Protein AF-A0A1Y2FUN6-F1 (afdb_monomer)

Nearest PDB structures (foldseek):
  9e8h-assembly1_V  TM=9.860E-01  e=2.592E-25  Homo sapiens
  6fvy-assembly1_S  TM=9.347E-01  e=1.635E-20  Saccharomyces cerevisiae S288C
  3jck-assembly1_A  TM=8.658E-01  e=1.096E-20  Saccharomyces cerevisiae S288C
  6fvw-assembly1_S  TM=8.924E-01  e=7.729E-20  Saccharomyces cerevisiae S288C
  6fvt-assembly1_S  TM=9.520E-01  e=1.512E-18  Saccharomyces cerevisiae S288C

Foldseek 3Di:
DPDLVVVLVVLLVVLVVCVVVVVLVVSLVSLVVSLVVCVVVDDLVCLLSVLSSVVSNCVSCVVVVVLVVCQVVLVVVLVVCVVVVRQANNLSSLLSNLVSCVVVVVLVVNVVSVVPDDHDPPYQLVSLLSNLQSVLVSCVVVVNLPSSLVSLVSSLVSDDPDPVCLVVNLLSLLVNLLSCLSVLHQDDPVSQPDPSRVVLCVLVVQCSVLLQQLALVSNVVSCVVCVVSCVVSVNNVSSVSSSLSSNLNLVLVVLVVDQKDALVVSCVSRVHDDSVVSVVSVVVSVVVVSFQWDADPVRNMIGGDPDDDPVVDCVVVVVVVVVVVVVVVVVVVVVVVVVVVVVVVVVVVVVVVVVVVVVVVVVVVVVVPPPDDDD

Radius of gyration: 29.76 Å; Cα contacts (8 Å, |Δi|>4): 336; chains: 1; bounding box: 52×58×122 Å

pLDDT: mean 85.21, std 9.72, range [38.91, 96.88]

Solvent-accessible surface area (backbone atoms only — not comparable to full-atom values): 20894 Å² total; per-residue (Å²): 129,82,58,72,66,56,58,53,53,50,51,49,50,50,46,54,50,28,62,72,69,67,41,45,70,64,39,39,56,51,38,55,53,49,52,55,49,53,66,70,67,70,50,80,87,44,37,68,58,48,26,53,48,54,52,51,41,55,50,31,27,54,76,69,68,49,54,72,77,46,50,65,59,48,53,54,50,36,56,53,23,60,77,67,67,40,45,50,30,30,45,42,43,54,38,51,50,44,50,52,27,60,74,72,67,37,56,67,64,38,50,58,46,58,78,72,52,85,81,55,85,88,37,58,54,72,54,50,27,53,35,29,45,52,53,18,52,50,32,47,73,73,69,42,38,69,65,16,46,54,30,37,54,54,22,57,74,55,52,74,98,41,85,90,41,43,68,59,52,47,56,50,51,55,50,41,56,53,39,36,42,64,73,65,48,81,81,61,75,70,80,62,64,42,85,92,41,34,82,82,39,48,65,57,52,54,49,52,53,26,38,73,71,14,33,54,65,57,37,51,51,51,49,67,75,39,42,69,61,32,50,77,69,70,42,44,73,63,58,66,59,35,61,65,36,22,48,52,48,27,53,48,52,48,52,75,73,35,62,64,46,46,40,65,58,50,16,67,65,39,67,52,93,43,54,69,58,41,52,51,54,52,52,50,36,36,74,69,64,74,42,68,55,50,80,41,75,94,75,44,30,42,38,35,56,78,87,72,68,59,82,83,47,68,60,58,58,56,57,49,50,56,52,51,51,52,53,52,50,54,50,52,52,51,56,54,60,63,49,54,64,53,54,53,51,52,48,52,51,51,51,52,50,51,52,49,50,55,50,52,53,62,52,58,67,63,72,70,76,74,80,73,94,81,133

Structure (mmCIF, N/CA/C/O backbone):
data_AF-A0A1Y2FUN6-F1
#
_entry.id   AF-A0A1Y2FUN6-F1
#
loop_
_atom_site.group_PDB
_atom_site.id
_atom_site.type_symbol
_atom_site.label_atom_id
_atom_site.label_alt_id
_atom_site.label_comp_id
_atom_site.label_asym_id
_atom_site.label_entity_id
_atom_site.label_seq_id
_atom_site.pdbx_PDB_ins_code
_atom_site.Cartn_x
_atom_site.Cartn_y
_atom_site.Cartn_z
_atom_site.occupancy
_atom_site.B_iso_or_equiv
_atom_site.auth_seq_id
_atom_site.auth_comp_id
_atom_site.auth_asym_id
_atom_site.auth_atom_id
_atom_site.pdbx_PDB_model_num
ATOM 1 N N . SER A 1 1 ? 23.315 -0.612 -42.523 1.00 47.06 1 SER A N 1
ATOM 2 C CA . SER A 1 1 ? 23.260 -1.011 -41.102 1.00 47.06 1 SER A CA 1
ATOM 3 C C . SER A 1 1 ? 21.858 -0.732 -40.600 1.00 47.06 1 SER A C 1
ATOM 5 O O . SER A 1 1 ? 21.331 0.334 -40.903 1.00 47.06 1 SER A O 1
ATOM 7 N N . ALA A 1 2 ? 21.206 -1.690 -39.936 1.00 50.62 2 ALA A N 1
ATOM 8 C CA . ALA A 1 2 ? 19.878 -1.445 -39.376 1.00 50.62 2 ALA A CA 1
ATOM 9 C C . ALA A 1 2 ? 19.955 -0.275 -38.375 1.00 50.62 2 ALA A C 1
ATOM 11 O O . ALA A 1 2 ? 20.971 -0.133 -37.686 1.00 50.62 2 ALA A O 1
ATOM 12 N N . PRO A 1 3 ? 18.940 0.602 -38.313 1.00 74.75 3 PRO A N 1
ATOM 13 C CA . PRO A 1 3 ? 18.949 1.678 -37.340 1.00 74.75 3 PRO A CA 1
ATOM 14 C C . PRO A 1 3 ? 18.954 1.069 -35.927 1.00 74.75 3 PRO A C 1
ATOM 16 O O . PRO A 1 3 ? 18.181 0.145 -35.678 1.00 74.75 3 PRO A O 1
ATOM 19 N N . PRO A 1 4 ? 19.748 1.598 -34.977 1.00 75.75 4 PRO A N 1
ATOM 20 C CA . PRO A 1 4 ? 19.912 1.044 -33.620 1.00 75.75 4 PRO A CA 1
ATOM 21 C C . PRO A 1 4 ? 18.590 0.862 -32.852 1.00 75.75 4 PRO A C 1
ATOM 23 O O . PRO A 1 4 ? 18.496 0.062 -31.926 1.00 75.75 4 PRO A O 1
ATOM 26 N N . LEU A 1 5 ? 17.537 1.577 -33.258 1.00 78.06 5 LEU A N 1
ATOM 27 C CA . LEU A 1 5 ? 16.181 1.406 -32.743 1.00 78.06 5 LEU A CA 1
ATOM 28 C C . LEU A 1 5 ? 15.597 0.016 -33.044 1.00 78.06 5 LEU A C 1
ATOM 30 O O . LEU A 1 5 ? 14.933 -0.571 -32.189 1.00 78.06 5 LEU A O 1
ATOM 34 N N . VAL A 1 6 ? 15.837 -0.495 -34.254 1.00 83.38 6 VAL A N 1
ATOM 35 C CA . VAL A 1 6 ? 15.313 -1.782 -34.722 1.00 83.38 6 VAL A CA 1
ATOM 36 C C . VAL A 1 6 ? 15.940 -2.904 -33.909 1.00 83.38 6 VAL A C 1
ATOM 38 O O . VAL A 1 6 ? 15.203 -3.700 -33.333 1.00 83.38 6 VAL A O 1
ATOM 41 N N . ASP A 1 7 ? 17.258 -2.887 -33.727 1.00 83.50 7 ASP A N 1
ATOM 42 C CA . ASP A 1 7 ? 17.976 -3.904 -32.952 1.00 83.50 7 ASP A CA 1
ATOM 43 C C . ASP A 1 7 ? 17.499 -3.967 -31.491 1.00 83.50 7 ASP A C 1
ATOM 45 O O . ASP A 1 7 ? 17.236 -5.048 -30.963 1.00 83.50 7 ASP A O 1
ATOM 49 N N . ILE A 1 8 ? 17.295 -2.812 -30.843 1.00 83.75 8 ILE A N 1
ATOM 50 C CA . ILE A 1 8 ? 16.786 -2.749 -29.461 1.00 83.75 8 ILE A CA 1
ATOM 51 C C . ILE A 1 8 ? 15.338 -3.257 -29.388 1.00 83.75 8 ILE A C 1
ATOM 53 O O . ILE A 1 8 ? 14.971 -3.967 -28.448 1.00 83.75 8 ILE A O 1
ATOM 57 N N . SER A 1 9 ? 14.503 -2.918 -30.373 1.00 84.88 9 SER A N 1
ATOM 58 C CA . SER A 1 9 ? 13.110 -3.377 -30.421 1.00 84.88 9 SER A CA 1
ATOM 59 C C . SER A 1 9 ? 12.994 -4.886 -30.666 1.00 84.88 9 SER A C 1
ATOM 61 O O . SER A 1 9 ? 12.181 -5.548 -30.018 1.00 84.88 9 SER A O 1
ATOM 63 N N . ILE A 1 10 ? 13.857 -5.450 -31.519 1.00 87.62 10 ILE A N 1
ATOM 64 C CA . ILE A 1 10 ? 13.974 -6.895 -31.734 1.00 87.62 10 ILE A CA 1
ATOM 65 C C . ILE A 1 10 ? 14.471 -7.556 -30.449 1.00 87.62 10 ILE A C 1
ATOM 67 O O . ILE A 1 10 ? 13.889 -8.544 -30.013 1.00 87.62 10 ILE A O 1
ATOM 71 N N . GLY A 1 11 ? 15.475 -6.975 -29.787 1.00 86.44 11 GLY A N 1
ATOM 72 C CA . GLY A 1 11 ? 15.959 -7.442 -28.489 1.00 86.44 11 GLY A CA 1
ATOM 73 C C . GLY A 1 11 ? 14.847 -7.521 -27.440 1.00 86.44 11 GLY A C 1
ATOM 74 O O . GLY A 1 11 ? 14.724 -8.531 -26.749 1.00 86.44 11 GLY A O 1
ATOM 75 N N . LEU A 1 12 ? 13.977 -6.509 -27.367 1.00 88.06 12 LEU A N 1
ATOM 76 C CA . LEU A 1 12 ? 12.797 -6.530 -26.499 1.00 88.06 12 LEU A CA 1
ATOM 77 C C . LEU A 1 12 ? 11.830 -7.666 -26.871 1.00 88.06 12 LEU A C 1
ATOM 79 O O . LEU A 1 12 ? 11.303 -8.342 -25.989 1.00 88.06 12 LEU A O 1
ATOM 83 N N . LEU A 1 13 ? 11.585 -7.885 -28.163 1.00 89.69 13 LEU A N 1
ATOM 84 C CA . LEU A 1 13 ? 10.692 -8.948 -28.624 1.00 89.69 13 LEU A CA 1
ATOM 85 C C . LEU A 1 13 ? 11.252 -10.335 -28.282 1.00 89.69 13 LEU A C 1
ATOM 87 O O . LEU A 1 13 ? 10.510 -11.183 -27.788 1.00 89.69 13 LEU A O 1
ATOM 91 N N . VAL A 1 14 ? 12.564 -10.523 -28.436 1.00 90.50 14 VAL A N 1
ATOM 92 C CA . VAL A 1 14 ? 13.278 -11.738 -28.021 1.00 90.50 14 VAL A CA 1
ATOM 93 C C . VAL A 1 14 ? 13.191 -11.941 -26.504 1.00 90.50 14 VAL A C 1
ATOM 95 O O . VAL A 1 14 ? 12.976 -13.058 -26.049 1.00 90.50 14 VAL A O 1
ATOM 98 N N . GLN A 1 15 ? 13.273 -10.886 -25.687 1.00 89.44 15 GLN A N 1
ATOM 99 C CA . GLN A 1 15 ? 13.040 -11.017 -24.240 1.00 89.44 15 GLN A CA 1
ATOM 100 C C . GLN A 1 15 ? 11.627 -11.525 -23.931 1.00 89.44 15 GLN A C 1
ATOM 102 O O . GLN A 1 15 ? 11.448 -12.378 -23.064 1.00 89.44 15 GLN A O 1
ATOM 107 N N . VAL A 1 16 ? 10.615 -11.038 -24.648 1.00 90.88 16 VAL A N 1
ATOM 108 C CA . VAL A 1 16 ? 9.231 -11.489 -24.453 1.00 90.88 16 VAL A CA 1
ATOM 109 C C . VAL A 1 16 ? 9.059 -12.952 -24.860 1.00 90.88 16 VAL A C 1
ATOM 111 O O . VAL A 1 16 ? 8.387 -13.695 -24.145 1.00 90.88 16 VAL A O 1
ATOM 114 N N . THR A 1 17 ? 9.648 -13.386 -25.978 1.00 90.56 17 THR A N 1
ATOM 115 C CA . THR A 1 17 ? 9.563 -14.789 -26.411 1.00 90.56 17 THR A CA 1
ATOM 116 C C . THR A 1 17 ? 10.322 -15.713 -25.467 1.00 90.56 17 THR A C 1
ATOM 118 O O . THR A 1 17 ? 9.771 -16.731 -25.066 1.00 90.56 17 THR A O 1
ATOM 121 N N . LEU A 1 18 ? 11.516 -15.329 -25.010 1.00 89.62 18 LEU A N 1
ATOM 122 C CA . LEU A 1 18 ? 12.290 -16.108 -24.036 1.00 89.62 18 LEU A CA 1
ATOM 123 C C . LEU A 1 18 ? 11.570 -16.254 -22.693 1.00 89.62 18 LEU A C 1
ATOM 125 O O . LEU A 1 18 ? 11.662 -17.304 -22.063 1.00 89.62 18 LEU A O 1
ATOM 129 N N . LEU A 1 19 ? 10.824 -15.231 -22.266 1.00 88.75 19 LEU A N 1
ATOM 130 C CA . LEU A 1 19 ? 9.990 -15.322 -21.068 1.00 88.75 19 LEU A CA 1
ATOM 131 C C . LEU A 1 19 ? 8.821 -16.297 -21.261 1.00 88.75 19 LEU A C 1
ATOM 133 O O . LEU A 1 19 ? 8.454 -16.983 -20.313 1.00 88.75 19 LEU A O 1
ATOM 137 N N . LYS A 1 20 ? 8.252 -16.382 -22.471 1.00 89.38 20 LYS A N 1
ATOM 138 C CA . LYS A 1 20 ? 7.209 -17.367 -22.806 1.00 89.38 20 LYS A CA 1
ATOM 139 C C . LYS A 1 20 ? 7.756 -18.791 -22.928 1.00 89.38 20 LYS A C 1
ATOM 141 O O . LYS A 1 20 ? 7.053 -19.724 -22.572 1.00 89.38 20 LYS A O 1
ATOM 146 N N . GLU A 1 21 ? 8.979 -18.951 -23.430 1.00 91.19 21 GLU A N 1
ATOM 147 C CA . GLU A 1 21 ? 9.667 -20.245 -23.568 1.00 91.19 21 GLU A CA 1
ATOM 148 C C . GLU A 1 21 ? 10.342 -20.726 -22.269 1.00 91.19 21 GLU A C 1
ATOM 150 O O . GLU A 1 21 ? 11.015 -21.753 -22.283 1.00 91.19 21 GLU A O 1
ATOM 155 N N . GLU A 1 22 ? 10.209 -19.983 -21.164 1.00 88.75 22 GLU A N 1
ATOM 156 C CA . GLU A 1 22 ? 10.794 -20.288 -19.845 1.00 88.75 22 GLU A CA 1
ATOM 157 C C . GLU A 1 22 ? 12.336 -20.427 -19.827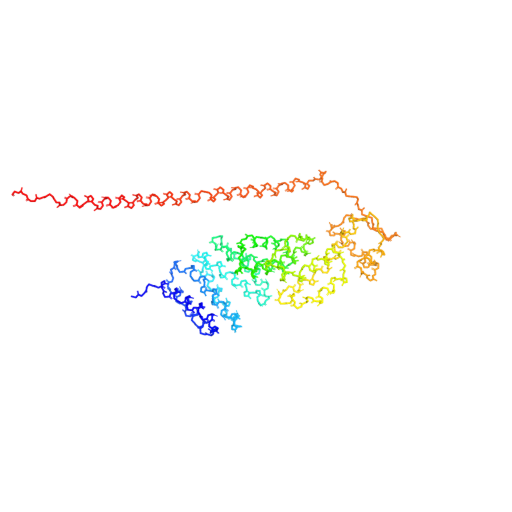 1.00 88.75 22 GLU A C 1
ATOM 159 O O . GLU A 1 22 ? 12.927 -20.950 -18.882 1.00 88.75 22 GLU A O 1
ATOM 164 N N . LYS A 1 23 ? 13.034 -19.896 -20.840 1.00 90.06 23 LYS A N 1
ATOM 165 C CA . LYS A 1 23 ? 14.506 -19.914 -20.926 1.00 90.06 23 LYS A CA 1
ATOM 166 C C . LYS A 1 23 ? 15.116 -18.706 -20.209 1.00 90.06 23 LYS A C 1
ATOM 168 O O . LYS A 1 23 ? 15.509 -17.709 -20.826 1.00 90.06 23 LYS A O 1
ATOM 173 N N . TYR A 1 24 ? 15.191 -18.787 -18.882 1.00 86.50 24 TYR A N 1
ATOM 174 C CA . TYR A 1 24 ? 15.557 -17.646 -18.032 1.00 86.50 24 TYR A CA 1
ATOM 175 C C . TYR A 1 24 ? 17.040 -17.255 -18.099 1.00 86.50 24 TYR A C 1
ATOM 177 O O . TYR A 1 24 ? 17.350 -16.065 -18.162 1.00 86.50 24 TYR A O 1
ATOM 185 N N . GLU A 1 25 ? 17.964 -18.219 -18.149 1.00 87.75 25 GLU A N 1
ATOM 186 C CA . GLU A 1 25 ? 19.411 -17.938 -18.169 1.00 87.75 25 GLU A CA 1
ATOM 187 C C . GLU A 1 25 ? 19.848 -17.198 -19.439 1.00 87.75 25 GLU A C 1
ATOM 189 O O . GLU A 1 25 ? 20.588 -16.212 -19.387 1.00 87.75 25 GLU A O 1
ATOM 194 N N . THR A 1 26 ? 19.352 -17.640 -20.598 1.00 87.25 26 THR A N 1
ATOM 195 C CA . THR A 1 26 ? 19.627 -16.990 -21.885 1.00 87.25 26 THR A CA 1
ATOM 196 C C . THR A 1 26 ? 18.993 -15.605 -21.950 1.00 87.25 26 THR A C 1
ATOM 198 O O . THR A 1 26 ? 19.621 -14.671 -22.449 1.00 87.25 26 THR A O 1
ATOM 201 N N . GLY A 1 27 ? 17.784 -15.449 -21.395 1.00 85.94 27 GLY A N 1
ATOM 202 C CA . GLY A 1 27 ? 17.111 -14.154 -21.279 1.00 85.94 27 GLY A CA 1
ATOM 203 C C . GLY A 1 27 ? 17.900 -13.167 -20.421 1.00 85.94 27 GLY A C 1
ATOM 204 O O . GLY A 1 27 ? 18.068 -12.008 -20.807 1.00 85.94 27 GLY A O 1
ATOM 205 N N . TYR A 1 28 ? 18.469 -13.638 -19.310 1.00 86.44 28 TYR A N 1
ATOM 206 C CA . TYR A 1 28 ? 19.298 -12.821 -18.432 1.00 86.44 28 TYR A CA 1
ATOM 207 C C . TYR A 1 28 ? 20.591 -12.356 -19.121 1.00 86.44 28 TYR A C 1
ATOM 209 O O . TYR A 1 28 ? 20.866 -11.154 -19.156 1.00 86.44 28 TYR A O 1
ATOM 217 N N . ARG A 1 29 ? 21.336 -13.255 -19.777 1.00 87.75 29 ARG A N 1
ATOM 218 C CA . ARG A 1 29 ? 22.556 -12.881 -20.527 1.00 87.75 29 ARG A CA 1
ATOM 219 C C . ARG A 1 29 ? 22.272 -11.882 -21.652 1.00 87.75 29 ARG A C 1
ATOM 221 O O . ARG A 1 29 ? 22.994 -10.898 -21.799 1.00 87.75 29 ARG A O 1
ATOM 228 N N . LEU A 1 30 ? 21.190 -12.096 -22.404 1.00 87.69 30 LEU A N 1
ATOM 229 C CA . LEU A 1 30 ? 20.744 -11.173 -23.450 1.00 87.69 30 LEU A CA 1
ATOM 230 C C . LEU A 1 30 ? 20.365 -9.805 -22.867 1.00 87.69 30 LEU A C 1
ATOM 232 O O . LEU A 1 30 ? 20.689 -8.764 -23.429 1.00 87.69 30 LEU A O 1
ATOM 236 N N . SER A 1 31 ? 19.692 -9.774 -21.718 1.00 85.56 31 SER A N 1
ATOM 237 C CA . SER A 1 31 ? 19.352 -8.507 -21.074 1.00 85.56 31 SER A CA 1
ATOM 238 C C . SER A 1 31 ? 20.588 -7.737 -20.598 1.00 85.56 31 SER A C 1
ATOM 240 O O . SER A 1 31 ? 20.640 -6.527 -20.792 1.00 85.56 31 SER A O 1
ATOM 242 N N . GLN A 1 32 ? 21.622 -8.410 -20.081 1.00 87.19 32 GLN A N 1
ATOM 243 C CA . GLN A 1 32 ? 22.884 -7.758 -19.718 1.00 87.19 32 GLN A CA 1
ATOM 244 C C . GLN A 1 32 ? 23.591 -7.141 -20.935 1.00 87.19 32 GLN A C 1
ATOM 246 O O . GLN A 1 32 ? 24.027 -5.990 -20.866 1.00 87.19 32 GLN A O 1
ATOM 251 N N . SER A 1 33 ? 23.666 -7.858 -22.063 1.00 86.94 33 SER A N 1
ATOM 252 C CA . SER A 1 33 ? 24.283 -7.321 -23.285 1.00 86.94 33 SER A CA 1
ATOM 253 C C . SER A 1 33 ? 23.490 -6.141 -23.859 1.00 86.94 33 SER A C 1
ATOM 255 O O . SER A 1 33 ? 24.081 -5.123 -24.224 1.00 86.94 33 SER A O 1
ATOM 257 N N . LEU A 1 34 ? 22.155 -6.217 -23.847 1.00 85.06 34 LEU A N 1
ATOM 258 C CA . LEU A 1 34 ? 21.281 -5.115 -24.258 1.00 85.06 34 LEU A CA 1
ATOM 259 C C . LEU A 1 34 ? 21.455 -3.877 -23.369 1.00 85.06 34 LEU A C 1
ATOM 261 O O . LEU A 1 34 ? 21.461 -2.759 -23.879 1.00 85.06 34 LEU A O 1
ATOM 265 N N . LEU A 1 35 ? 21.647 -4.042 -22.057 1.00 85.56 35 LEU A N 1
ATOM 266 C CA . LEU A 1 35 ? 21.903 -2.916 -21.155 1.00 85.56 35 LEU A CA 1
ATOM 267 C C . LEU A 1 35 ? 23.220 -2.200 -21.472 1.00 85.56 35 LEU A C 1
ATOM 269 O O . LEU A 1 35 ? 23.263 -0.968 -21.445 1.00 85.56 35 LEU A O 1
ATOM 273 N N . LEU A 1 36 ? 24.282 -2.942 -21.796 1.00 85.31 36 LEU A N 1
ATOM 274 C CA . LEU A 1 36 ? 25.551 -2.352 -22.234 1.00 85.31 36 LEU A CA 1
ATOM 275 C C . LEU A 1 36 ? 25.379 -1.592 -23.555 1.00 85.31 36 LEU A C 1
ATOM 277 O O . LEU A 1 36 ? 25.857 -0.464 -23.682 1.00 85.31 36 LEU A O 1
ATOM 281 N N . TYR A 1 37 ? 24.625 -2.163 -24.493 1.00 84.44 37 TYR A N 1
ATOM 282 C CA . TYR A 1 37 ? 24.329 -1.531 -25.776 1.00 84.44 37 TYR A CA 1
ATOM 283 C C . TYR A 1 37 ? 23.522 -0.230 -25.620 1.00 84.44 37 TYR A C 1
ATOM 285 O O . TYR A 1 37 ? 23.873 0.788 -26.210 1.00 84.44 37 TYR A O 1
ATOM 293 N N . ILE A 1 38 ? 22.498 -0.208 -24.758 1.00 83.38 38 ILE A N 1
ATOM 294 C CA . ILE A 1 38 ? 21.697 1.000 -24.471 1.00 83.38 38 ILE A CA 1
ATOM 295 C C . ILE A 1 38 ? 22.556 2.099 -23.838 1.00 83.38 38 ILE A C 1
ATOM 297 O O . ILE A 1 38 ? 22.417 3.276 -24.179 1.00 83.38 38 ILE A O 1
ATOM 301 N N . ARG A 1 39 ? 23.463 1.728 -22.924 1.00 81.50 39 ARG A N 1
ATOM 302 C CA . ARG A 1 39 ? 24.397 2.682 -22.308 1.00 81.50 39 ARG A CA 1
ATOM 303 C C . ARG A 1 39 ? 25.302 3.333 -23.358 1.00 81.50 39 ARG A C 1
ATOM 305 O O . ARG A 1 39 ? 25.531 4.537 -23.259 1.00 81.50 39 ARG A O 1
ATOM 312 N N . ALA A 1 40 ? 25.749 2.568 -24.355 1.00 83.06 40 ALA A N 1
ATOM 313 C CA . ALA A 1 40 ? 26.591 3.052 -25.447 1.00 83.06 40 ALA A CA 1
ATOM 314 C C . ALA A 1 40 ? 25.825 3.901 -26.481 1.00 83.06 40 ALA A C 1
ATOM 316 O O . ALA A 1 40 ? 26.320 4.941 -26.901 1.00 83.06 40 ALA A O 1
ATOM 317 N N . ALA A 1 41 ? 24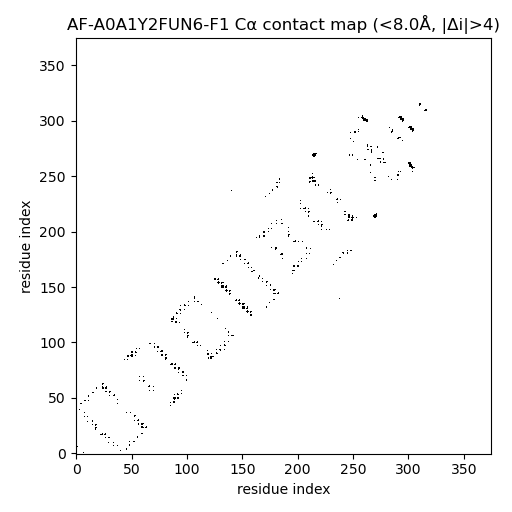.611 3.495 -26.866 1.00 75.81 41 ALA A N 1
ATOM 318 C CA . ALA A 1 41 ? 23.844 4.139 -27.937 1.00 75.81 41 ALA A CA 1
ATOM 319 C C . ALA A 1 41 ? 23.230 5.505 -27.553 1.00 75.81 41 ALA A C 1
ATOM 321 O O . ALA A 1 41 ? 22.824 6.253 -28.437 1.00 75.81 41 ALA A O 1
ATOM 322 N N . ASN A 1 42 ? 23.147 5.811 -26.249 1.00 72.38 42 ASN A N 1
ATOM 323 C CA . ASN A 1 42 ? 22.827 7.110 -25.633 1.00 72.38 42 ASN A CA 1
ATOM 324 C C . ASN A 1 42 ? 21.933 8.068 -26.458 1.00 72.38 42 ASN A C 1
ATOM 326 O O . ASN A 1 42 ? 22.336 9.183 -26.789 1.00 72.38 42 ASN A O 1
ATOM 330 N N . ASN A 1 43 ? 20.706 7.649 -26.769 1.00 77.88 43 ASN A N 1
ATOM 331 C CA . ASN A 1 43 ? 19.733 8.485 -27.469 1.00 77.88 43 ASN A CA 1
ATOM 332 C C . ASN A 1 43 ? 18.394 8.484 -26.724 1.00 77.88 43 ASN A C 1
ATOM 334 O O . ASN A 1 43 ? 17.864 7.421 -26.404 1.00 77.88 43 ASN A O 1
ATOM 338 N N . ARG A 1 44 ? 17.818 9.676 -26.524 1.00 79.12 44 ARG A N 1
ATOM 339 C CA . ARG A 1 44 ? 16.551 9.904 -25.808 1.00 79.12 44 ARG A CA 1
ATOM 340 C C . ARG A 1 44 ? 15.364 9.146 -26.412 1.00 79.12 44 ARG A C 1
ATOM 342 O O . ARG A 1 44 ? 14.407 8.812 -25.723 1.00 79.12 44 ARG A O 1
ATOM 349 N N . LYS A 1 45 ? 15.414 8.828 -27.711 1.00 79.88 45 LYS A N 1
ATOM 350 C CA . LYS A 1 45 ? 14.369 8.022 -28.372 1.00 79.88 45 LYS A CA 1
ATOM 351 C C . LYS A 1 45 ? 14.273 6.594 -27.810 1.00 79.88 45 LYS A C 1
ATOM 353 O O . LYS A 1 45 ? 13.232 5.958 -27.956 1.00 79.88 45 LYS A O 1
ATOM 358 N N . PHE A 1 46 ? 15.329 6.084 -27.171 1.00 80.31 46 PHE A N 1
ATOM 359 C CA . PHE A 1 46 ? 15.365 4.726 -26.621 1.00 80.31 46 PHE A CA 1
ATOM 360 C C . PHE A 1 46 ? 14.796 4.623 -25.210 1.00 80.31 46 PHE A C 1
ATOM 362 O O . PHE A 1 46 ? 14.374 3.541 -24.823 1.00 80.31 46 PHE A O 1
ATOM 369 N N . ASP A 1 47 ? 14.727 5.720 -24.469 1.00 80.69 47 ASP A N 1
ATOM 370 C CA . ASP A 1 47 ? 14.280 5.807 -23.076 1.00 80.69 47 ASP A CA 1
ATOM 371 C C . ASP A 1 47 ? 12.983 5.026 -22.744 1.00 80.69 47 ASP A C 1
ATOM 373 O O . ASP A 1 47 ? 12.985 4.210 -21.809 1.00 80.69 47 ASP A O 1
ATOM 377 N N . PRO A 1 48 ? 11.877 5.145 -23.515 1.00 84.38 48 PRO A N 1
ATOM 378 C CA . PRO A 1 48 ? 10.671 4.364 -23.238 1.00 84.38 48 PRO A CA 1
ATOM 379 C C . PRO A 1 48 ? 10.866 2.862 -23.492 1.00 84.38 48 PRO A C 1
ATOM 381 O O . PRO A 1 48 ? 10.284 2.039 -22.782 1.00 84.38 48 PRO A O 1
ATOM 384 N N . ILE A 1 49 ? 11.696 2.476 -24.464 1.00 87.06 49 ILE A N 1
ATOM 385 C CA . ILE A 1 49 ? 12.009 1.069 -24.754 1.00 87.06 49 ILE A CA 1
ATOM 386 C C . ILE A 1 49 ? 12.956 0.516 -23.684 1.00 87.06 49 ILE A C 1
ATOM 388 O O . ILE A 1 49 ? 12.727 -0.576 -23.162 1.00 87.06 49 ILE A O 1
ATOM 392 N N . ALA A 1 50 ? 13.951 1.305 -23.279 1.00 86.44 50 ALA A N 1
ATOM 393 C CA . ALA A 1 50 ? 14.879 0.992 -22.206 1.00 86.44 50 ALA A CA 1
ATOM 394 C C . ALA A 1 50 ? 14.130 0.716 -20.897 1.00 86.44 50 ALA A C 1
ATOM 396 O O . ALA A 1 50 ? 14.433 -0.267 -20.226 1.00 86.44 50 ALA A O 1
ATOM 397 N N . SER A 1 51 ? 13.087 1.495 -20.576 1.00 87.25 51 SER A N 1
ATOM 398 C CA . SER A 1 51 ? 12.234 1.235 -19.407 1.00 87.25 51 SER A CA 1
ATOM 399 C C . SER A 1 51 ? 11.655 -0.193 -19.401 1.00 87.25 51 SER A C 1
ATOM 401 O O . SER A 1 51 ? 11.673 -0.872 -18.373 1.00 87.25 51 SER A O 1
ATOM 403 N N . LYS A 1 52 ? 11.216 -0.710 -20.557 1.00 89.81 52 LYS A N 1
ATOM 404 C CA . LYS A 1 52 ? 10.692 -2.080 -20.682 1.00 89.81 52 LYS A CA 1
ATOM 405 C C . LYS A 1 52 ? 11.802 -3.125 -20.576 1.00 89.81 52 LYS A C 1
ATOM 407 O O . LYS A 1 52 ? 11.598 -4.159 -19.949 1.00 89.81 52 LYS A O 1
ATOM 412 N N . ILE A 1 53 ? 12.978 -2.845 -21.131 1.00 89.88 53 ILE A N 1
ATOM 413 C CA . ILE A 1 53 ? 14.147 -3.732 -21.037 1.00 89.88 53 ILE A CA 1
ATOM 414 C C . ILE A 1 53 ? 14.605 -3.867 -19.580 1.00 89.88 53 ILE A C 1
ATOM 416 O O . ILE A 1 53 ? 14.836 -4.983 -19.120 1.00 89.88 53 ILE A O 1
ATOM 420 N N . TYR A 1 54 ? 14.646 -2.768 -18.816 1.00 90.50 54 TYR A N 1
ATOM 421 C CA . TYR A 1 54 ? 14.923 -2.809 -17.375 1.00 90.50 54 TYR A CA 1
ATOM 422 C C . TYR A 1 54 ? 13.890 -3.647 -16.608 1.00 90.50 54 TYR A C 1
ATOM 424 O O . TYR A 1 54 ? 14.255 -4.376 -15.686 1.00 90.50 54 TYR A O 1
ATOM 432 N N . PHE A 1 55 ? 12.613 -3.588 -17.001 1.00 91.38 55 PHE A N 1
ATOM 433 C CA . PHE A 1 55 ? 11.568 -4.423 -16.408 1.00 91.38 55 PHE A CA 1
ATOM 434 C C . PHE A 1 55 ? 11.812 -5.918 -16.652 1.00 91.38 55 PHE A C 1
ATOM 436 O O . PHE A 1 55 ? 11.767 -6.701 -15.702 1.00 91.38 55 PHE A O 1
ATOM 443 N N . TYR A 1 56 ? 12.106 -6.322 -17.892 1.00 90.06 56 TYR A N 1
ATOM 444 C CA . TYR A 1 56 ? 12.398 -7.725 -18.199 1.00 90.06 56 TYR A CA 1
ATOM 445 C C . TYR A 1 56 ? 13.699 -8.201 -17.554 1.00 90.06 56 TYR A C 1
ATOM 447 O O . TYR A 1 56 ? 13.731 -9.307 -17.026 1.00 90.06 56 TYR A O 1
ATOM 455 N N . TYR A 1 57 ? 14.730 -7.355 -17.501 1.00 90.12 57 TYR A N 1
ATOM 456 C CA . TYR A 1 57 ? 15.974 -7.644 -16.785 1.00 90.12 57 TYR A CA 1
ATOM 457 C C . TYR A 1 57 ? 15.720 -7.985 -15.310 1.00 90.12 57 TYR A C 1
ATOM 459 O O . TYR A 1 57 ? 16.136 -9.042 -14.835 1.00 90.12 57 TYR A O 1
ATOM 467 N N . ALA A 1 58 ? 14.968 -7.135 -14.604 1.00 89.75 58 ALA A N 1
ATOM 468 C CA . ALA A 1 58 ? 14.600 -7.393 -13.215 1.00 89.75 58 ALA A CA 1
ATOM 469 C C . ALA A 1 58 ? 13.743 -8.663 -13.077 1.00 89.75 58 ALA A C 1
ATOM 471 O O . ALA A 1 58 ? 13.938 -9.444 -12.149 1.00 89.75 58 ALA A O 1
ATOM 472 N N . ARG A 1 59 ? 12.820 -8.907 -14.017 1.00 89.88 59 ARG A N 1
ATOM 473 C CA . ARG A 1 59 ? 11.948 -10.087 -13.993 1.00 89.88 59 ARG A CA 1
ATOM 474 C C . ARG A 1 59 ? 12.712 -11.397 -14.184 1.00 89.88 59 ARG A C 1
ATOM 476 O O . ARG A 1 59 ? 12.442 -12.341 -13.450 1.00 89.88 59 ARG A O 1
ATOM 483 N N . PHE A 1 60 ? 13.638 -11.472 -15.138 1.00 89.31 60 PHE A N 1
ATOM 484 C CA . PHE A 1 60 ? 14.435 -12.683 -15.364 1.00 89.31 60 PHE A CA 1
ATOM 485 C C . PHE A 1 60 ? 15.258 -13.053 -14.142 1.00 89.31 60 PHE A C 1
ATOM 487 O O . PHE A 1 60 ? 15.306 -14.209 -13.739 1.00 89.31 60 PHE A O 1
ATOM 494 N N . ALA A 1 61 ? 15.861 -12.058 -13.514 1.00 87.50 61 ALA A N 1
ATOM 495 C CA . ALA A 1 61 ? 16.710 -12.296 -12.368 1.00 87.50 61 ALA A CA 1
ATOM 496 C C . ALA A 1 61 ? 15.925 -12.627 -11.087 1.00 87.50 61 ALA A C 1
ATOM 498 O O . ALA A 1 61 ? 16.428 -13.370 -10.252 1.00 87.50 61 ALA A O 1
ATOM 499 N N . GLU A 1 62 ? 14.677 -12.168 -10.946 1.00 88.06 62 GLU A N 1
ATOM 500 C CA . GLU A 1 62 ? 13.774 -12.690 -9.910 1.00 88.06 62 GLU A CA 1
ATOM 501 C C . GLU A 1 62 ? 13.441 -14.167 -10.119 1.00 88.06 62 GLU A C 1
ATOM 503 O O . GLU A 1 62 ? 13.369 -14.910 -9.149 1.00 88.06 62 GLU A O 1
ATOM 508 N N . LEU A 1 63 ? 13.243 -14.601 -11.367 1.00 88.06 63 LEU A N 1
ATOM 509 C CA . LEU A 1 63 ? 12.959 -16.007 -11.678 1.00 88.06 63 LEU A CA 1
ATOM 510 C C . LEU A 1 63 ? 14.186 -16.903 -11.448 1.00 88.06 63 LEU A C 1
ATOM 512 O O . LEU A 1 63 ? 14.032 -18.057 -11.067 1.00 88.06 63 LEU A O 1
ATOM 516 N N . LEU A 1 64 ? 15.392 -16.355 -11.617 1.00 87.38 64 LEU A N 1
ATOM 517 C CA . LEU A 1 64 ? 16.666 -17.019 -11.318 1.00 87.38 64 LEU A CA 1
ATOM 518 C C . LEU A 1 64 ? 17.102 -16.890 -9.844 1.00 87.38 64 LEU A C 1
ATOM 520 O O . LEU A 1 64 ? 18.158 -17.396 -9.485 1.00 87.38 64 LEU A O 1
ATOM 524 N N . ASN A 1 65 ? 16.328 -16.203 -8.994 1.00 83.50 65 ASN A N 1
ATOM 525 C CA . ASN A 1 65 ? 16.683 -15.855 -7.608 1.00 83.50 65 ASN A CA 1
ATOM 526 C C . ASN A 1 65 ? 17.990 -15.040 -7.437 1.00 83.50 65 ASN A C 1
ATOM 528 O O . ASN A 1 65 ? 18.495 -14.910 -6.326 1.00 83.50 65 ASN A O 1
ATOM 532 N N . LEU A 1 66 ? 18.500 -14.402 -8.497 1.00 82.81 66 LEU A N 1
ATOM 533 C CA . LEU A 1 66 ? 19.701 -13.544 -8.496 1.00 82.81 66 LEU A CA 1
ATOM 534 C C . LEU A 1 66 ? 19.363 -12.066 -8.217 1.00 82.81 66 LEU A C 1
ATOM 536 O O . LEU A 1 66 ? 19.994 -11.143 -8.732 1.00 82.81 66 LEU A O 1
ATOM 540 N N . ALA A 1 67 ? 18.320 -11.809 -7.426 1.00 77.19 67 ALA A N 1
ATOM 541 C CA . ALA A 1 67 ? 17.773 -10.463 -7.248 1.00 77.19 67 ALA A CA 1
ATOM 542 C C . ALA A 1 67 ? 18.729 -9.490 -6.526 1.00 77.19 67 ALA A C 1
ATOM 544 O O . ALA A 1 67 ? 18.583 -8.274 -6.670 1.00 77.19 67 ALA A O 1
ATOM 545 N N . GLU A 1 68 ? 19.700 -9.989 -5.761 1.00 78.25 68 GLU A N 1
ATOM 546 C CA . GLU A 1 68 ? 20.625 -9.156 -4.983 1.00 78.25 68 GLU A CA 1
ATOM 547 C C . GLU A 1 68 ? 21.676 -8.470 -5.871 1.00 78.25 68 GLU A C 1
ATOM 549 O O . GLU A 1 68 ? 21.890 -7.258 -5.769 1.00 78.25 68 GLU A O 1
ATOM 554 N N . GLU A 1 69 ? 22.245 -9.207 -6.827 1.00 81.88 69 GLU A N 1
ATOM 555 C CA . GLU A 1 69 ? 23.316 -8.741 -7.723 1.00 81.88 69 GLU A CA 1
ATOM 556 C C . GLU A 1 69 ? 22.872 -7.602 -8.652 1.00 81.88 69 GLU A C 1
ATOM 558 O O . GLU A 1 69 ? 23.666 -6.772 -9.099 1.00 81.88 69 GLU A O 1
ATOM 563 N N . ILE A 1 70 ? 21.570 -7.510 -8.917 1.00 85.75 70 ILE A N 1
ATOM 564 C CA . ILE A 1 70 ? 20.997 -6.492 -9.795 1.00 85.75 70 ILE A CA 1
ATOM 565 C C . ILE A 1 70 ? 21.033 -5.097 -9.164 1.00 85.75 70 ILE A C 1
ATOM 567 O O . ILE A 1 70 ? 21.152 -4.095 -9.878 1.00 85.75 70 ILE A O 1
ATOM 571 N N . ARG A 1 71 ? 20.899 -4.994 -7.837 1.00 87.25 71 ARG A N 1
ATOM 572 C CA . ARG A 1 71 ? 20.714 -3.713 -7.138 1.00 87.25 71 ARG A CA 1
ATOM 573 C C . ARG A 1 71 ? 21.756 -2.645 -7.511 1.00 87.25 71 ARG A C 1
ATOM 575 O O . ARG A 1 71 ? 21.332 -1.544 -7.872 1.00 87.25 71 ARG A O 1
ATOM 582 N N . PRO A 1 72 ? 23.080 -2.910 -7.499 1.00 90.88 72 PRO A N 1
ATOM 583 C CA . PRO A 1 72 ? 24.073 -1.913 -7.905 1.00 90.88 72 PRO A CA 1
ATOM 584 C C . PRO A 1 72 ? 23.894 -1.460 -9.359 1.00 90.88 72 PRO A C 1
ATOM 586 O O . PRO A 1 72 ? 24.006 -0.267 -9.648 1.00 90.88 72 PRO A O 1
ATOM 589 N N . THR A 1 73 ? 23.551 -2.379 -10.267 1.00 89.31 73 THR A N 1
ATOM 590 C CA . THR A 1 73 ? 23.340 -2.048 -11.685 1.00 89.31 73 THR A CA 1
ATOM 591 C C . THR A 1 73 ? 22.134 -1.126 -11.891 1.00 89.31 73 THR A C 1
ATOM 593 O O . THR A 1 73 ? 22.226 -0.174 -12.671 1.00 89.31 73 THR A O 1
ATOM 596 N N . LEU A 1 74 ? 21.040 -1.340 -11.144 1.00 90.00 74 LEU A N 1
ATOM 597 C CA . LEU A 1 74 ? 19.854 -0.478 -11.172 1.00 90.00 74 LEU A CA 1
ATOM 598 C C . LEU A 1 74 ? 20.105 0.880 -10.513 1.00 90.00 74 LEU A C 1
ATOM 600 O O . LEU A 1 74 ? 19.673 1.893 -11.054 1.00 90.00 74 LEU A O 1
ATOM 604 N N . LEU A 1 75 ? 20.828 0.933 -9.390 1.00 91.06 75 LEU A N 1
ATOM 605 C CA . LEU A 1 75 ? 21.186 2.199 -8.737 1.00 91.06 75 LEU A CA 1
ATOM 606 C C . LEU A 1 75 ? 22.097 3.054 -9.624 1.00 91.06 75 LEU A C 1
ATOM 608 O O . LEU A 1 75 ? 21.921 4.269 -9.705 1.00 91.06 75 LEU A O 1
ATOM 612 N N . GLN A 1 76 ? 23.052 2.434 -10.324 1.00 90.75 76 GLN A N 1
ATOM 613 C CA . GLN A 1 76 ? 23.878 3.132 -11.307 1.00 90.75 76 GLN A CA 1
ATOM 614 C C . GLN A 1 76 ? 23.015 3.681 -12.451 1.00 90.75 76 GLN A C 1
ATOM 616 O O . GLN A 1 76 ? 23.135 4.858 -12.791 1.00 90.75 76 GLN A O 1
ATOM 621 N N . ALA A 1 77 ? 22.114 2.856 -12.999 1.00 87.81 77 ALA A N 1
ATOM 622 C CA . ALA A 1 77 ? 21.199 3.264 -14.063 1.00 87.81 77 ALA A CA 1
ATOM 623 C C . ALA A 1 77 ? 20.271 4.411 -13.620 1.00 87.81 77 ALA A C 1
ATOM 625 O O . ALA A 1 77 ? 20.066 5.365 -14.370 1.00 87.81 77 ALA A O 1
ATOM 626 N N . GLN A 1 78 ? 19.769 4.367 -12.383 1.00 90.19 78 GLN A N 1
ATOM 627 C CA . GLN A 1 78 ? 18.922 5.413 -11.813 1.00 90.19 78 GLN A CA 1
ATOM 628 C C . GLN A 1 78 ? 19.666 6.749 -11.756 1.00 90.19 78 GLN A C 1
ATOM 630 O O . GLN A 1 78 ? 19.146 7.747 -12.242 1.00 90.19 78 GLN A O 1
ATOM 635 N N . ARG A 1 79 ? 20.900 6.769 -11.230 1.00 90.25 79 ARG A N 1
ATOM 636 C CA . ARG A 1 79 ? 21.718 7.994 -11.174 1.00 90.25 79 ARG A CA 1
ATOM 637 C C . ARG A 1 79 ? 21.925 8.586 -12.566 1.00 90.25 79 ARG A C 1
ATOM 639 O O . ARG A 1 79 ? 21.765 9.789 -12.745 1.00 90.25 79 ARG A O 1
ATOM 646 N N . THR A 1 80 ? 22.226 7.747 -13.559 1.00 88.56 80 THR A N 1
ATOM 647 C CA . THR A 1 80 ? 22.387 8.213 -14.944 1.00 88.56 80 THR A CA 1
ATOM 648 C C . THR A 1 80 ? 21.084 8.742 -15.545 1.00 88.56 80 THR A C 1
ATOM 650 O O . THR A 1 80 ? 21.115 9.753 -16.239 1.00 88.56 80 THR A O 1
ATOM 653 N N . ALA A 1 81 ? 19.940 8.115 -15.253 1.00 86.75 81 ALA A N 1
ATOM 654 C CA . ALA A 1 81 ? 18.633 8.556 -15.740 1.00 86.75 81 ALA A CA 1
ATOM 655 C C . ALA A 1 81 ? 18.203 9.891 -15.110 1.00 86.75 81 ALA A C 1
ATOM 657 O O . ALA A 1 81 ? 17.680 10.756 -15.810 1.00 86.75 81 ALA A O 1
ATOM 658 N N . THR A 1 82 ? 18.493 10.103 -13.820 1.00 88.31 82 THR A N 1
ATOM 659 C CA . THR A 1 82 ? 18.254 11.385 -13.138 1.00 88.31 82 THR A CA 1
ATOM 660 C C . THR A 1 82 ? 19.070 12.513 -13.760 1.00 88.31 82 THR A C 1
ATOM 662 O O . THR A 1 82 ? 18.511 13.569 -14.037 1.00 88.31 82 THR A O 1
ATOM 665 N N . LEU A 1 83 ? 20.359 12.286 -14.041 1.00 87.94 83 LEU A N 1
ATOM 666 C CA . LEU A 1 83 ? 21.217 13.286 -14.692 1.00 87.94 83 LEU A CA 1
ATOM 667 C C . LEU A 1 83 ? 20.766 13.615 -16.122 1.00 87.94 83 LEU A C 1
ATOM 669 O O . LEU A 1 83 ? 20.950 14.734 -16.585 1.00 87.94 83 LEU A O 1
ATOM 673 N N . ARG A 1 84 ? 20.170 12.646 -16.822 1.00 84.19 84 ARG A N 1
ATOM 674 C CA . ARG A 1 84 ? 19.644 12.821 -18.184 1.00 84.19 84 ARG A CA 1
ATOM 675 C C . ARG A 1 84 ? 18.229 13.400 -18.231 1.00 84.19 84 ARG A C 1
ATOM 677 O O . ARG A 1 84 ? 17.735 13.661 -19.322 1.00 84.19 84 ARG A O 1
ATOM 684 N N . HIS A 1 85 ? 17.578 13.580 -17.080 1.00 83.88 85 HIS A N 1
ATOM 685 C CA . HIS A 1 85 ? 16.159 13.936 -16.984 1.00 83.88 85 HIS A CA 1
ATOM 686 C C . HIS A 1 85 ? 15.237 13.000 -17.793 1.00 83.88 85 HIS A C 1
ATOM 688 O O . HIS A 1 85 ? 14.222 13.427 -18.350 1.00 83.88 85 HIS A O 1
ATOM 694 N N . ASP A 1 86 ? 15.573 11.707 -17.851 1.00 83.88 86 ASP A N 1
ATOM 695 C CA . ASP A 1 86 ? 14.710 10.702 -18.471 1.00 83.88 86 ASP A CA 1
ATOM 696 C C . ASP A 1 86 ? 13.632 10.249 -17.481 1.00 83.88 86 ASP A C 1
ATOM 698 O O . ASP A 1 86 ? 13.853 9.407 -16.611 1.00 83.88 86 ASP A O 1
ATOM 702 N N . ASN A 1 87 ? 12.432 10.797 -17.647 1.00 86.38 87 ASN A N 1
ATOM 703 C CA . ASN A 1 87 ? 11.290 10.509 -16.787 1.00 86.38 87 ASN A CA 1
ATOM 704 C C . ASN A 1 87 ? 10.782 9.061 -16.911 1.00 86.38 87 ASN A C 1
ATOM 706 O O . ASN A 1 87 ? 10.298 8.499 -15.926 1.00 86.38 87 ASN A O 1
ATOM 710 N N . ALA A 1 88 ? 10.865 8.450 -18.097 1.00 85.81 88 ALA A N 1
ATOM 711 C CA . ALA A 1 88 ? 10.246 7.153 -18.359 1.00 85.81 88 ALA A CA 1
ATOM 712 C C . ALA A 1 88 ? 11.065 6.009 -17.751 1.00 85.81 88 ALA A C 1
ATOM 714 O O . ALA A 1 88 ? 10.512 5.154 -17.048 1.00 85.81 88 ALA A O 1
ATOM 715 N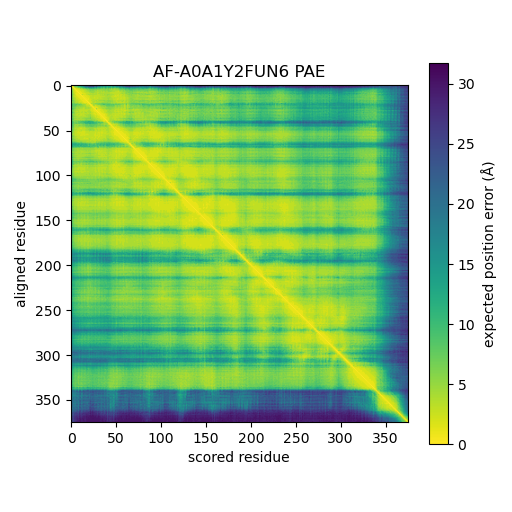 N . SER A 1 89 ? 12.384 5.999 -17.979 1.00 86.69 89 SER A N 1
ATOM 716 C CA . SER A 1 89 ? 13.246 4.980 -17.374 1.00 86.69 89 SER A CA 1
ATOM 717 C C . SER A 1 89 ? 13.414 5.201 -15.875 1.00 86.69 89 SER A C 1
ATOM 719 O O . SER A 1 89 ? 13.335 4.230 -15.125 1.00 86.69 89 SER A O 1
ATOM 721 N N . LEU A 1 90 ? 13.539 6.451 -15.410 1.00 90.06 90 LEU A N 1
ATOM 722 C CA . LEU A 1 90 ? 13.658 6.770 -13.986 1.00 90.06 90 LEU A CA 1
ATOM 723 C C . LEU A 1 90 ? 12.447 6.245 -13.203 1.00 90.06 90 LEU A C 1
ATOM 725 O O . LEU A 1 90 ? 12.633 5.551 -12.201 1.00 90.06 90 LEU A O 1
ATOM 729 N N . ALA A 1 91 ? 11.219 6.494 -13.675 1.00 91.50 91 ALA A N 1
ATOM 730 C CA . ALA A 1 91 ? 10.006 6.002 -13.018 1.00 91.50 91 ALA A CA 1
ATOM 731 C C . ALA A 1 91 ? 9.998 4.471 -12.879 1.00 91.50 91 ALA A C 1
ATOM 733 O O . ALA A 1 91 ? 9.656 3.932 -11.820 1.00 91.50 91 ALA A O 1
ATOM 734 N N . MET A 1 92 ? 10.404 3.760 -13.936 1.00 91.19 92 MET A N 1
ATOM 735 C CA . MET A 1 92 ? 10.489 2.303 -13.906 1.00 91.19 92 MET A CA 1
ATOM 736 C C . MET A 1 92 ? 11.591 1.823 -12.959 1.00 91.19 92 MET A C 1
ATOM 738 O O . MET A 1 92 ? 11.346 0.943 -12.140 1.00 91.19 92 MET A O 1
ATOM 742 N N . LEU A 1 93 ? 12.782 2.418 -13.025 1.00 91.88 93 LEU A N 1
ATOM 743 C CA . LEU A 1 93 ? 13.924 2.053 -12.188 1.00 91.88 93 LEU A CA 1
ATOM 744 C C . LEU A 1 93 ? 13.616 2.239 -10.699 1.00 91.88 93 LEU A C 1
ATOM 746 O O . LEU A 1 93 ? 13.878 1.326 -9.921 1.00 91.88 93 LEU A O 1
ATOM 750 N N . ILE A 1 94 ? 12.994 3.357 -10.305 1.00 92.69 94 ILE A N 1
ATOM 751 C CA . ILE A 1 94 ? 12.533 3.571 -8.922 1.00 92.69 94 ILE A CA 1
ATOM 752 C C . ILE A 1 94 ? 11.553 2.471 -8.507 1.00 92.69 94 ILE A C 1
ATOM 754 O O . ILE A 1 94 ? 11.698 1.874 -7.442 1.00 92.69 94 ILE A O 1
ATOM 758 N N . THR A 1 95 ? 10.572 2.170 -9.358 1.00 93.44 95 THR A N 1
ATOM 759 C CA . THR A 1 95 ? 9.553 1.150 -9.076 1.00 93.44 95 THR A CA 1
ATOM 760 C C . THR A 1 95 ? 10.173 -0.243 -8.902 1.00 93.44 95 THR A C 1
ATOM 762 O O . THR A 1 95 ? 9.795 -0.984 -7.995 1.00 93.44 95 THR A O 1
ATOM 765 N N . LEU A 1 96 ? 11.155 -0.596 -9.735 1.00 92.50 96 LEU A N 1
ATOM 766 C CA . LEU A 1 96 ? 11.886 -1.864 -9.654 1.00 92.50 96 LEU A CA 1
ATOM 767 C C . LEU A 1 96 ? 12.790 -1.936 -8.417 1.00 92.50 96 LEU A C 1
ATOM 769 O O . LEU A 1 96 ? 12.843 -2.977 -7.764 1.00 92.50 96 LEU A O 1
ATOM 773 N N . LEU A 1 97 ? 13.462 -0.837 -8.063 1.00 92.62 97 LEU A N 1
ATOM 774 C CA . LEU A 1 97 ? 14.275 -0.750 -6.849 1.00 92.62 97 LEU A CA 1
ATOM 775 C C . LEU A 1 97 ? 13.416 -0.937 -5.596 1.00 92.62 97 LEU A C 1
ATOM 777 O O . LEU A 1 97 ? 13.767 -1.743 -4.738 1.00 92.62 97 LEU A O 1
ATOM 781 N N . LEU A 1 98 ? 12.259 -0.271 -5.512 1.00 92.44 98 LEU A N 1
ATOM 782 C CA . LEU A 1 98 ? 11.321 -0.460 -4.399 1.00 92.44 98 LEU A CA 1
ATOM 783 C C . LEU A 1 98 ? 10.849 -1.909 -4.290 1.00 92.44 98 LEU A C 1
ATOM 785 O O . LEU A 1 98 ? 10.802 -2.463 -3.193 1.00 92.44 98 LEU A O 1
ATOM 789 N N . ARG A 1 99 ? 10.552 -2.548 -5.425 1.00 92.69 99 ARG A N 1
ATOM 790 C CA . ARG A 1 99 ? 10.197 -3.966 -5.449 1.00 92.69 99 ARG A CA 1
ATOM 791 C C . ARG A 1 99 ? 11.327 -4.843 -4.913 1.00 92.69 99 ARG A C 1
ATOM 793 O O . ARG A 1 99 ? 11.061 -5.724 -4.103 1.00 92.69 99 ARG A O 1
ATOM 800 N N . ASN A 1 100 ? 12.567 -4.584 -5.325 1.00 92.00 100 ASN A N 1
ATOM 801 C CA . ASN A 1 100 ? 13.737 -5.311 -4.839 1.00 92.00 100 ASN A CA 1
ATOM 802 C C . ASN A 1 100 ? 13.889 -5.173 -3.317 1.00 92.00 100 ASN A C 1
ATOM 804 O O . ASN A 1 100 ? 13.990 -6.182 -2.629 1.00 92.00 100 ASN A O 1
ATOM 808 N N . HIS A 1 101 ? 13.820 -3.954 -2.777 1.00 90.62 101 HIS A N 1
ATOM 809 C CA . HIS A 1 101 ? 13.895 -3.732 -1.329 1.00 90.62 101 HIS A CA 1
ATOM 810 C C . HIS A 1 101 ? 12.780 -4.461 -0.566 1.00 90.62 101 HIS A C 1
ATOM 812 O O . HIS A 1 101 ? 13.045 -5.082 0.461 1.00 90.62 101 HIS A O 1
ATOM 818 N N . LEU A 1 102 ? 11.551 -4.458 -1.094 1.00 89.69 102 LEU A N 1
ATOM 819 C CA . LEU A 1 102 ? 10.426 -5.175 -0.492 1.00 89.69 102 LEU A CA 1
ATOM 820 C C . LEU A 1 102 ? 10.588 -6.702 -0.530 1.00 89.69 102 LEU A C 1
ATOM 822 O O . LEU A 1 102 ? 10.141 -7.362 0.401 1.00 89.69 102 LEU A O 1
ATOM 826 N N . LEU A 1 103 ? 11.222 -7.269 -1.563 1.00 88.94 103 LEU A N 1
ATOM 827 C CA . LEU A 1 103 ? 11.503 -8.711 -1.625 1.00 88.94 103 LEU A CA 1
ATOM 828 C C . LEU A 1 103 ? 12.479 -9.153 -0.526 1.00 88.94 103 LEU A C 1
ATOM 830 O O . LEU A 1 103 ? 12.286 -10.208 0.069 1.00 88.94 103 LEU A O 1
ATOM 834 N N . PHE A 1 104 ? 13.484 -8.329 -0.221 1.00 87.44 104 PHE A N 1
ATOM 835 C CA . PHE A 1 104 ? 14.456 -8.590 0.847 1.00 87.44 104 PHE A CA 1
ATOM 836 C C . PHE A 1 104 ? 14.009 -8.081 2.228 1.00 87.44 104 PHE A C 1
ATOM 838 O O . PHE A 1 104 ? 14.789 -8.127 3.175 1.00 87.44 104 PHE A O 1
ATOM 845 N N . ASN A 1 105 ? 12.769 -7.592 2.360 1.00 86.06 105 ASN A N 1
ATOM 846 C CA . ASN A 1 105 ? 12.233 -6.969 3.577 1.00 86.06 105 ASN A CA 1
ATOM 847 C C . ASN A 1 105 ? 13.067 -5.780 4.117 1.00 86.06 105 ASN A C 1
ATOM 849 O O . ASN A 1 105 ? 12.959 -5.427 5.292 1.00 86.06 105 ASN A O 1
ATOM 853 N N . ASP A 1 106 ? 13.857 -5.114 3.269 1.00 91.38 106 ASP A N 1
ATOM 854 C CA . ASP A 1 106 ? 14.633 -3.921 3.629 1.00 91.38 106 ASP A CA 1
ATOM 855 C C . ASP A 1 106 ? 13.769 -2.653 3.521 1.00 91.38 106 ASP A C 1
ATOM 857 O O . ASP A 1 106 ? 13.790 -1.907 2.539 1.00 91.38 106 ASP A O 1
ATOM 861 N N . VAL A 1 107 ? 12.965 -2.419 4.557 1.00 89.88 107 VAL A N 1
ATOM 862 C CA . VAL A 1 107 ? 12.033 -1.280 4.625 1.00 89.88 107 VAL A CA 1
ATOM 863 C C . VAL A 1 107 ? 12.774 0.047 4.822 1.00 89.88 107 VAL A C 1
ATOM 865 O O . VAL A 1 107 ? 12.350 1.078 4.301 1.00 89.88 107 VAL A O 1
ATOM 868 N N . MET A 1 108 ? 13.902 0.030 5.535 1.00 90.38 108 MET A N 1
ATOM 869 C CA . MET A 1 108 ? 14.683 1.235 5.834 1.00 90.38 108 MET A CA 1
ATOM 870 C C . MET A 1 108 ? 15.401 1.762 4.589 1.00 90.38 108 MET A C 1
ATOM 872 O O . MET A 1 108 ? 15.394 2.968 4.329 1.00 90.38 108 MET A O 1
ATOM 876 N N . GLY A 1 109 ? 15.975 0.866 3.776 1.00 89.38 109 GLY A N 1
ATOM 877 C CA . GLY A 1 109 ? 16.542 1.226 2.479 1.00 89.38 109 GLY A CA 1
ATOM 878 C C . GLY A 1 109 ? 15.493 1.806 1.529 1.00 89.38 109 GLY A C 1
ATOM 879 O O . GLY A 1 109 ? 15.752 2.822 0.879 1.00 89.38 109 GLY A O 1
ATOM 880 N N . ALA A 1 110 ? 14.287 1.227 1.508 1.00 92.31 110 ALA A N 1
ATOM 881 C CA . ALA A 1 110 ? 13.179 1.727 0.697 1.00 92.31 110 ALA A CA 1
ATOM 882 C C . ALA A 1 110 ? 12.736 3.143 1.107 1.00 92.31 110 ALA A C 1
ATOM 884 O O . ALA A 1 110 ? 12.561 4.001 0.245 1.00 92.31 110 ALA A O 1
ATOM 885 N N . ASP A 1 111 ? 12.604 3.427 2.403 1.00 91.62 111 ASP A N 1
ATOM 886 C CA . ASP A 1 111 ? 12.213 4.757 2.893 1.00 91.62 111 ASP A CA 1
ATOM 887 C C . ASP A 1 111 ? 13.257 5.836 2.588 1.00 91.62 111 ASP A C 1
ATOM 889 O O . ASP A 1 111 ? 12.941 6.937 2.127 1.00 91.62 111 ASP A O 1
ATOM 893 N N . LYS A 1 112 ? 14.536 5.491 2.757 1.00 92.25 112 LYS A N 1
ATOM 894 C CA . LYS A 1 112 ? 15.647 6.371 2.388 1.00 92.25 112 LYS A CA 1
ATOM 895 C C . LYS A 1 112 ? 15.674 6.657 0.888 1.00 92.25 112 LYS A C 1
ATOM 897 O O . LYS A 1 112 ? 16.098 7.737 0.482 1.00 92.25 112 LYS A O 1
ATOM 902 N N . LEU A 1 113 ? 15.244 5.702 0.064 1.00 90.88 113 LEU A N 1
ATOM 903 C CA . LEU A 1 113 ? 15.089 5.909 -1.369 1.00 90.88 113 LEU A CA 1
ATOM 904 C C . LEU A 1 113 ? 13.923 6.865 -1.640 1.00 90.88 113 LEU A C 1
ATOM 906 O O . LEU A 1 113 ? 14.139 7.888 -2.278 1.00 90.88 113 LEU A O 1
ATOM 910 N N . ILE A 1 114 ? 12.738 6.600 -1.081 1.00 91.00 114 ILE A N 1
ATOM 911 C CA . ILE A 1 114 ? 11.538 7.436 -1.267 1.00 91.00 114 ILE A CA 1
ATOM 912 C C . ILE A 1 114 ? 11.796 8.891 -0.858 1.00 91.00 114 ILE A C 1
ATOM 914 O O . ILE A 1 114 ? 11.461 9.796 -1.613 1.00 91.00 114 ILE A O 1
ATOM 918 N N . SER A 1 115 ? 12.427 9.126 0.295 1.00 90.94 115 SER A N 1
ATOM 919 C CA . SER A 1 115 ? 12.713 10.480 0.798 1.00 90.94 115 SER A CA 1
ATOM 920 C C . SER A 1 115 ? 13.714 11.266 -0.055 1.00 90.94 115 SER A C 1
ATOM 922 O O . SER A 1 115 ? 13.664 12.493 -0.078 1.00 90.94 115 SER A O 1
ATOM 924 N N . LYS A 1 116 ? 14.627 10.584 -0.757 1.00 89.25 116 LYS A N 1
ATOM 925 C CA . LYS A 1 116 ? 15.685 11.225 -1.556 1.00 89.25 116 LYS A CA 1
ATOM 926 C C . LYS A 1 116 ? 15.365 11.335 -3.040 1.00 89.25 116 LYS A C 1
ATOM 928 O O . LYS A 1 116 ? 16.036 12.082 -3.747 1.00 89.25 116 LYS A O 1
ATOM 933 N N . THR A 1 117 ? 14.403 10.564 -3.531 1.00 87.12 117 THR A N 1
ATOM 934 C CA . THR A 1 117 ? 14.057 10.535 -4.952 1.00 87.12 117 THR A CA 1
ATOM 935 C C . THR A 1 117 ? 12.809 11.349 -5.229 1.00 87.12 117 THR A C 1
ATOM 937 O O . THR A 1 117 ? 11.802 11.190 -4.546 1.00 87.12 117 THR A O 1
ATOM 940 N N . THR A 1 118 ? 12.830 12.149 -6.290 1.00 83.81 118 THR A N 1
ATOM 941 C CA . THR A 1 118 ? 11.628 12.776 -6.838 1.00 83.81 118 THR A CA 1
ATOM 942 C C . THR A 1 118 ? 11.034 11.874 -7.917 1.00 83.81 118 THR A C 1
ATOM 944 O O . THR A 1 118 ? 11.714 11.476 -8.865 1.00 83.81 118 THR A O 1
ATOM 947 N N . PHE A 1 119 ? 9.762 11.504 -7.764 1.00 85.75 119 PHE A N 1
ATOM 948 C CA . PHE A 1 119 ? 9.069 10.697 -8.763 1.00 85.75 119 PHE A CA 1
ATOM 949 C C . PHE A 1 119 ? 8.523 11.601 -9.887 1.00 85.75 119 PHE A C 1
ATOM 951 O O . PHE A 1 119 ? 7.843 12.587 -9.592 1.00 85.75 119 PHE A O 1
ATOM 958 N N . PRO A 1 120 ? 8.791 11.300 -11.171 1.00 84.12 120 PRO A N 1
ATOM 959 C CA . PRO A 1 120 ? 8.374 12.146 -12.281 1.00 84.12 120 PRO A CA 1
ATOM 960 C C . PRO A 1 120 ? 6.878 11.981 -12.572 1.00 84.12 120 PRO A C 1
ATOM 962 O O . PRO A 1 120 ? 6.364 10.872 -12.708 1.00 84.12 120 PRO A O 1
ATOM 965 N N . THR A 1 121 ? 6.172 13.100 -12.725 1.00 75.38 121 THR A N 1
ATOM 966 C CA . THR A 1 121 ? 4.717 13.125 -12.959 1.00 75.38 121 THR A CA 1
ATOM 967 C C . THR A 1 121 ? 4.317 12.690 -14.372 1.00 75.38 121 THR A C 1
ATOM 969 O O . THR A 1 121 ? 3.202 12.216 -14.563 1.00 75.38 121 THR A O 1
ATOM 972 N N . ALA A 1 122 ? 5.228 12.775 -15.347 1.00 80.31 122 ALA A N 1
ATOM 973 C CA . ALA A 1 122 ? 5.003 12.409 -16.753 1.00 80.31 122 ALA A CA 1
ATOM 974 C C . ALA A 1 122 ? 5.131 10.895 -17.051 1.00 80.31 122 ALA A C 1
ATOM 976 O O . ALA A 1 122 ? 5.281 10.494 -18.205 1.00 80.31 122 ALA A O 1
ATOM 977 N N . ALA A 1 123 ? 5.138 10.044 -16.022 1.00 83.12 123 ALA A N 1
ATOM 978 C CA . ALA A 1 123 ? 5.258 8.597 -16.176 1.00 83.12 123 ALA A CA 1
ATOM 979 C C . ALA A 1 123 ? 3.946 7.956 -16.678 1.00 83.12 123 ALA A C 1
ATOM 981 O O . ALA A 1 123 ? 2.859 8.470 -16.416 1.00 83.12 123 ALA A O 1
ATOM 982 N N . PRO A 1 124 ? 4.005 6.791 -17.351 1.00 86.00 124 PRO A N 1
ATOM 983 C CA . PRO A 1 124 ? 2.797 6.071 -17.743 1.00 86.00 124 PRO A CA 1
ATOM 984 C C . PRO A 1 124 ? 1.997 5.627 -16.509 1.00 86.00 124 PRO A C 1
ATOM 986 O O . PRO A 1 124 ? 2.569 5.113 -15.542 1.00 86.00 124 PRO A O 1
ATOM 989 N N . ASN A 1 125 ? 0.665 5.745 -16.573 1.00 89.00 125 ASN A N 1
ATOM 990 C CA . ASN A 1 125 ? -0.253 5.452 -15.459 1.00 89.00 125 ASN A CA 1
ATOM 991 C C . ASN A 1 125 ? -0.013 4.078 -14.810 1.00 89.00 125 ASN A C 1
ATOM 993 O O . ASN A 1 125 ? -0.052 3.953 -13.587 1.00 89.00 125 ASN A O 1
ATOM 997 N N . ALA A 1 126 ? 0.330 3.063 -15.610 1.00 89.12 126 ALA A N 1
ATOM 998 C CA . ALA A 1 126 ? 0.641 1.721 -15.117 1.00 89.12 126 ALA A CA 1
ATOM 999 C C . ALA A 1 126 ? 1.860 1.677 -14.173 1.00 89.12 126 ALA A C 1
ATOM 1001 O O . ALA A 1 126 ? 1.867 0.916 -13.206 1.00 89.12 126 ALA A O 1
ATOM 1002 N N . VAL A 1 127 ? 2.897 2.481 -14.434 1.00 90.62 127 VAL A N 1
ATOM 1003 C CA . VAL A 1 127 ? 4.089 2.563 -13.572 1.00 90.62 127 VAL A CA 1
ATOM 1004 C C . VAL A 1 127 ? 3.774 3.366 -12.318 1.00 90.62 127 VAL A C 1
ATOM 1006 O O . VAL A 1 127 ? 4.163 2.953 -11.229 1.00 90.62 127 VAL A O 1
ATOM 1009 N N . ILE A 1 128 ? 2.995 4.444 -12.451 1.00 91.81 128 ILE A N 1
ATOM 1010 C CA . ILE A 1 128 ? 2.530 5.241 -11.309 1.00 91.81 128 ILE A CA 1
ATOM 1011 C C . ILE A 1 128 ? 1.743 4.366 -10.329 1.00 91.81 128 ILE A C 1
ATOM 1013 O O . ILE A 1 128 ? 2.022 4.385 -9.135 1.00 91.81 128 ILE A O 1
ATOM 1017 N N . ALA A 1 129 ? 0.800 3.556 -10.815 1.00 92.44 129 ALA A N 1
ATOM 1018 C CA . ALA A 1 129 ? 0.012 2.674 -9.959 1.00 92.44 129 ALA A CA 1
ATOM 1019 C C . ALA A 1 129 ? 0.886 1.664 -9.190 1.00 92.44 129 ALA A C 1
ATOM 1021 O O . ALA A 1 129 ? 0.685 1.456 -7.993 1.00 92.44 129 ALA A O 1
ATOM 1022 N N . ARG A 1 130 ? 1.897 1.075 -9.847 1.00 92.75 130 ARG A N 1
ATOM 1023 C CA . ARG A 1 130 ? 2.857 0.164 -9.195 1.00 92.75 130 ARG A CA 1
ATOM 1024 C C . ARG A 1 130 ? 3.708 0.878 -8.148 1.00 92.75 130 ARG A C 1
ATOM 1026 O O . ARG A 1 130 ? 3.893 0.346 -7.058 1.00 92.75 130 ARG A O 1
ATOM 1033 N N . TYR A 1 131 ? 4.199 2.073 -8.469 1.00 93.81 131 TYR A N 1
ATOM 1034 C CA . TYR A 1 131 ? 4.957 2.901 -7.537 1.00 93.81 131 TYR A CA 1
ATOM 1035 C C . TYR A 1 131 ? 4.135 3.217 -6.282 1.00 93.81 131 TYR A C 1
ATOM 1037 O O . TYR A 1 131 ? 4.587 2.932 -5.175 1.00 93.81 131 TYR A O 1
ATOM 1045 N N . LEU A 1 132 ? 2.903 3.707 -6.453 1.00 94.31 132 LEU A N 1
ATOM 1046 C CA . LEU A 1 132 ? 1.989 4.018 -5.350 1.00 94.31 132 LEU A CA 1
ATOM 1047 C C . LEU A 1 132 ? 1.714 2.793 -4.472 1.00 94.31 132 LEU A C 1
ATOM 1049 O O . LEU A 1 132 ? 1.749 2.898 -3.250 1.00 94.31 132 LEU A O 1
ATOM 1053 N N . TYR A 1 133 ? 1.513 1.621 -5.080 1.00 94.62 133 TYR A N 1
ATOM 1054 C CA . TYR A 1 133 ? 1.337 0.372 -4.342 1.00 94.62 133 TYR A CA 1
ATOM 1055 C C . TYR A 1 133 ? 2.563 0.017 -3.484 1.00 94.62 133 TYR A C 1
ATOM 1057 O O . TYR A 1 133 ? 2.416 -0.340 -2.314 1.00 94.62 133 TYR A O 1
ATOM 1065 N N . TYR A 1 134 ? 3.780 0.138 -4.023 1.00 94.31 134 TYR A N 1
ATOM 1066 C CA . TYR A 1 134 ? 4.992 -0.154 -3.253 1.00 94.31 134 TYR A CA 1
ATOM 1067 C C . TYR A 1 134 ? 5.245 0.867 -2.145 1.00 94.31 134 TYR A C 1
ATOM 1069 O O . TYR A 1 134 ? 5.571 0.468 -1.028 1.00 94.31 134 TYR A O 1
ATOM 1077 N N . VAL A 1 135 ? 5.036 2.158 -2.414 1.00 94.44 135 VAL A N 1
ATOM 1078 C CA . VAL A 1 135 ? 5.129 3.213 -1.394 1.00 94.44 135 VAL A CA 1
ATOM 1079 C C . VAL A 1 135 ? 4.119 2.967 -0.277 1.00 94.44 135 VAL A C 1
ATOM 1081 O O . VAL A 1 135 ? 4.491 2.987 0.896 1.00 94.44 135 VAL A O 1
ATOM 1084 N N . ALA A 1 136 ? 2.869 2.653 -0.621 1.00 94.88 136 ALA A N 1
ATOM 1085 C CA . ALA A 1 136 ? 1.845 2.332 0.363 1.00 94.88 136 ALA A CA 1
ATOM 1086 C C . ALA A 1 136 ? 2.229 1.129 1.227 1.00 94.88 136 ALA A C 1
ATOM 1088 O O . ALA A 1 136 ? 2.033 1.154 2.439 1.00 94.88 136 ALA A O 1
ATOM 1089 N N . ARG A 1 137 ? 2.821 0.086 0.632 1.00 93.38 137 ARG A N 1
ATOM 1090 C CA . ARG A 1 137 ? 3.274 -1.091 1.381 1.00 93.38 137 ARG A CA 1
ATOM 1091 C C . ARG A 1 137 ? 4.399 -0.752 2.360 1.00 93.38 137 ARG A C 1
ATOM 1093 O O . ARG A 1 137 ? 4.363 -1.224 3.493 1.00 93.38 137 ARG A O 1
ATOM 1100 N N . VAL A 1 138 ? 5.360 0.081 1.956 1.00 93.56 138 VAL A N 1
ATOM 1101 C CA . VAL A 1 138 ? 6.428 0.575 2.846 1.00 93.56 138 VAL A CA 1
ATOM 1102 C C . VAL A 1 138 ? 5.826 1.366 4.012 1.00 93.56 138 VAL A C 1
ATOM 1104 O O . VAL A 1 138 ? 6.107 1.048 5.168 1.00 93.56 138 VAL A O 1
ATOM 1107 N N . ARG A 1 139 ? 4.934 2.325 3.728 1.00 93.38 139 ARG A N 1
ATOM 1108 C CA . ARG A 1 139 ? 4.259 3.150 4.748 1.00 93.38 139 ARG A CA 1
ATOM 1109 C C . ARG A 1 139 ? 3.407 2.320 5.713 1.00 93.38 139 ARG A C 1
ATOM 1111 O O . ARG A 1 139 ? 3.499 2.503 6.924 1.00 93.38 139 ARG A O 1
ATOM 1118 N N . ALA A 1 140 ? 2.679 1.326 5.204 1.00 92.94 140 ALA A N 1
ATOM 1119 C CA . ALA A 1 140 ? 1.881 0.416 6.024 1.00 92.94 140 ALA A CA 1
ATOM 1120 C C . ALA A 1 140 ? 2.739 -0.406 7.005 1.00 92.94 140 ALA A C 1
ATOM 1122 O O . ALA A 1 140 ? 2.319 -0.663 8.135 1.00 92.94 140 ALA A O 1
ATOM 1123 N N . ILE A 1 141 ? 3.954 -0.809 6.611 1.00 91.69 141 ILE A N 1
ATOM 1124 C CA . ILE A 1 141 ? 4.873 -1.519 7.515 1.00 91.69 141 ILE A CA 1
ATOM 1125 C C . ILE A 1 141 ? 5.411 -0.573 8.601 1.00 91.69 141 ILE A C 1
ATOM 1127 O O . ILE A 1 141 ? 5.492 -0.984 9.763 1.00 91.69 141 ILE A O 1
ATOM 1131 N N . GLN A 1 142 ? 5.700 0.683 8.238 1.00 91.00 142 GLN A N 1
ATOM 1132 C CA . GLN A 1 142 ? 6.168 1.762 9.123 1.00 91.00 142 GLN A CA 1
ATOM 1133 C C . GLN A 1 142 ? 5.112 2.315 10.095 1.00 91.00 142 GLN A C 1
ATOM 1135 O O . GLN A 1 142 ? 5.441 3.205 10.870 1.00 91.00 142 GLN A O 1
ATOM 1140 N N . LEU A 1 143 ? 3.884 1.777 10.092 1.00 91.12 143 LEU A N 1
ATOM 1141 C CA . LEU A 1 143 ? 2.750 2.211 10.928 1.00 91.12 143 LEU A CA 1
ATOM 1142 C C . LEU A 1 143 ? 2.081 3.529 10.495 1.00 91.12 143 LEU A C 1
ATOM 1144 O O . LEU A 1 143 ? 1.184 3.996 11.192 1.00 91.12 143 LEU A O 1
ATOM 1148 N N . ASP A 1 144 ? 2.443 4.099 9.343 1.00 93.38 144 ASP A N 1
ATOM 1149 C CA . ASP A 1 144 ? 1.713 5.232 8.765 1.00 93.38 144 ASP A CA 1
ATOM 1150 C C . ASP A 1 144 ? 0.565 4.724 7.882 1.00 93.38 144 ASP A C 1
ATOM 1152 O O . ASP A 1 144 ? 0.716 4.487 6.679 1.00 93.38 144 ASP A O 1
ATOM 1156 N N . TYR A 1 145 ? -0.586 4.494 8.514 1.00 93.38 145 TYR A N 1
ATOM 1157 C CA . TYR A 1 145 ? -1.761 3.938 7.845 1.00 93.38 145 TYR A CA 1
ATOM 1158 C C . TYR A 1 145 ? -2.553 4.974 7.046 1.00 93.38 145 TYR A C 1
ATOM 1160 O O . TYR A 1 145 ? -3.081 4.626 5.991 1.00 93.38 145 TYR A O 1
ATOM 1168 N N . SER A 1 146 ? -2.600 6.228 7.509 1.00 92.19 146 SER A N 1
ATOM 1169 C CA . SER A 1 146 ? -3.381 7.295 6.869 1.00 92.19 146 SER A CA 1
ATOM 1170 C C . SER A 1 146 ? -2.868 7.561 5.453 1.00 92.19 146 SER A C 1
ATOM 1172 O O . SER A 1 146 ? -3.573 7.318 4.473 1.00 92.19 146 SER A O 1
ATOM 1174 N N . SER A 1 147 ? -1.575 7.884 5.330 1.00 93.00 147 SER A N 1
ATOM 1175 C CA . SER A 1 147 ? -0.947 8.115 4.027 1.00 93.00 147 SER A CA 1
ATOM 1176 C C . SER A 1 147 ? -1.005 6.870 3.137 1.00 93.00 147 SER A C 1
ATOM 1178 O O . SER A 1 147 ? -1.176 6.966 1.922 1.00 93.00 147 SER A O 1
ATOM 1180 N N . ALA A 1 148 ? -0.856 5.673 3.721 1.00 94.75 148 ALA A N 1
ATOM 1181 C CA . ALA A 1 148 ? -0.917 4.424 2.965 1.00 94.75 148 ALA A CA 1
ATOM 1182 C C . ALA A 1 148 ? -2.293 4.208 2.312 1.00 94.75 148 ALA A C 1
ATOM 1184 O O . ALA A 1 148 ? -2.343 3.788 1.155 1.00 94.75 148 ALA A O 1
ATOM 1185 N N . SER A 1 149 ? -3.386 4.521 3.014 1.00 92.88 149 SER A N 1
ATOM 1186 C CA . SER A 1 149 ? -4.752 4.430 2.478 1.00 92.88 149 SER A CA 1
ATOM 1187 C C . SER A 1 149 ? -4.955 5.358 1.276 1.00 92.88 149 SER A C 1
ATOM 1189 O O . SER A 1 149 ? -5.477 4.934 0.239 1.00 92.88 149 SER A O 1
ATOM 1191 N N . ASP A 1 150 ? -4.451 6.592 1.358 1.00 92.88 150 ASP A N 1
ATOM 1192 C CA . ASP A 1 150 ? -4.526 7.559 0.259 1.00 92.88 150 ASP A CA 1
ATOM 1193 C C . ASP A 1 150 ? -3.760 7.071 -0.974 1.00 92.88 150 ASP A C 1
ATOM 1195 O O . ASP A 1 150 ? -4.279 7.084 -2.096 1.00 92.88 150 ASP A O 1
ATOM 1199 N N . TYR A 1 151 ? -2.534 6.573 -0.783 1.00 95.00 151 TYR A N 1
ATOM 1200 C CA . TYR A 1 151 ? -1.739 6.010 -1.875 1.00 95.00 151 TYR A CA 1
ATOM 1201 C C . TYR A 1 151 ? -2.412 4.787 -2.516 1.00 95.00 151 TYR A C 1
ATOM 1203 O O . TYR A 1 151 ? -2.392 4.664 -3.744 1.00 95.00 151 TYR A O 1
ATOM 1211 N N . LEU A 1 152 ? -3.045 3.909 -1.729 1.00 94.19 152 LEU A N 1
ATOM 1212 C CA . LEU A 1 152 ? -3.769 2.741 -2.249 1.00 94.19 152 LEU A CA 1
ATOM 1213 C C . LEU A 1 152 ? -5.026 3.145 -3.013 1.00 94.19 152 LEU A C 1
ATOM 1215 O O . LEU A 1 152 ? -5.253 2.646 -4.114 1.00 94.19 152 LEU A O 1
ATOM 1219 N N . THR A 1 153 ? -5.801 4.088 -2.486 1.00 92.12 153 THR A N 1
ATOM 1220 C CA . THR A 1 153 ? -7.001 4.606 -3.153 1.00 92.12 153 THR A CA 1
ATOM 1221 C C . THR A 1 153 ? -6.642 5.267 -4.485 1.00 92.12 153 THR A C 1
ATOM 1223 O O . THR A 1 153 ? -7.284 5.015 -5.508 1.00 92.12 153 THR A O 1
ATOM 1226 N N . ASN A 1 154 ? -5.554 6.039 -4.513 1.00 92.31 154 ASN A N 1
ATOM 1227 C CA . ASN A 1 154 ? -5.020 6.627 -5.740 1.00 92.31 154 ASN A CA 1
ATOM 1228 C C . ASN A 1 154 ? -4.518 5.565 -6.730 1.00 92.31 154 ASN A C 1
ATOM 1230 O O . ASN A 1 154 ? -4.710 5.716 -7.937 1.00 92.31 154 ASN A O 1
ATOM 1234 N N . ALA A 1 155 ? -3.908 4.479 -6.246 1.00 93.31 155 ALA A N 1
ATOM 1235 C CA . ALA A 1 155 ? -3.480 3.370 -7.094 1.00 93.31 155 ALA A CA 1
ATOM 1236 C C . ALA A 1 155 ? -4.673 2.636 -7.729 1.00 93.31 155 ALA A C 1
ATOM 1238 O O . ALA A 1 155 ? -4.629 2.348 -8.923 1.00 93.31 155 ALA A O 1
ATOM 1239 N N . ILE A 1 156 ? -5.746 2.384 -6.966 1.00 90.94 156 ILE A N 1
ATOM 1240 C CA . ILE A 1 156 ? -6.973 1.732 -7.460 1.00 90.94 156 ILE A CA 1
ATOM 1241 C C . ILE A 1 156 ? -7.619 2.574 -8.564 1.00 90.94 156 ILE A C 1
ATOM 1243 O O . ILE A 1 156 ? -7.972 2.041 -9.611 1.00 90.94 156 ILE A O 1
ATOM 1247 N N . ARG A 1 157 ? -7.728 3.895 -8.368 1.00 89.75 157 ARG A N 1
ATOM 1248 C CA . ARG A 1 157 ? -8.361 4.810 -9.338 1.00 89.75 157 ARG A CA 1
ATOM 1249 C C . ARG A 1 157 ? -7.591 4.950 -10.655 1.00 89.75 157 ARG A C 1
ATOM 1251 O O . ARG A 1 157 ? -8.195 5.275 -11.669 1.00 89.75 157 ARG A O 1
ATOM 1258 N N . LYS A 1 158 ? -6.269 4.741 -10.649 1.00 89.12 158 LYS A N 1
ATOM 1259 C CA . LYS A 1 158 ? -5.400 4.898 -11.834 1.00 89.12 158 LYS A CA 1
ATOM 1260 C C . LYS A 1 158 ? -5.331 3.660 -12.732 1.00 89.12 158 LYS A C 1
ATOM 1262 O O . LYS A 1 158 ? -4.684 3.725 -13.777 1.00 89.12 158 LYS A O 1
ATOM 1267 N N . VAL A 1 159 ? -5.916 2.535 -12.322 1.00 86.88 159 VAL A N 1
ATOM 1268 C CA . VAL A 1 159 ? -5.851 1.268 -13.060 1.00 86.88 159 VAL A CA 1
ATOM 1269 C C . VAL A 1 159 ? -7.209 0.933 -13.653 1.00 86.88 159 VAL A C 1
ATOM 1271 O O . VAL A 1 159 ? -8.208 0.875 -12.942 1.00 86.88 159 VAL A O 1
ATOM 1274 N N . ASP A 1 160 ? -7.218 0.633 -14.949 1.00 82.81 160 ASP A N 1
ATOM 1275 C CA . ASP A 1 160 ? -8.424 0.196 -15.646 1.00 82.81 160 ASP A CA 1
ATOM 1276 C C . ASP A 1 160 ? -8.866 -1.198 -15.181 1.00 82.81 160 ASP A C 1
ATOM 1278 O O . ASP A 1 160 ? -8.049 -2.093 -14.930 1.00 82.81 160 ASP A O 1
ATOM 1282 N N . MET A 1 161 ? -10.181 -1.399 -15.112 1.00 78.38 161 MET A N 1
ATOM 1283 C CA . MET A 1 161 ? -10.822 -2.651 -14.704 1.00 78.38 161 MET A CA 1
ATOM 1284 C C . MET A 1 161 ? -10.860 -3.647 -15.874 1.00 78.38 161 MET A C 1
ATOM 1286 O O . MET A 1 161 ? -11.899 -3.848 -16.497 1.00 78.38 161 MET A O 1
ATOM 1290 N N . ASN A 1 162 ? -9.722 -4.278 -16.174 1.00 82.50 162 ASN A N 1
ATOM 1291 C CA . ASN A 1 162 ? -9.567 -5.246 -17.262 1.00 82.50 162 ASN A CA 1
ATOM 1292 C C . ASN A 1 162 ? -9.205 -6.643 -16.730 1.00 82.50 162 ASN A C 1
ATOM 1294 O O . ASN A 1 162 ? -8.582 -6.793 -15.678 1.00 82.50 162 ASN A O 1
ATOM 1298 N N . ALA A 1 163 ? -9.501 -7.695 -17.502 1.00 80.25 163 ALA A N 1
AT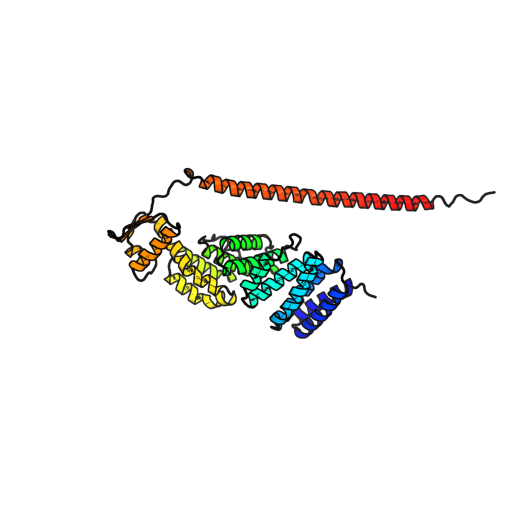OM 1299 C CA . ALA A 1 163 ? -9.127 -9.068 -17.139 1.00 80.25 163 ALA A CA 1
ATOM 1300 C C . ALA A 1 163 ? -7.604 -9.232 -16.941 1.00 80.25 163 ALA A C 1
ATOM 1302 O O . ALA A 1 163 ? -7.162 -9.921 -16.023 1.00 80.25 163 ALA A O 1
ATOM 1303 N N . HIS A 1 164 ? -6.791 -8.537 -17.745 1.00 79.31 164 HIS A N 1
ATOM 1304 C CA . HIS A 1 164 ? -5.327 -8.557 -17.635 1.00 79.31 164 HIS A CA 1
ATOM 1305 C C . HIS A 1 164 ? -4.783 -7.821 -16.397 1.00 79.31 164 HIS A C 1
ATOM 1307 O O . HIS A 1 164 ? -3.688 -8.135 -15.934 1.00 79.31 164 HIS A O 1
ATOM 1313 N N . THR A 1 165 ? -5.522 -6.853 -15.846 1.00 82.44 165 THR A N 1
ATOM 1314 C CA . THR A 1 165 ? -5.121 -6.071 -14.660 1.00 82.44 165 THR A CA 1
ATOM 1315 C C . THR A 1 165 ? -5.710 -6.623 -13.361 1.00 82.44 165 THR A C 1
ATOM 1317 O O . THR A 1 165 ? -5.293 -6.209 -12.277 1.00 82.44 165 THR A O 1
ATOM 1320 N N . ALA A 1 166 ? -6.610 -7.609 -13.449 1.00 83.75 166 ALA A N 1
ATOM 1321 C CA . ALA A 1 166 ? -7.315 -8.192 -12.312 1.00 83.75 166 ALA A CA 1
ATOM 1322 C C . ALA A 1 166 ? -6.377 -8.679 -11.195 1.00 83.75 166 ALA A C 1
ATOM 1324 O O . ALA A 1 166 ? -6.654 -8.442 -10.023 1.00 83.75 166 ALA A O 1
ATOM 1325 N N . GLY A 1 167 ? -5.236 -9.295 -11.528 1.00 87.81 167 GLY A N 1
ATOM 1326 C CA . GLY A 1 167 ? -4.275 -9.763 -10.520 1.00 87.81 167 GLY A CA 1
ATOM 1327 C C . GLY A 1 167 ? -3.661 -8.626 -9.694 1.00 87.81 167 GLY A C 1
ATOM 1328 O O . GLY A 1 167 ? -3.544 -8.732 -8.473 1.00 87.81 167 GLY A O 1
ATOM 1329 N N . PHE A 1 168 ? -3.327 -7.503 -10.339 1.00 90.50 168 PHE A N 1
ATOM 1330 C CA . PHE A 1 168 ? -2.808 -6.325 -9.642 1.00 90.50 168 PHE A CA 1
ATOM 1331 C C . PHE A 1 168 ? -3.887 -5.704 -8.752 1.00 90.50 168 PHE A C 1
ATOM 1333 O O . PHE A 1 168 ? -3.648 -5.480 -7.567 1.00 90.50 168 PHE A O 1
ATOM 1340 N N . LEU A 1 169 ? -5.096 -5.523 -9.284 1.00 88.38 169 LEU A N 1
ATOM 1341 C CA . LEU A 1 169 ? -6.230 -4.992 -8.526 1.00 88.38 169 LEU A CA 1
ATOM 1342 C C . LEU A 1 169 ? -6.557 -5.860 -7.307 1.00 88.38 169 LEU A C 1
ATOM 1344 O O . LEU A 1 169 ? -6.728 -5.328 -6.214 1.00 88.38 169 LEU A O 1
ATOM 1348 N N . GLN A 1 170 ? -6.546 -7.189 -7.450 1.00 89.06 170 GLN A N 1
ATOM 1349 C CA . GLN A 1 170 ? -6.720 -8.113 -6.327 1.00 89.06 170 GLN A CA 1
ATOM 1350 C C . GLN A 1 170 ? -5.686 -7.859 -5.225 1.00 89.06 170 GLN A C 1
ATOM 1352 O O . GLN A 1 170 ? -6.057 -7.757 -4.060 1.00 89.06 170 GLN A O 1
ATOM 1357 N N . SER A 1 171 ? -4.405 -7.705 -5.571 1.00 90.12 171 SER A N 1
ATOM 1358 C CA . SER A 1 171 ? -3.354 -7.443 -4.578 1.00 90.12 171 SER A CA 1
ATOM 1359 C C . SER A 1 171 ? -3.514 -6.092 -3.866 1.00 90.12 171 SER A C 1
ATOM 1361 O O . SER A 1 171 ? -3.312 -6.004 -2.653 1.00 90.12 171 SER A O 1
ATOM 1363 N N . VAL A 1 172 ? -3.930 -5.053 -4.599 1.00 92.12 172 VAL A N 1
ATOM 1364 C CA . VAL A 1 172 ? -4.113 -3.697 -4.066 1.00 92.12 172 VAL A CA 1
ATOM 1365 C C . VAL A 1 172 ? -5.342 -3.645 -3.161 1.00 92.12 172 VAL A C 1
ATOM 1367 O O . VAL A 1 172 ? -5.241 -3.147 -2.046 1.00 92.12 172 VAL A O 1
ATOM 1370 N N . HIS A 1 173 ? -6.472 -4.227 -3.578 1.00 90.12 173 HIS A N 1
ATOM 1371 C CA . HIS A 1 173 ? -7.686 -4.289 -2.760 1.00 90.12 173 HIS A CA 1
ATOM 1372 C C . HIS A 1 173 ? -7.478 -5.091 -1.474 1.00 90.12 173 HIS A C 1
ATOM 1374 O O . HIS A 1 173 ? -7.914 -4.652 -0.413 1.00 90.12 173 HIS A O 1
ATOM 1380 N N . LYS A 1 174 ? -6.769 -6.228 -1.532 1.00 91.00 174 LYS A N 1
ATOM 1381 C CA . LYS A 1 174 ? -6.424 -7.004 -0.329 1.00 91.00 174 LYS A CA 1
ATOM 1382 C C . LYS A 1 174 ? -5.647 -6.162 0.685 1.00 91.00 174 LYS A C 1
ATOM 1384 O O . LYS A 1 174 ? -5.983 -6.170 1.865 1.00 91.00 174 LYS A O 1
ATOM 1389 N N . LEU A 1 175 ? -4.628 -5.428 0.229 1.00 92.31 175 LEU A N 1
ATOM 1390 C CA . LEU A 1 175 ? -3.839 -4.557 1.101 1.00 92.31 175 LEU A CA 1
ATOM 1391 C C . LEU A 1 175 ? -4.670 -3.373 1.613 1.00 92.31 175 LEU A C 1
ATOM 1393 O O . LEU A 1 175 ? -4.610 -3.068 2.800 1.00 92.31 175 LEU A O 1
ATOM 1397 N N . ASN A 1 176 ? -5.483 -2.758 0.751 1.00 92.25 176 ASN A N 1
ATOM 1398 C CA . ASN A 1 176 ? -6.338 -1.629 1.114 1.00 92.25 176 ASN A CA 1
ATOM 1399 C C . ASN A 1 176 ? -7.324 -1.990 2.228 1.00 92.25 176 ASN A C 1
ATOM 1401 O O . ASN A 1 176 ? -7.411 -1.273 3.216 1.00 92.25 176 ASN A O 1
ATOM 1405 N N . LEU A 1 177 ? -7.983 -3.148 2.131 1.00 90.81 177 LEU A N 1
ATOM 1406 C CA . LEU A 1 177 ? -8.888 -3.624 3.179 1.00 90.81 177 LEU A CA 1
ATOM 1407 C C . LEU A 1 177 ? -8.167 -3.802 4.518 1.00 90.81 177 LEU A C 1
ATOM 1409 O O . LEU A 1 177 ? -8.695 -3.422 5.556 1.00 90.81 177 LEU A O 1
ATOM 1413 N N . VAL A 1 178 ? -6.952 -4.359 4.514 1.00 91.94 178 VAL A N 1
ATOM 1414 C CA . VAL A 1 178 ? -6.174 -4.524 5.751 1.00 91.94 178 VAL A CA 1
ATOM 1415 C C . VAL A 1 178 ? -5.788 -3.167 6.341 1.00 91.94 178 VAL A C 1
ATOM 1417 O O . VAL A 1 178 ? -5.916 -2.982 7.547 1.00 91.94 178 VAL A O 1
ATOM 1420 N N . VAL A 1 179 ? -5.348 -2.216 5.514 1.00 93.06 179 VAL A N 1
ATOM 1421 C CA . VAL A 1 179 ? -4.959 -0.872 5.968 1.00 93.06 179 VAL A CA 1
ATOM 1422 C C . VAL A 1 179 ? -6.164 -0.090 6.499 1.00 93.06 179 VAL A C 1
ATOM 1424 O O . VAL A 1 179 ? -6.074 0.467 7.588 1.00 93.06 179 VAL A O 1
ATOM 1427 N N . GLN A 1 180 ? -7.311 -0.117 5.818 1.00 91.06 180 GLN A N 1
ATOM 1428 C CA . GLN A 1 180 ? -8.547 0.522 6.293 1.00 91.06 180 GLN A CA 1
ATOM 1429 C C . GLN A 1 180 ? -8.990 -0.037 7.653 1.00 91.06 180 GLN A C 1
ATOM 1431 O O . GLN A 1 180 ? -9.269 0.721 8.584 1.00 91.06 180 GLN A O 1
ATOM 1436 N N . LEU A 1 181 ? -8.944 -1.365 7.820 1.00 90.81 181 LEU A N 1
ATOM 1437 C CA . LEU A 1 181 ? -9.229 -2.000 9.108 1.00 90.81 181 LEU A CA 1
ATOM 1438 C C . LEU A 1 181 ? -8.215 -1.614 10.201 1.00 90.81 181 LEU A C 1
ATOM 1440 O O . LEU A 1 181 ? -8.574 -1.596 11.378 1.00 90.81 181 LEU A O 1
ATOM 1444 N N . LEU A 1 182 ? -6.962 -1.308 9.842 1.00 90.38 182 LEU A N 1
ATOM 1445 C CA . LEU A 1 182 ? -5.946 -0.833 10.788 1.00 90.38 182 LEU A CA 1
ATOM 1446 C C . LEU A 1 182 ? -6.176 0.621 11.227 1.00 90.38 182 LEU A C 1
ATOM 1448 O O . LEU A 1 182 ? -5.854 0.943 12.368 1.00 90.38 182 LEU A O 1
ATOM 1452 N N . ILE A 1 183 ? -6.752 1.463 10.361 1.00 88.31 183 ILE A N 1
ATOM 1453 C CA . ILE A 1 183 ? -7.205 2.826 10.705 1.00 88.31 183 ILE A CA 1
ATOM 1454 C C . ILE A 1 183 ? -8.444 2.768 11.617 1.00 88.31 183 ILE A C 1
ATOM 1456 O O . ILE A 1 183 ? -8.666 3.659 12.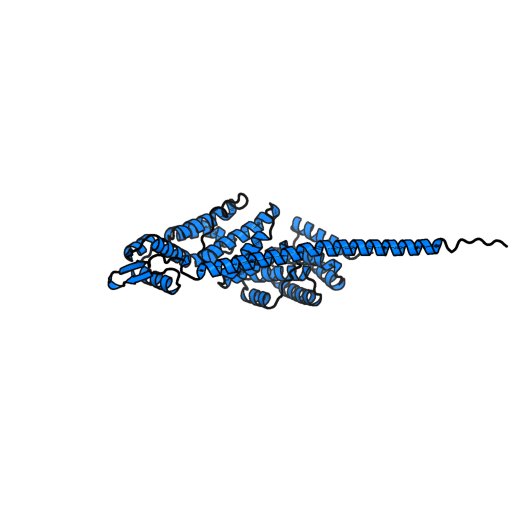433 1.00 88.31 183 ILE A O 1
ATOM 1460 N N . GLY A 1 184 ? -9.229 1.690 11.526 1.00 83.62 184 GLY A N 1
ATOM 1461 C CA . GLY A 1 184 ? -10.482 1.520 12.264 1.00 83.62 184 GLY A CA 1
ATOM 1462 C C . GLY A 1 184 ? -11.717 1.935 11.462 1.00 83.62 184 GLY A C 1
ATOM 1463 O O . GLY A 1 184 ? -12.816 2.004 12.019 1.00 83.62 184 GLY A O 1
ATOM 1464 N N . GLU A 1 185 ? -11.555 2.176 10.159 1.00 84.19 185 GLU A N 1
ATOM 1465 C CA . GLU A 1 185 ? -12.656 2.373 9.224 1.00 84.19 185 GLU A CA 1
ATOM 1466 C C . GLU A 1 185 ? -13.117 1.025 8.669 1.00 84.19 185 GLU A C 1
ATOM 1468 O O . GLU A 1 185 ? -12.325 0.181 8.245 1.00 84.19 185 GLU A O 1
ATOM 1473 N N . ILE A 1 186 ? -14.429 0.797 8.689 1.00 83.12 186 ILE A N 1
ATOM 1474 C CA . ILE A 1 186 ? -15.012 -0.451 8.202 1.00 83.12 186 ILE A CA 1
ATOM 1475 C C . ILE A 1 186 ? -15.428 -0.248 6.740 1.00 83.12 186 ILE A C 1
ATOM 1477 O O . ILE A 1 186 ? -16.328 0.558 6.488 1.00 83.12 186 ILE A O 1
ATOM 1481 N N . PRO A 1 187 ? -14.867 -1.010 5.783 1.00 81.75 187 PRO A N 1
ATOM 1482 C CA . PRO A 1 187 ? -15.205 -0.855 4.374 1.00 81.75 187 PRO A CA 1
ATOM 1483 C C . PRO A 1 187 ? -16.660 -1.233 4.076 1.00 81.75 187 PRO A C 1
ATOM 1485 O O . PRO A 1 187 ? -17.277 -2.101 4.723 1.00 81.75 187 PRO A O 1
ATOM 1488 N N . ALA A 1 188 ? -17.217 -0.585 3.053 1.00 77.19 188 ALA A N 1
ATOM 1489 C CA . ALA A 1 188 ? -18.567 -0.847 2.583 1.00 77.19 188 ALA A CA 1
ATOM 1490 C C . ALA A 1 188 ? -18.667 -2.236 1.929 1.00 77.19 188 ALA A C 1
ATOM 1492 O O . ALA A 1 188 ? -17.771 -2.695 1.223 1.00 77.19 188 ALA A O 1
ATOM 1493 N N . LYS A 1 189 ? -19.811 -2.913 2.110 1.00 75.25 189 LYS A N 1
ATOM 1494 C CA . LYS A 1 189 ? -20.052 -4.245 1.513 1.00 75.25 189 LYS A CA 1
ATOM 1495 C C . LYS A 1 189 ? -20.040 -4.226 -0.025 1.00 75.25 189 LYS A C 1
ATOM 1497 O O . LYS A 1 189 ? -19.901 -5.285 -0.628 1.00 75.25 189 LYS A O 1
ATOM 1502 N N . SER A 1 190 ? -20.216 -3.061 -0.648 1.00 75.75 190 SER A N 1
ATOM 1503 C CA . SER A 1 190 ? -20.182 -2.865 -2.101 1.00 75.75 190 SER A CA 1
ATOM 1504 C C . SER A 1 190 ? -18.788 -3.089 -2.688 1.00 75.75 190 SER A C 1
ATOM 1506 O O . SER A 1 190 ? -18.670 -3.755 -3.712 1.00 75.75 190 SER A O 1
ATOM 1508 N N . GLU A 1 191 ? -17.736 -2.614 -2.016 1.00 72.19 191 GLU A N 1
ATOM 1509 C CA . GLU A 1 191 ? -16.344 -2.764 -2.470 1.00 72.19 191 GLU A CA 1
ATOM 1510 C C . GLU A 1 191 ? -15.906 -4.235 -2.513 1.00 72.19 191 GLU A C 1
ATOM 1512 O O . GLU A 1 191 ? -15.100 -4.634 -3.348 1.00 72.19 191 GLU A O 1
ATOM 1517 N N . LEU A 1 192 ? -16.498 -5.066 -1.651 1.00 69.00 192 LEU A N 1
ATOM 1518 C CA . LEU A 1 192 ? -16.204 -6.495 -1.544 1.00 69.00 192 LEU A CA 1
ATOM 1519 C C . LEU A 1 192 ? -16.922 -7.361 -2.596 1.00 69.00 192 LEU A C 1
ATOM 1521 O O . LEU A 1 192 ? -16.531 -8.509 -2.794 1.00 69.00 192 LEU A O 1
ATOM 1525 N N . LYS A 1 193 ? -17.973 -6.847 -3.252 1.00 69.00 193 LYS A N 1
ATOM 1526 C CA . LYS A 1 193 ? -18.880 -7.624 -4.125 1.00 69.00 193 LYS A CA 1
ATOM 1527 C C . LYS A 1 193 ? -18.581 -7.512 -5.623 1.00 69.00 193 LYS A C 1
ATOM 1529 O O . LYS A 1 193 ? -19.421 -7.865 -6.447 1.00 69.00 193 LYS A O 1
ATOM 1534 N N . GLN A 1 194 ? -17.406 -7.024 -6.009 1.00 75.75 194 GLN A N 1
ATOM 1535 C CA . GLN A 1 194 ? -17.050 -6.967 -7.426 1.00 75.75 194 GLN A CA 1
ATOM 1536 C C . GLN A 1 194 ? -16.793 -8.387 -7.985 1.00 75.75 194 GLN A C 1
ATOM 1538 O O . GLN A 1 194 ? -15.989 -9.130 -7.410 1.00 75.75 194 GLN A O 1
ATOM 1543 N N . PRO A 1 195 ? -17.414 -8.774 -9.121 1.00 67.00 195 PRO A N 1
ATOM 1544 C CA . PRO A 1 195 ? -17.436 -10.166 -9.596 1.00 67.00 195 PRO A CA 1
ATOM 1545 C C . PRO A 1 195 ? -16.046 -10.716 -9.957 1.00 67.00 195 PRO A C 1
ATOM 1547 O O . PRO A 1 195 ? -15.785 -11.907 -9.808 1.00 67.00 195 PRO A O 1
ATOM 1550 N N . PHE A 1 196 ? -15.117 -9.851 -10.375 1.00 70.94 196 PHE A N 1
ATOM 1551 C CA . PHE A 1 196 ? -13.735 -10.230 -10.704 1.00 70.94 196 PHE A CA 1
ATOM 1552 C C . PHE A 1 196 ? -12.846 -10.491 -9.473 1.00 70.94 196 PHE A C 1
ATOM 1554 O O . PHE A 1 196 ? -11.765 -11.073 -9.595 1.00 70.94 196 PHE A O 1
ATOM 1561 N N . LEU A 1 197 ? -13.272 -10.045 -8.288 1.00 74.31 197 LEU A N 1
ATOM 1562 C CA . LEU A 1 197 ? -12.460 -9.992 -7.066 1.00 74.31 197 LEU A CA 1
ATOM 1563 C C . LEU A 1 197 ? -12.980 -10.918 -5.956 1.00 74.31 197 LEU A C 1
ATOM 1565 O O . LEU A 1 197 ? -12.220 -11.290 -5.062 1.00 74.31 197 LEU A O 1
ATOM 1569 N N . GLU A 1 198 ? -14.245 -11.333 -6.033 1.00 76.50 198 GLU A N 1
ATOM 1570 C CA . GLU A 1 198 ? -14.959 -12.043 -4.967 1.00 76.50 198 GLU A CA 1
ATOM 1571 C C . GLU A 1 198 ? -14.240 -13.314 -4.479 1.00 76.50 198 GLU A 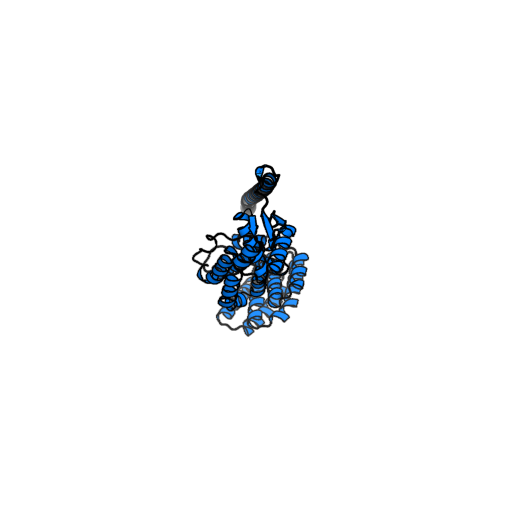C 1
ATOM 1573 O O . GLU A 1 198 ? -14.077 -13.519 -3.273 1.00 76.50 198 GLU A O 1
ATOM 1578 N N . LYS A 1 199 ? -13.733 -14.146 -5.400 1.00 82.69 199 LYS A N 1
ATOM 1579 C CA . LYS A 1 199 ? -13.050 -15.405 -5.046 1.00 82.69 199 LYS A CA 1
ATOM 1580 C C . LYS A 1 199 ? -11.788 -15.163 -4.214 1.00 82.69 199 LYS A C 1
ATOM 1582 O O . LYS A 1 199 ? -11.588 -15.826 -3.198 1.00 82.69 199 LYS A O 1
ATOM 1587 N N . SER A 1 200 ? -10.964 -14.199 -4.624 1.00 82.12 200 SER A N 1
ATOM 1588 C CA . SER A 1 200 ? -9.707 -13.854 -3.948 1.00 82.12 200 SER A CA 1
ATOM 1589 C C . SER A 1 200 ? -9.931 -13.075 -2.647 1.00 82.12 200 SER A C 1
ATOM 1591 O O . SER A 1 200 ? -9.086 -13.127 -1.754 1.00 82.12 200 SER A O 1
ATOM 1593 N N . LEU A 1 201 ? -11.054 -12.356 -2.526 1.00 83.88 201 LEU A N 1
ATOM 1594 C CA . LEU A 1 201 ? -11.389 -11.539 -1.357 1.00 83.88 201 LEU A CA 1
ATOM 1595 C C . LEU A 1 201 ? -12.168 -12.289 -0.274 1.00 83.88 201 LEU A C 1
ATOM 1597 O O . LEU A 1 201 ? -12.275 -11.773 0.835 1.00 83.88 201 LEU A O 1
ATOM 1601 N N . ARG A 1 202 ? -12.669 -13.504 -0.527 1.00 86.69 202 ARG A N 1
ATOM 1602 C CA . ARG A 1 202 ? -13.453 -14.278 0.455 1.00 86.69 202 ARG A CA 1
ATOM 1603 C C . ARG A 1 202 ? -12.788 -14.401 1.845 1.00 86.69 202 ARG A C 1
ATOM 1605 O O . ARG A 1 202 ? -13.489 -14.148 2.827 1.00 86.69 202 ARG A O 1
ATOM 1612 N N . PRO A 1 203 ? -11.474 -14.692 1.973 1.00 90.00 203 PRO A N 1
ATOM 1613 C CA . PRO A 1 203 ? -10.803 -14.720 3.280 1.00 90.00 203 PRO A CA 1
ATOM 1614 C C . PRO A 1 203 ? -10.775 -13.351 3.977 1.00 90.00 203 PRO A C 1
ATOM 1616 O O . PRO A 1 203 ? -10.985 -13.249 5.184 1.00 90.00 203 PRO A O 1
ATOM 1619 N N . TYR A 1 204 ? -10.568 -12.279 3.207 1.00 89.56 204 TYR A N 1
ATOM 1620 C CA . TYR A 1 204 ? -10.549 -10.903 3.709 1.00 89.56 204 TYR A CA 1
ATOM 1621 C C . TYR A 1 204 ? -11.953 -10.399 4.069 1.00 89.56 204 TYR A C 1
ATOM 1623 O O . TYR A 1 204 ? -12.111 -9.652 5.027 1.00 89.56 204 TYR A O 1
ATOM 1631 N N . ALA A 1 205 ? -12.994 -10.854 3.373 1.00 87.44 205 ALA A N 1
ATOM 1632 C CA . ALA A 1 205 ? -14.378 -10.555 3.722 1.00 87.44 205 ALA A CA 1
ATOM 1633 C C . ALA A 1 205 ? -14.781 -11.207 5.056 1.00 87.44 205 ALA A C 1
ATOM 1635 O O . ALA A 1 205 ? -15.449 -10.572 5.873 1.00 87.44 205 ALA A O 1
ATOM 1636 N N . ALA A 1 206 ? -14.341 -12.447 5.314 1.00 88.81 206 ALA A N 1
ATOM 1637 C CA . ALA A 1 206 ? -14.521 -13.094 6.615 1.00 88.81 206 ALA A CA 1
ATOM 1638 C C . ALA A 1 206 ? -13.807 -12.315 7.735 1.00 88.81 206 ALA A C 1
ATOM 1640 O O . ALA A 1 206 ? -14.389 -12.095 8.796 1.00 88.81 206 ALA A O 1
ATOM 1641 N N . LEU A 1 207 ? -12.596 -11.818 7.462 1.00 89.94 207 LEU A N 1
ATOM 1642 C CA . LEU A 1 207 ? -11.844 -10.960 8.380 1.00 89.94 207 LEU A CA 1
ATOM 1643 C C . LEU A 1 207 ? -12.594 -9.657 8.699 1.00 89.94 207 LEU A C 1
ATOM 1645 O O . LEU A 1 207 ? -12.774 -9.328 9.868 1.00 89.94 207 LEU A O 1
ATOM 1649 N N . VAL A 1 208 ? -13.094 -8.948 7.680 1.00 89.75 208 VAL A N 1
ATOM 1650 C CA . VAL A 1 208 ? -13.894 -7.721 7.858 1.00 89.75 208 VAL A CA 1
ATOM 1651 C C . VAL A 1 208 ? -15.147 -7.996 8.697 1.00 89.75 208 VAL A C 1
ATOM 1653 O O . VAL A 1 208 ? -15.496 -7.195 9.564 1.00 89.75 208 VAL A O 1
ATOM 1656 N N . ASN A 1 209 ? -15.826 -9.125 8.471 1.00 88.50 209 ASN A N 1
ATOM 1657 C CA . ASN A 1 209 ? -17.017 -9.495 9.239 1.00 88.50 209 ASN A CA 1
ATOM 1658 C C . ASN A 1 209 ? -16.695 -9.767 10.716 1.00 88.50 209 ASN A C 1
ATOM 1660 O O . ASN A 1 209 ? -17.447 -9.318 11.581 1.00 88.50 209 ASN A O 1
ATOM 1664 N N . ALA A 1 210 ? -15.580 -10.444 11.007 1.00 89.62 210 ALA A N 1
ATOM 1665 C CA . ALA A 1 210 ? -15.130 -10.680 12.378 1.00 89.62 210 ALA A CA 1
ATOM 1666 C C . ALA A 1 210 ? -14.783 -9.361 13.094 1.00 89.62 210 ALA A C 1
ATOM 1668 O O . ALA A 1 210 ? -15.246 -9.124 14.208 1.00 89.62 210 ALA A O 1
ATOM 1669 N N . VAL A 1 211 ? -14.054 -8.455 12.425 1.00 89.50 211 VAL A N 1
ATOM 1670 C CA . VAL A 1 211 ? -13.718 -7.128 12.979 1.00 89.50 211 VAL A CA 1
ATOM 1671 C C . VAL A 1 211 ? -14.979 -6.298 13.231 1.00 89.50 211 VAL A C 1
ATOM 1673 O O . VAL A 1 211 ? -15.091 -5.654 14.269 1.00 89.50 211 VAL A O 1
ATOM 1676 N N . ARG A 1 212 ? -15.962 -6.350 12.323 1.00 87.31 212 ARG A N 1
ATOM 1677 C CA . ARG A 1 212 ? -17.235 -5.630 12.472 1.00 87.31 212 ARG A CA 1
ATOM 1678 C C . ARG A 1 212 ? -18.040 -6.093 13.686 1.00 87.31 212 ARG A C 1
ATOM 1680 O O . ARG A 1 212 ? -18.700 -5.268 14.307 1.00 87.31 212 ARG A O 1
ATOM 1687 N N . LYS A 1 213 ? -18.022 -7.392 13.993 1.00 85.56 213 LYS A N 1
ATOM 1688 C CA . LYS A 1 213 ? -18.689 -7.938 15.184 1.00 85.56 213 LYS A CA 1
ATOM 1689 C C . LYS A 1 213 ? -17.943 -7.599 16.476 1.00 85.56 213 LYS A C 1
ATOM 1691 O O . LYS A 1 213 ? -18.588 -7.452 17.506 1.00 85.56 213 LYS A O 1
ATOM 1696 N N . GLY A 1 214 ? -16.616 -7.460 16.420 1.00 84.31 214 GLY A N 1
ATOM 1697 C CA . GLY A 1 214 ? -15.792 -7.101 17.577 1.00 84.31 214 GLY A CA 1
ATOM 1698 C C . GLY A 1 214 ? -15.472 -8.264 18.526 1.00 84.31 214 GLY A C 1
ATOM 1699 O O . GLY A 1 214 ? -15.066 -8.013 19.655 1.00 84.31 214 GLY A O 1
ATOM 1700 N N . ASP A 1 215 ? -15.642 -9.518 18.090 1.00 84.62 215 ASP A N 1
ATOM 1701 C CA . ASP A 1 215 ? -15.362 -10.719 18.893 1.00 84.62 215 ASP A CA 1
ATOM 1702 C C . ASP A 1 215 ? -13.946 -11.260 18.614 1.00 84.62 215 ASP A C 1
ATOM 1704 O O . ASP A 1 215 ? -13.587 -11.598 17.479 1.00 84.62 215 ASP A O 1
ATOM 1708 N N . LEU A 1 216 ? -13.136 -11.370 19.672 1.00 85.38 216 LEU A N 1
ATOM 1709 C CA . LEU A 1 216 ? -11.776 -11.906 19.615 1.00 85.38 216 LEU A CA 1
ATOM 1710 C C . LEU A 1 216 ? -11.729 -13.394 19.241 1.00 85.38 216 LEU A C 1
ATOM 1712 O O . LEU A 1 216 ? -10.775 -13.836 18.595 1.00 85.38 216 LEU A O 1
ATOM 1716 N N . THR A 1 217 ? -12.732 -14.175 19.639 1.00 88.06 217 THR A N 1
ATOM 1717 C CA . THR A 1 217 ? -12.751 -15.627 19.426 1.00 88.06 217 THR A CA 1
ATOM 1718 C C . THR A 1 217 ? -13.045 -15.970 17.968 1.00 88.06 217 THR A C 1
ATOM 1720 O O . THR A 1 217 ? -12.363 -16.812 17.377 1.00 88.06 217 THR A O 1
ATOM 1723 N N . GLU A 1 218 ? -14.006 -15.278 17.348 1.00 88.06 218 GLU A N 1
ATOM 1724 C CA . GLU A 1 218 ? -14.298 -15.400 15.918 1.00 88.06 218 GLU A CA 1
ATOM 1725 C C . GLU A 1 218 ? -13.101 -14.927 15.084 1.00 88.06 218 GLU A C 1
ATOM 1727 O O . GLU A 1 218 ? -12.697 -15.612 14.143 1.00 88.06 218 GLU A O 1
ATOM 1732 N N . PHE A 1 219 ? -12.463 -13.822 15.482 1.00 90.06 219 PHE A N 1
ATOM 1733 C CA . PHE A 1 219 ? -11.242 -13.338 14.839 1.00 90.06 219 PHE A CA 1
ATOM 1734 C C . PHE A 1 219 ? -10.108 -14.375 14.882 1.00 90.06 219 PHE A C 1
ATOM 1736 O O . PHE A 1 219 ? -9.486 -14.647 13.853 1.00 90.06 219 PHE A O 1
ATOM 1743 N N . ALA A 1 220 ? -9.869 -15.010 16.035 1.00 90.31 220 ALA A N 1
ATOM 1744 C CA . ALA A 1 220 ? -8.850 -16.051 16.170 1.00 90.31 220 ALA A CA 1
ATOM 1745 C C . ALA A 1 220 ? -9.135 -17.267 15.268 1.00 90.31 220 ALA A C 1
ATOM 1747 O O . ALA A 1 220 ? -8.224 -17.767 14.604 1.00 90.31 220 ALA A O 1
ATOM 1748 N N . LYS A 1 221 ? -10.401 -17.702 15.172 1.00 91.75 221 LYS A N 1
ATOM 1749 C CA . LYS A 1 221 ? -10.823 -18.799 14.278 1.00 91.75 221 LYS A CA 1
ATOM 1750 C C . LYS A 1 221 ? -10.592 -18.459 12.804 1.00 91.75 221 LYS A C 1
ATOM 1752 O O . LYS A 1 221 ? -10.055 -19.279 12.057 1.00 91.75 221 LYS A O 1
ATOM 1757 N N . VAL A 1 222 ? -10.963 -17.248 12.379 1.00 91.81 222 VAL A N 1
ATOM 1758 C CA . VAL A 1 222 ? -10.757 -16.772 10.998 1.00 91.81 222 VAL A CA 1
ATOM 1759 C C . VAL A 1 222 ? -9.265 -16.677 10.672 1.00 91.81 222 VAL A C 1
ATOM 1761 O O . VAL A 1 222 ? -8.844 -17.103 9.596 1.00 91.81 222 VAL A O 1
ATOM 1764 N N . MET A 1 223 ? -8.455 -16.185 11.613 1.00 89.81 223 MET A N 1
ATOM 1765 C CA . MET A 1 223 ? -7.003 -16.097 11.458 1.00 89.81 223 MET A CA 1
ATOM 1766 C C . MET A 1 223 ? -6.363 -17.480 11.285 1.00 89.81 223 MET A C 1
ATOM 1768 O O . MET A 1 223 ? -5.530 -17.643 10.399 1.00 89.81 223 MET A O 1
ATOM 1772 N N . GLN A 1 224 ? -6.780 -18.480 12.069 1.00 90.50 224 GLN A N 1
ATOM 1773 C CA . GLN A 1 224 ? -6.289 -19.858 11.935 1.00 90.50 224 GLN A CA 1
ATOM 1774 C C . GLN A 1 224 ? -6.716 -20.495 10.606 1.00 90.50 224 GLN A C 1
ATOM 1776 O O . GLN A 1 224 ? -5.889 -21.082 9.915 1.00 90.50 224 GLN A O 1
ATOM 1781 N N . THR A 1 225 ? -7.980 -20.323 10.210 1.00 92.38 225 THR A N 1
ATOM 1782 C CA . THR A 1 225 ? -8.543 -20.942 8.994 1.00 92.38 225 THR A CA 1
ATOM 1783 C C . THR A 1 225 ? -7.919 -20.391 7.708 1.00 92.38 225 THR A C 1
ATOM 1785 O O . THR A 1 225 ? -7.769 -21.111 6.724 1.00 92.38 225 THR A O 1
ATOM 1788 N N . HIS A 1 226 ? -7.559 -19.104 7.687 1.00 91.62 226 HIS A N 1
ATOM 1789 C CA . HIS A 1 226 ? -7.083 -18.417 6.482 1.00 91.62 226 HIS A CA 1
ATOM 1790 C C . HIS A 1 226 ? -5.609 -17.991 6.532 1.00 91.62 226 HIS A C 1
ATOM 1792 O O . HIS A 1 226 ? -5.164 -17.222 5.677 1.00 91.62 226 HIS A O 1
ATOM 1798 N N . ASN A 1 227 ? -4.825 -18.514 7.480 1.00 89.69 227 ASN A N 1
ATOM 1799 C CA . ASN A 1 227 ? -3.424 -18.124 7.666 1.00 89.69 227 ASN A CA 1
ATOM 1800 C C . ASN A 1 227 ? -2.569 -18.334 6.402 1.00 89.69 227 ASN A C 1
ATOM 1802 O O . ASN A 1 227 ? -1.783 -17.469 6.020 1.00 89.69 227 ASN A O 1
ATOM 1806 N N . GLU A 1 228 ? -2.767 -19.451 5.696 1.00 90.06 228 GLU A N 1
ATOM 1807 C CA . GLU A 1 228 ? -2.031 -19.750 4.462 1.00 90.06 228 GLU A CA 1
ATOM 1808 C C . GLU A 1 228 ? -2.268 -18.707 3.363 1.00 90.06 228 GLU A C 1
ATOM 1810 O O . GLU A 1 228 ? -1.336 -18.335 2.650 1.00 90.06 228 GLU A O 1
ATOM 1815 N N . ALA A 1 229 ? -3.500 -18.205 3.235 1.00 89.44 229 ALA A N 1
ATOM 1816 C CA . ALA A 1 229 ? -3.831 -17.172 2.260 1.00 89.44 229 ALA A CA 1
ATOM 1817 C C . ALA A 1 229 ? -3.132 -15.848 2.607 1.00 89.44 229 ALA A C 1
ATOM 1819 O O . ALA A 1 229 ? -2.511 -15.232 1.743 1.00 89.44 229 ALA A O 1
ATOM 1820 N N . PHE A 1 230 ? -3.147 -15.453 3.885 1.00 89.94 230 PHE A N 1
ATOM 1821 C CA . PHE A 1 230 ? -2.474 -14.234 4.346 1.00 89.94 230 PHE A CA 1
ATOM 1822 C C . PHE A 1 230 ? -0.946 -14.315 4.252 1.00 89.94 230 PHE A C 1
ATOM 1824 O O . PHE A 1 230 ? -0.298 -13.296 3.998 1.00 89.94 230 PHE A O 1
ATOM 1831 N N . SER A 1 231 ? -0.377 -15.508 4.445 1.00 88.75 231 SER A N 1
ATOM 1832 C CA . SER A 1 231 ? 1.056 -15.766 4.290 1.00 88.75 231 SER A CA 1
ATOM 1833 C C . SER A 1 231 ? 1.487 -15.654 2.826 1.00 88.75 231 SER A C 1
ATOM 1835 O O . SER A 1 231 ? 2.425 -14.917 2.526 1.00 88.75 231 SER A O 1
ATOM 1837 N N . LYS A 1 232 ? 0.740 -16.272 1.897 1.00 88.56 232 LYS A N 1
ATOM 1838 C CA . LYS A 1 232 ? 0.987 -16.160 0.445 1.00 88.56 232 LYS A CA 1
ATOM 1839 C C . LYS A 1 232 ? 0.960 -14.710 -0.043 1.00 88.56 232 LYS A C 1
ATOM 1841 O O . LYS A 1 232 ? 1.770 -14.330 -0.881 1.00 88.56 232 LYS A O 1
ATOM 1846 N N . ASP A 1 233 ? 0.060 -13.898 0.509 1.00 86.12 233 ASP A N 1
ATOM 1847 C CA . ASP A 1 233 ? -0.048 -12.473 0.183 1.00 86.12 233 ASP A CA 1
ATOM 1848 C C . ASP A 1 233 ? 0.986 -11.592 0.929 1.00 86.12 233 ASP A C 1
ATOM 1850 O O . ASP A 1 233 ? 1.095 -10.396 0.659 1.00 86.12 233 ASP A O 1
ATOM 1854 N N . GLY A 1 234 ? 1.757 -12.149 1.873 1.00 85.25 234 GLY A N 1
ATOM 1855 C CA . GLY A 1 234 ? 2.735 -11.410 2.680 1.00 85.25 234 GLY A CA 1
ATOM 1856 C C . GLY A 1 234 ? 2.109 -10.376 3.624 1.00 85.25 234 GLY A C 1
ATOM 1857 O O . GLY A 1 234 ? 2.760 -9.391 3.971 1.00 85.25 234 GLY A O 1
ATOM 1858 N N . ASN A 1 235 ? 0.848 -10.582 4.019 1.00 88.31 235 ASN A N 1
ATOM 1859 C CA . ASN A 1 235 ? 0.055 -9.663 4.844 1.00 88.31 235 ASN A CA 1
ATOM 1860 C C . ASN A 1 235 ? -0.175 -10.182 6.276 1.00 88.31 235 ASN A C 1
ATOM 1862 O O . ASN A 1 235 ? -0.792 -9.492 7.085 1.00 88.31 235 ASN A O 1
ATOM 1866 N N . ALA A 1 236 ? 0.337 -11.369 6.619 1.00 88.12 236 ALA A N 1
ATOM 1867 C CA . ALA A 1 236 ? 0.136 -11.998 7.929 1.00 88.12 236 ALA A CA 1
ATOM 1868 C C . ALA A 1 236 ? 0.566 -11.103 9.112 1.00 88.12 236 ALA A C 1
ATOM 1870 O O . ALA A 1 236 ? -0.154 -11.004 10.104 1.00 88.12 236 ALA A O 1
ATOM 1871 N N . SER A 1 237 ? 1.690 -10.386 8.981 1.00 89.56 237 SER A N 1
ATOM 1872 C CA . SER A 1 237 ? 2.176 -9.452 10.013 1.00 89.56 237 SER A CA 1
ATOM 1873 C C . SER A 1 237 ? 1.211 -8.285 10.251 1.00 89.56 237 SER A C 1
ATOM 1875 O O . SER A 1 237 ? 0.964 -7.906 11.395 1.00 89.56 237 SER A O 1
ATOM 1877 N N . LEU A 1 238 ? 0.605 -7.745 9.187 1.00 90.44 238 LEU A N 1
ATOM 1878 C CA . LEU A 1 238 ? -0.389 -6.673 9.295 1.00 90.44 238 LEU A CA 1
ATOM 1879 C C . LEU A 1 238 ? -1.702 -7.187 9.897 1.00 90.44 238 LEU A C 1
ATOM 1881 O O . LEU A 1 238 ? -2.281 -6.528 10.755 1.00 90.44 238 LEU A O 1
ATOM 1885 N N . VAL A 1 239 ? -2.138 -8.389 9.510 1.00 91.12 239 VAL A N 1
ATOM 1886 C CA . VAL A 1 239 ? -3.357 -9.009 10.051 1.00 91.12 239 VAL A CA 1
ATOM 1887 C C . VAL A 1 239 ? -3.215 -9.309 11.545 1.00 91.12 239 VAL A C 1
ATOM 1889 O O . VAL A 1 239 ? -4.140 -9.039 12.303 1.00 91.12 239 VAL A O 1
ATOM 1892 N N . ALA A 1 240 ? -2.053 -9.779 12.008 1.00 90.31 240 ALA A N 1
ATOM 1893 C CA . ALA A 1 240 ? -1.816 -10.018 13.434 1.00 90.31 240 ALA A CA 1
ATOM 1894 C C . ALA A 1 240 ? -1.987 -8.744 14.291 1.00 90.31 240 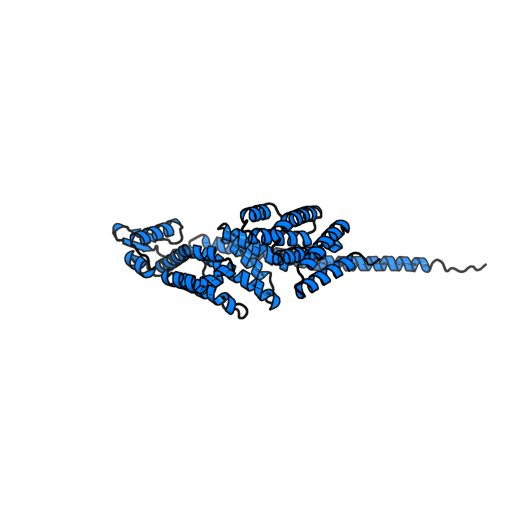ALA A C 1
ATOM 1896 O O . ALA A 1 240 ? -2.446 -8.816 15.432 1.00 90.31 240 ALA A O 1
ATOM 1897 N N . ARG A 1 241 ? -1.689 -7.563 13.727 1.00 90.62 241 ARG A N 1
ATOM 1898 C CA . ARG A 1 241 ? -1.857 -6.262 14.401 1.00 90.62 241 ARG A CA 1
ATOM 1899 C C . ARG A 1 241 ? -3.324 -5.848 14.553 1.00 90.62 241 ARG A C 1
ATOM 1901 O O . ARG A 1 241 ? -3.633 -5.040 15.427 1.00 90.62 241 ARG A O 1
ATOM 1908 N N . LEU A 1 242 ? -4.243 -6.427 13.772 1.00 90.19 242 LEU A N 1
ATOM 1909 C CA . LEU A 1 242 ? -5.671 -6.102 13.846 1.00 90.19 242 LEU A CA 1
ATOM 1910 C C . LEU A 1 242 ? -6.312 -6.483 15.182 1.00 90.19 242 LEU A C 1
ATOM 1912 O O . LEU A 1 242 ? -7.350 -5.919 15.502 1.00 90.19 242 LEU A O 1
ATOM 1916 N N . ARG A 1 243 ? -5.707 -7.360 15.997 1.00 89.25 243 ARG A N 1
ATOM 1917 C CA . ARG A 1 243 ? -6.266 -7.765 17.301 1.00 89.25 243 ARG A CA 1
ATOM 1918 C C . ARG A 1 243 ? -6.622 -6.569 18.193 1.00 89.25 243 ARG A C 1
ATOM 1920 O O . ARG A 1 243 ? -7.699 -6.540 18.781 1.00 89.25 243 ARG A O 1
ATOM 1927 N N . ASN A 1 244 ? -5.748 -5.564 18.255 1.00 86.56 244 ASN A N 1
ATOM 1928 C CA . ASN A 1 244 ? -6.003 -4.351 19.038 1.00 86.56 244 ASN A CA 1
ATOM 1929 C C . ASN A 1 244 ? -7.093 -3.478 18.400 1.00 86.56 244 ASN A C 1
ATOM 1931 O O . ASN A 1 244 ? -7.847 -2.825 19.113 1.00 86.56 244 ASN A O 1
ATOM 1935 N N . ASN A 1 245 ? -7.210 -3.492 17.071 1.00 88.44 245 ASN A N 1
ATOM 1936 C CA . ASN A 1 245 ? -8.259 -2.762 16.363 1.00 88.44 245 ASN A CA 1
ATOM 1937 C C . ASN A 1 245 ? -9.630 -3.426 16.514 1.00 88.44 245 ASN A C 1
ATOM 1939 O O . ASN A 1 245 ? -10.600 -2.714 16.733 1.00 88.44 245 ASN A O 1
ATOM 1943 N N . VAL A 1 246 ? -9.715 -4.762 16.523 1.00 89.81 246 VAL A N 1
ATOM 1944 C CA . VAL A 1 246 ? -10.957 -5.496 16.838 1.00 89.81 246 VAL A CA 1
ATOM 1945 C C . VAL A 1 246 ? -11.502 -5.062 18.198 1.00 89.81 246 VAL A C 1
ATOM 1947 O O . VAL A 1 246 ? -12.690 -4.776 18.317 1.00 89.81 246 VAL A O 1
ATOM 1950 N N . LEU A 1 247 ? -10.626 -4.934 19.202 1.00 89.25 247 LEU A N 1
ATOM 1951 C CA . LEU A 1 247 ? -11.001 -4.434 20.525 1.00 89.25 247 LEU A CA 1
ATOM 1952 C C . LEU A 1 247 ? -11.520 -2.995 20.469 1.00 89.25 247 LEU A C 1
ATOM 1954 O O . LEU A 1 247 ? -12.591 -2.715 20.999 1.00 89.25 247 LEU A O 1
ATOM 1958 N N . LYS A 1 248 ? -10.813 -2.089 19.784 1.00 88.38 248 LYS A N 1
ATOM 1959 C CA . LYS A 1 248 ? -11.249 -0.691 19.622 1.00 88.38 248 LYS A CA 1
ATOM 1960 C C . LYS A 1 248 ? -12.618 -0.597 18.943 1.00 88.38 248 LYS A C 1
ATOM 1962 O O . LYS A 1 248 ? -13.491 0.125 19.420 1.00 88.38 248 LYS A O 1
ATOM 1967 N N . THR A 1 249 ? -12.833 -1.355 17.867 1.00 88.75 249 THR A N 1
ATOM 1968 C CA . THR A 1 249 ? -14.115 -1.414 17.151 1.00 88.75 249 THR A CA 1
ATOM 1969 C C . THR A 1 249 ? -15.225 -1.993 18.030 1.00 88.75 249 THR A C 1
ATOM 1971 O O . THR A 1 249 ? -16.322 -1.436 18.064 1.00 88.75 249 THR A O 1
ATOM 1974 N N . GLY A 1 250 ? -14.938 -3.055 18.788 1.00 89.00 250 GLY A N 1
ATOM 1975 C CA . GLY A 1 250 ? -15.881 -3.661 19.726 1.00 89.00 250 GLY A CA 1
ATOM 1976 C C . GLY A 1 250 ? -16.322 -2.688 20.821 1.00 89.00 250 GLY A C 1
ATOM 1977 O O . GLY A 1 250 ? -17.520 -2.498 21.028 1.00 89.00 250 GLY A O 1
ATOM 1978 N N . ILE A 1 251 ? -15.379 -1.993 21.467 1.00 89.38 251 ILE A N 1
ATOM 1979 C CA . ILE A 1 251 ? -15.705 -1.018 22.522 1.00 89.38 251 ILE A CA 1
ATOM 1980 C C . ILE A 1 251 ? -16.455 0.185 21.931 1.00 89.38 251 ILE A C 1
ATOM 1982 O O . ILE A 1 251 ? -17.435 0.636 22.523 1.00 89.38 251 ILE A O 1
ATOM 1986 N N . ARG A 1 252 ? -16.093 0.655 20.727 1.00 88.94 252 ARG A N 1
ATOM 1987 C CA . ARG A 1 252 ? -16.850 1.710 20.029 1.00 88.94 252 ARG A CA 1
ATOM 1988 C C . ARG A 1 252 ? -18.298 1.288 19.764 1.00 88.94 252 ARG A C 1
ATOM 1990 O O . ARG A 1 252 ? -19.212 2.072 20.000 1.00 88.94 252 ARG A O 1
ATOM 1997 N N . SER A 1 253 ? -18.521 0.045 19.330 1.00 87.94 253 SER A N 1
ATOM 1998 C CA . SER A 1 253 ? -19.870 -0.504 19.138 1.00 87.94 253 SER A CA 1
ATOM 1999 C C . SER A 1 253 ? -20.660 -0.571 20.449 1.00 87.94 253 SER A C 1
ATOM 2001 O O . SER A 1 253 ? -21.853 -0.267 20.464 1.00 87.94 253 SER A O 1
ATOM 2003 N N . ILE A 1 254 ? -20.010 -0.951 21.552 1.00 89.56 254 ILE A N 1
ATOM 2004 C CA . ILE A 1 254 ? -20.631 -1.005 22.882 1.00 89.56 254 ILE A CA 1
ATOM 2005 C C . ILE A 1 254 ? -21.015 0.401 23.355 1.00 89.56 254 ILE A C 1
ATOM 2007 O O . ILE A 1 254 ? -22.156 0.600 23.763 1.00 89.56 254 ILE A O 1
ATOM 2011 N N . SER A 1 255 ? -20.112 1.378 23.239 1.00 87.94 255 SER A N 1
ATOM 2012 C CA . SER A 1 255 ? -20.371 2.760 23.663 1.00 87.94 255 SER A CA 1
ATOM 2013 C C . SER A 1 255 ? -21.477 3.441 22.859 1.00 87.94 255 SER A C 1
ATOM 2015 O O . SER A 1 255 ? -22.153 4.312 23.391 1.00 87.94 255 SER A O 1
ATOM 2017 N N . LEU A 1 256 ? -21.658 3.077 21.586 1.00 87.62 256 LEU A N 1
ATOM 2018 C CA . LEU A 1 256 ? -22.769 3.584 20.776 1.00 87.62 256 LEU A CA 1
ATOM 2019 C C . LEU A 1 256 ? -24.110 2.944 21.159 1.00 87.62 256 LEU A C 1
ATOM 2021 O O . LEU A 1 256 ? -25.157 3.552 20.966 1.00 87.62 256 LEU A O 1
ATOM 2025 N N . SER A 1 257 ? -24.083 1.713 21.672 1.00 90.06 257 SER A N 1
ATOM 2026 C CA . SER A 1 257 ? -25.294 0.938 21.963 1.00 90.06 257 SER A CA 1
ATOM 2027 C C . SER A 1 257 ? -25.822 1.158 23.382 1.00 90.06 257 SER A C 1
ATOM 2029 O O . SER A 1 257 ? -27.026 1.057 23.607 1.00 90.06 257 SER A O 1
ATOM 2031 N N . TYR A 1 258 ? -24.938 1.423 24.347 1.00 90.88 258 TYR A N 1
ATOM 2032 C CA . TYR A 1 258 ? -25.278 1.488 25.767 1.00 90.88 258 TYR A CA 1
ATOM 2033 C C . TYR A 1 258 ? -24.843 2.813 26.380 1.00 90.88 258 TYR A C 1
ATOM 2035 O O . TYR A 1 258 ? -23.681 3.188 26.278 1.00 90.88 258 TYR A O 1
ATOM 2043 N N . SER A 1 259 ? -25.762 3.466 27.099 1.00 88.44 259 SER A N 1
ATOM 2044 C CA . SER A 1 259 ? -25.431 4.651 27.900 1.00 88.44 259 SER A CA 1
ATOM 2045 C C . SER A 1 259 ? -24.653 4.299 29.175 1.00 88.44 259 SER A C 1
ATOM 2047 O O . SER A 1 259 ? -23.773 5.039 29.611 1.00 88.44 259 SER A O 1
ATOM 2049 N N . ARG A 1 260 ? -24.991 3.156 29.779 1.00 89.88 260 ARG A N 1
ATOM 2050 C CA . ARG A 1 260 ? -24.347 2.613 30.976 1.00 89.88 260 ARG A CA 1
ATOM 2051 C C . ARG A 1 260 ? -24.145 1.120 30.790 1.00 89.88 260 ARG A C 1
ATOM 2053 O O . ARG A 1 260 ? -25.079 0.432 30.377 1.00 89.88 260 ARG A O 1
ATOM 2060 N N . ILE A 1 261 ? -22.952 0.623 31.088 1.00 92.38 261 ILE A N 1
ATOM 2061 C CA . ILE A 1 261 ? -22.648 -0.808 31.010 1.00 92.38 261 ILE A CA 1
ATOM 2062 C C . ILE A 1 261 ? -21.646 -1.207 32.097 1.00 92.38 261 ILE A C 1
ATOM 2064 O O . ILE A 1 261 ? -20.743 -0.439 32.429 1.00 92.38 261 ILE A O 1
ATOM 2068 N N . SER A 1 262 ? -21.814 -2.403 32.663 1.00 91.88 262 SER A N 1
ATOM 2069 C CA . SER A 1 262 ? -20.882 -2.953 33.649 1.00 91.88 262 SER A CA 1
ATOM 2070 C C . SER A 1 262 ? -19.614 -3.502 32.979 1.00 91.88 262 SER A C 1
ATOM 2072 O O . SER A 1 262 ? -19.660 -4.002 31.851 1.00 91.88 262 SER A O 1
ATOM 2074 N N . LEU A 1 263 ? -18.474 -3.462 33.676 1.00 89.00 263 LEU A N 1
ATOM 2075 C CA . LEU A 1 263 ? -17.218 -4.048 33.179 1.00 89.00 263 LEU A CA 1
ATOM 2076 C C . LEU A 1 263 ? -17.327 -5.572 32.968 1.00 89.00 263 LEU A C 1
ATOM 2078 O O . LEU A 1 263 ? -16.733 -6.112 32.032 1.00 89.00 263 LEU A O 1
ATOM 2082 N N . LYS A 1 264 ? -18.152 -6.250 33.777 1.00 89.56 264 LYS A N 1
ATOM 2083 C CA . LYS A 1 264 ? -18.469 -7.683 33.651 1.00 89.56 264 LYS A CA 1
ATOM 2084 C C . LYS A 1 264 ? -19.111 -8.017 32.308 1.00 89.56 264 LYS A C 1
ATOM 2086 O O . LYS A 1 264 ? -18.668 -8.934 31.619 1.00 89.56 264 LYS A O 1
ATOM 2091 N N . ASP A 1 265 ? -20.105 -7.235 31.898 1.00 90.56 265 ASP A N 1
ATOM 2092 C CA . ASP A 1 265 ? -20.807 -7.460 30.632 1.00 90.56 265 ASP A CA 1
ATOM 2093 C C . ASP A 1 265 ? -19.918 -7.151 29.422 1.00 90.56 265 ASP A C 1
ATOM 2095 O O . ASP A 1 265 ? -19.998 -7.837 28.399 1.00 90.56 265 ASP A O 1
ATOM 2099 N N . ILE A 1 266 ? -19.040 -6.146 29.534 1.00 88.88 266 ILE A N 1
ATOM 2100 C CA . ILE A 1 266 ? -18.018 -5.861 28.514 1.00 88.88 266 ILE A CA 1
ATOM 2101 C C . ILE A 1 266 ? -17.083 -7.066 28.358 1.00 88.88 266 ILE A C 1
ATOM 2103 O O . ILE A 1 266 ? -16.805 -7.485 27.232 1.00 88.88 266 ILE A O 1
ATOM 2107 N N . CYS A 1 267 ? -16.627 -7.638 29.475 1.00 88.50 267 CYS A N 1
ATOM 2108 C CA . CYS A 1 267 ? -15.736 -8.794 29.496 1.00 88.50 267 CYS A CA 1
ATOM 2109 C C . CYS A 1 267 ? -16.364 -10.002 28.780 1.00 88.50 267 CYS A C 1
ATOM 2111 O O . CYS A 1 267 ? -15.751 -10.570 27.872 1.00 88.50 267 CYS A O 1
ATOM 2113 N N . LEU A 1 268 ? -17.626 -10.314 29.102 1.00 88.06 268 LEU A N 1
ATOM 2114 C CA . LEU A 1 268 ? -18.379 -11.405 28.477 1.00 88.06 268 LEU A CA 1
ATOM 2115 C C . LEU A 1 268 ? -18.600 -11.190 26.973 1.00 88.06 268 LEU A C 1
ATOM 2117 O O . LEU A 1 268 ? -18.470 -12.134 26.198 1.00 88.06 268 LEU A O 1
ATOM 2121 N N . LYS A 1 269 ? -18.907 -9.962 26.539 1.00 85.31 269 LYS A N 1
ATOM 2122 C CA . LYS A 1 269 ? -19.165 -9.664 25.118 1.00 85.31 269 LYS A CA 1
ATOM 2123 C C . LYS A 1 269 ? -17.917 -9.662 24.246 1.00 85.31 269 LYS A C 1
ATOM 2125 O O . LYS A 1 269 ? -17.998 -10.055 23.088 1.00 85.31 269 LYS A O 1
ATOM 2130 N N . LEU A 1 270 ? -16.788 -9.192 24.772 1.00 86.00 270 LEU A N 1
ATOM 2131 C CA . LEU A 1 270 ? -15.524 -9.137 24.028 1.00 86.00 270 LEU A CA 1
ATOM 2132 C C . LEU A 1 270 ? -14.720 -10.444 24.129 1.00 86.00 270 LEU A C 1
ATOM 2134 O O . LEU A 1 270 ? -13.728 -10.600 23.415 1.00 86.00 270 LEU A O 1
ATOM 2138 N N . GLY A 1 271 ? -15.124 -11.368 25.009 1.00 82.81 271 GLY A N 1
ATOM 2139 C CA . GLY A 1 271 ? -14.394 -12.608 25.276 1.00 82.81 271 GLY A CA 1
ATOM 2140 C C . GLY A 1 271 ? -13.064 -12.364 25.992 1.00 82.81 271 GLY A C 1
ATOM 2141 O O . GLY A 1 271 ? -12.068 -13.025 25.692 1.00 82.81 271 GLY A O 1
ATOM 2142 N N . LEU A 1 272 ? -13.021 -11.375 26.891 1.00 84.88 272 LEU A N 1
ATOM 2143 C CA . LEU A 1 272 ? -11.854 -11.096 27.730 1.00 84.88 272 LEU A CA 1
ATOM 2144 C C . LEU A 1 272 ? -11.830 -12.041 28.943 1.00 84.88 272 LEU A C 1
ATOM 2146 O O . LEU A 1 272 ? -12.848 -12.605 29.330 1.00 84.88 272 LEU A O 1
ATOM 2150 N N . SER A 1 273 ? -10.651 -12.242 29.533 1.00 82.12 273 SER A N 1
ATOM 2151 C CA . SER A 1 273 ? -10.453 -13.193 30.637 1.00 82.12 273 SER A CA 1
ATOM 2152 C C . SER A 1 273 ? -10.574 -12.579 32.036 1.00 82.12 273 SER A C 1
ATOM 2154 O O . SER A 1 273 ? -10.747 -13.323 32.994 1.00 82.12 273 SER A O 1
ATOM 2156 N N . SER A 1 274 ? -10.450 -11.254 32.178 1.00 89.06 274 SER A N 1
ATOM 2157 C CA . SER A 1 274 ? -10.458 -10.561 33.476 1.00 89.06 274 SER A CA 1
ATOM 2158 C C . SER A 1 274 ? -11.125 -9.185 33.384 1.00 89.06 274 SER A C 1
ATOM 2160 O O . SER A 1 274 ? -10.995 -8.492 32.370 1.00 89.06 274 SER A O 1
ATOM 2162 N N . GLU A 1 275 ? -11.799 -8.781 34.463 1.00 85.88 275 GLU A N 1
ATOM 2163 C CA . GLU A 1 275 ? -12.405 -7.452 34.631 1.00 85.88 275 GLU A CA 1
ATOM 2164 C C . GLU A 1 275 ? -11.342 -6.339 34.627 1.00 85.88 275 GLU A C 1
ATOM 2166 O O . GLU A 1 275 ? -11.533 -5.315 33.974 1.00 85.88 275 GLU A O 1
ATOM 2171 N N . GLU A 1 276 ? -10.171 -6.583 35.224 1.00 87.56 276 GLU A N 1
ATOM 2172 C CA . GLU A 1 276 ? -9.038 -5.640 35.230 1.00 87.56 276 GLU A CA 1
ATOM 2173 C C . GLU A 1 276 ? -8.523 -5.357 33.810 1.00 87.56 276 GLU A C 1
ATOM 2175 O O . GLU A 1 276 ? -8.165 -4.235 33.450 1.00 87.56 276 GLU A O 1
ATOM 2180 N N . SER A 1 277 ? -8.517 -6.386 32.955 1.00 87.38 277 SER A N 1
ATOM 2181 C CA . SER A 1 277 ? -8.113 -6.234 31.554 1.00 87.38 277 SER A CA 1
ATOM 2182 C C . SER A 1 277 ? -9.119 -5.394 30.769 1.00 87.38 277 SER A C 1
ATOM 2184 O O . SER A 1 277 ? -8.717 -4.593 29.924 1.00 87.38 277 SER A O 1
ATOM 2186 N N . ALA A 1 278 ? -10.417 -5.548 31.048 1.00 87.81 278 ALA A N 1
ATOM 2187 C CA . ALA A 1 278 ? -11.451 -4.720 30.437 1.00 87.81 278 ALA A CA 1
ATOM 2188 C C . ALA A 1 278 ? -11.297 -3.250 30.857 1.00 87.81 278 ALA A C 1
ATOM 2190 O O . ALA A 1 278 ? -11.338 -2.369 29.998 1.00 87.81 278 ALA A O 1
ATOM 2191 N N . GLU A 1 279 ? -11.029 -2.993 32.139 1.00 88.88 279 GLU A N 1
ATOM 2192 C CA . GLU A 1 279 ? -10.784 -1.650 32.668 1.00 88.88 279 GLU A CA 1
ATOM 2193 C C . GLU A 1 279 ? -9.585 -0.967 31.991 1.00 88.88 279 GLU A C 1
ATOM 2195 O O . GLU A 1 279 ? -9.688 0.179 31.542 1.00 88.88 279 GLU A O 1
ATOM 2200 N N . TYR A 1 280 ? -8.467 -1.683 31.834 1.00 89.50 280 TYR A N 1
ATOM 2201 C CA . TYR A 1 280 ? -7.270 -1.154 31.177 1.00 89.50 280 TYR A CA 1
ATOM 2202 C C . TYR A 1 280 ? -7.512 -0.805 29.701 1.00 89.50 280 TYR A C 1
ATOM 2204 O O . TYR A 1 280 ? -7.123 0.270 29.239 1.00 89.50 280 TYR A O 1
ATOM 2212 N N . ILE A 1 281 ? -8.170 -1.691 28.942 1.00 89.44 281 ILE A N 1
ATOM 2213 C CA . ILE A 1 281 ? -8.423 -1.462 27.510 1.00 89.44 281 ILE A CA 1
ATOM 2214 C C . ILE A 1 281 ? -9.391 -0.287 27.321 1.00 89.44 281 ILE A C 1
ATOM 2216 O O . ILE A 1 281 ? -9.176 0.550 26.443 1.00 89.44 281 ILE A O 1
ATOM 2220 N N . VAL A 1 282 ? -10.428 -0.195 28.156 1.00 89.56 282 VAL A N 1
ATOM 2221 C CA . VAL A 1 282 ? -11.383 0.919 28.145 1.00 89.56 282 VAL A CA 1
ATOM 2222 C C . VAL A 1 282 ? -10.694 2.239 28.496 1.00 89.56 282 VAL A C 1
ATOM 2224 O O . VAL A 1 282 ? -10.845 3.215 27.764 1.00 89.56 282 VAL A O 1
ATOM 2227 N N . SER A 1 283 ? -9.874 2.260 29.549 1.00 89.56 283 SER A N 1
ATOM 2228 C CA . SER A 1 283 ? -9.100 3.445 29.944 1.00 89.56 283 SER A CA 1
ATOM 2229 C C . SER A 1 283 ? -8.167 3.908 28.825 1.00 89.56 283 SER A C 1
ATOM 2231 O O . SER A 1 283 ? -8.093 5.096 28.510 1.00 89.56 283 SER A O 1
ATOM 2233 N N . LYS A 1 284 ? -7.507 2.959 28.152 1.00 90.75 284 LYS A N 1
ATOM 2234 C CA . LYS A 1 284 ? -6.670 3.245 26.986 1.00 90.75 284 LYS A CA 1
ATOM 2235 C C . LYS A 1 284 ? -7.478 3.816 25.816 1.00 90.75 284 LYS A C 1
ATOM 2237 O O . LYS A 1 284 ? -7.015 4.748 25.167 1.00 90.75 284 LYS A O 1
ATOM 2242 N N . ALA A 1 285 ? -8.676 3.297 25.553 1.00 89.81 285 ALA A N 1
ATOM 2243 C CA . ALA A 1 285 ? -9.543 3.800 24.486 1.00 89.81 285 ALA A CA 1
ATOM 2244 C C . ALA A 1 285 ? -10.039 5.235 24.747 1.00 89.81 285 ALA A C 1
ATOM 2246 O O . ALA A 1 285 ? -10.164 6.011 23.798 1.00 89.81 285 ALA A O 1
ATOM 2247 N N . ILE A 1 286 ? -10.278 5.590 26.017 1.00 91.00 286 ILE A N 1
ATOM 2248 C CA . ILE A 1 286 ? -10.609 6.961 26.437 1.00 91.00 286 ILE A CA 1
ATOM 2249 C C . ILE A 1 286 ? -9.398 7.878 26.231 1.00 91.00 286 ILE A C 1
ATOM 2251 O O . ILE A 1 286 ? -9.528 8.933 25.621 1.00 91.00 286 ILE A O 1
ATOM 2255 N N . HIS A 1 287 ? -8.204 7.455 26.661 1.00 89.88 287 HIS A N 1
ATOM 2256 C CA . HIS A 1 287 ? -6.974 8.232 26.473 1.00 89.88 287 HIS A CA 1
ATOM 2257 C C . HIS A 1 287 ? -6.640 8.469 24.988 1.00 89.88 287 HIS A C 1
ATOM 2259 O O . HIS A 1 287 ? -6.144 9.527 24.614 1.00 89.88 287 HIS A O 1
ATOM 2265 N N . GLU A 1 288 ? -6.908 7.491 24.119 1.00 87.62 288 GLU A N 1
ATOM 2266 C CA . GLU A 1 288 ? -6.736 7.618 22.664 1.00 87.62 288 GLU A CA 1
ATOM 2267 C C . GLU A 1 288 ? -7.869 8.418 21.981 1.00 87.62 288 GLU A C 1
ATOM 2269 O O . GLU A 1 288 ? -7.875 8.528 20.756 1.00 87.62 288 GLU A O 1
ATOM 2274 N N . ASN A 1 289 ? -8.822 8.980 22.740 1.00 85.44 289 ASN A N 1
ATOM 2275 C CA . ASN A 1 289 ? -9.991 9.724 22.248 1.00 85.44 289 ASN A CA 1
ATOM 2276 C C . ASN A 1 289 ? -10.857 8.950 21.236 1.00 85.44 289 ASN A C 1
ATOM 2278 O O . ASN A 1 289 ? -11.564 9.542 20.423 1.00 85.44 289 ASN A O 1
ATOM 2282 N N . ILE A 1 290 ? -10.839 7.615 21.285 1.00 85.69 290 ILE A N 1
ATOM 2283 C CA . ILE A 1 290 ? -11.702 6.783 20.432 1.00 85.69 290 ILE A CA 1
ATOM 2284 C C . ILE A 1 290 ? -13.148 6.849 20.937 1.00 85.69 290 ILE A C 1
ATOM 2286 O O . ILE A 1 290 ? -14.094 6.729 20.156 1.00 85.69 290 ILE A O 1
ATOM 2290 N N . ILE A 1 291 ? -13.315 7.009 22.253 1.00 86.12 291 ILE A N 1
ATOM 2291 C CA . ILE A 1 291 ? -14.603 6.993 22.941 1.00 86.12 291 ILE A CA 1
ATOM 2292 C C . ILE A 1 291 ? -14.636 8.105 23.980 1.00 86.12 291 ILE A C 1
ATOM 2294 O 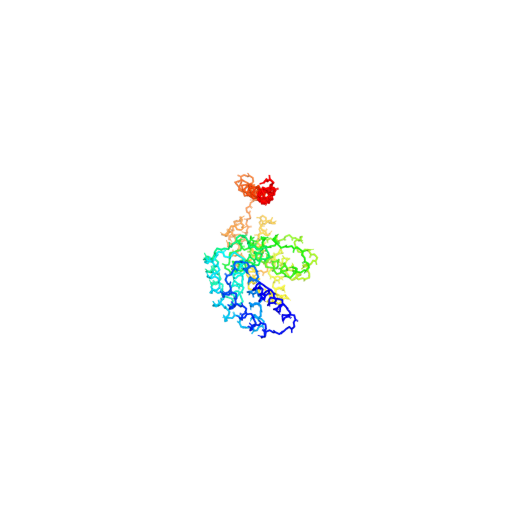O . ILE A 1 291 ? -13.722 8.238 24.790 1.00 86.12 291 ILE A O 1
ATOM 2298 N N . SER A 1 292 ? -15.735 8.853 23.999 1.00 84.62 292 SER A N 1
ATOM 2299 C CA . SER A 1 292 ? -16.044 9.819 25.049 1.00 84.62 292 SER A CA 1
ATOM 2300 C C . SER A 1 292 ? -16.861 9.128 26.140 1.00 84.62 292 SER A C 1
ATOM 2302 O O . SER A 1 292 ? -18.084 9.032 26.052 1.00 84.62 292 SER A O 1
ATOM 2304 N N . ALA A 1 293 ? -16.187 8.595 27.156 1.00 86.56 293 ALA A N 1
ATOM 2305 C CA . ALA A 1 293 ? -16.828 7.947 28.297 1.00 86.56 293 ALA A CA 1
ATOM 2306 C C . ALA A 1 293 ? -16.063 8.240 29.591 1.00 86.56 293 ALA A C 1
ATOM 2308 O O . ALA A 1 293 ? -14.854 8.464 29.565 1.00 86.56 293 ALA A O 1
ATOM 2309 N N . THR A 1 294 ? -16.768 8.223 30.721 1.00 87.81 294 THR A N 1
ATOM 2310 C CA . THR A 1 294 ? -16.178 8.281 32.059 1.00 87.81 294 THR A CA 1
ATOM 2311 C C . THR A 1 294 ? -16.245 6.906 32.715 1.00 87.81 294 THR A C 1
ATOM 2313 O O . THR A 1 294 ? -17.249 6.192 32.634 1.00 87.81 294 THR A O 1
ATOM 2316 N N . LEU A 1 295 ? -15.140 6.513 33.343 1.00 88.81 295 LEU A N 1
ATOM 2317 C CA . LEU A 1 295 ? -15.007 5.244 34.046 1.00 88.81 295 LEU A CA 1
ATOM 2318 C C . LEU A 1 295 ? -15.180 5.487 35.551 1.00 88.81 295 LEU A C 1
ATOM 2320 O O . LEU A 1 295 ? -14.464 6.308 36.122 1.00 88.81 295 LEU A O 1
ATOM 2324 N N . SER A 1 296 ? -16.116 4.780 36.190 1.00 85.62 296 SER A N 1
ATOM 2325 C CA . SER A 1 296 ? -16.259 4.775 37.650 1.00 85.62 296 SER A CA 1
ATOM 2326 C C . SER A 1 296 ? -15.753 3.448 38.210 1.00 85.62 296 SER A C 1
ATOM 2328 O O . SER A 1 296 ? -16.364 2.402 37.978 1.00 85.62 296 SER A O 1
ATOM 2330 N N . HIS A 1 297 ? -14.643 3.503 38.949 1.00 83.56 297 HIS A N 1
ATOM 2331 C CA . HIS A 1 297 ? -14.026 2.324 39.558 1.00 83.56 297 HIS A CA 1
ATOM 2332 C C . HIS A 1 297 ? -14.900 1.737 40.681 1.00 83.56 297 HIS A C 1
ATOM 2334 O O . HIS A 1 297 ? -15.119 0.532 40.723 1.00 83.56 297 HIS A O 1
ATOM 2340 N N . GLU A 1 298 ? -15.497 2.582 41.532 1.00 83.69 298 GLU A N 1
ATOM 2341 C CA . GLU A 1 298 ? -16.330 2.143 42.667 1.00 83.69 298 GLU A CA 1
ATOM 2342 C C . GLU A 1 298 ? -17.570 1.345 42.241 1.00 83.69 298 GLU A C 1
ATOM 2344 O O . GLU A 1 298 ? -17.972 0.399 42.914 1.00 83.69 298 GLU A O 1
ATOM 2349 N N . GLN A 1 299 ? -18.182 1.723 41.116 1.00 80.44 299 GLN A N 1
ATOM 2350 C CA . GLN A 1 299 ? -19.394 1.078 40.604 1.00 80.44 299 GLN A CA 1
ATOM 2351 C C . GLN A 1 299 ? -19.096 0.019 39.532 1.00 80.44 299 GLN A C 1
ATOM 2353 O O . GLN A 1 299 ? -20.028 -0.642 39.072 1.00 80.44 299 GLN A O 1
ATOM 2358 N N . ALA A 1 300 ? -17.828 -0.142 39.126 1.00 82.94 300 ALA A N 1
ATOM 2359 C CA . ALA A 1 300 ? -17.390 -1.001 38.021 1.00 82.94 300 ALA A CA 1
ATOM 2360 C C . ALA A 1 300 ? -18.223 -0.803 36.736 1.00 82.94 300 ALA A C 1
ATOM 2362 O O . ALA A 1 300 ? -18.615 -1.762 36.058 1.00 82.94 300 ALA A O 1
ATOM 2363 N N . GLN A 1 301 ? -18.534 0.457 36.416 1.00 87.50 301 GLN A N 1
ATOM 2364 C CA . GLN A 1 301 ? -19.398 0.837 35.299 1.00 87.50 301 GLN A CA 1
ATOM 2365 C C . GLN A 1 301 ? -18.729 1.869 34.394 1.00 87.50 301 GLN A C 1
ATOM 2367 O O . GLN A 1 301 ? -18.056 2.798 34.848 1.00 87.50 301 GLN A O 1
ATOM 2372 N N . LEU A 1 302 ? -18.976 1.715 33.095 1.00 86.62 302 LEU A N 1
ATOM 2373 C CA . LEU A 1 302 ? -18.676 2.709 32.079 1.00 86.62 302 LEU A CA 1
ATOM 2374 C C . LEU A 1 302 ? -19.927 3.547 31.808 1.00 86.62 302 LEU A C 1
ATOM 2376 O O . LEU A 1 302 ? -20.989 3.012 31.478 1.00 86.62 302 LEU A O 1
ATOM 2380 N N . LEU A 1 303 ? -19.774 4.863 31.926 1.00 88.31 303 LEU A N 1
ATOM 2381 C CA . LEU A 1 303 ? -20.783 5.860 31.597 1.00 88.31 303 LEU A CA 1
ATOM 2382 C C . LEU A 1 303 ? -20.380 6.516 30.275 1.00 88.31 303 LEU A C 1
ATOM 2384 O O . LEU A 1 303 ? -19.392 7.248 30.218 1.00 88.31 303 LEU A O 1
ATOM 2388 N N . SER A 1 304 ? -21.115 6.260 29.194 1.00 86.44 304 SER A N 1
ATOM 2389 C CA . SER A 1 304 ? -20.851 6.958 27.935 1.00 86.44 304 SER A CA 1
ATOM 2390 C C . SER A 1 304 ? -21.331 8.406 28.037 1.00 86.44 304 SER A C 1
ATOM 2392 O O . SER A 1 304 ? -22.435 8.662 28.530 1.00 86.44 304 SER A O 1
ATOM 2394 N N . ALA A 1 305 ? -20.554 9.354 27.516 1.00 83.12 305 ALA A N 1
ATOM 2395 C CA . ALA A 1 305 ? -21.047 10.711 27.335 1.00 83.12 305 ALA A CA 1
ATOM 2396 C C . ALA A 1 305 ? -22.190 10.711 26.299 1.00 83.12 305 ALA A C 1
ATOM 2398 O O . ALA A 1 305 ? -22.140 9.937 25.336 1.00 83.12 305 ALA A O 1
ATOM 2399 N N . PRO A 1 306 ? -23.234 11.540 26.478 1.00 78.50 306 PRO A N 1
ATOM 2400 C CA . PRO A 1 306 ? -24.274 11.676 25.470 1.00 78.50 306 PRO A CA 1
ATOM 2401 C C . PRO A 1 306 ? -23.668 12.191 24.153 1.00 78.50 306 PRO A C 1
ATOM 2403 O O . PRO A 1 306 ? -22.704 12.962 24.187 1.00 78.50 306 PRO A O 1
ATOM 2406 N N . PRO A 1 307 ? -24.214 11.784 22.994 1.00 75.19 307 PRO A N 1
ATOM 2407 C CA . PRO A 1 307 ? -23.741 12.274 21.707 1.00 75.19 307 PRO A CA 1
ATOM 2408 C C . PRO A 1 307 ? -23.918 13.796 21.648 1.00 75.19 307 PRO A C 1
ATOM 2410 O O . PRO A 1 307 ? -25.034 14.305 21.747 1.00 75.19 307 PRO A O 1
ATOM 2413 N N . VAL A 1 308 ? -22.804 14.517 21.523 1.00 80.06 308 VAL A N 1
ATOM 2414 C CA . VAL A 1 308 ? -22.798 15.973 21.344 1.00 80.06 308 VAL A CA 1
ATOM 2415 C C . VAL A 1 308 ? -23.217 16.290 19.912 1.00 80.06 308 VAL A C 1
ATOM 2417 O O . VAL A 1 308 ? -22.815 15.595 18.976 1.00 80.06 308 VAL A O 1
ATOM 2420 N N . ASP A 1 309 ? -24.018 17.339 19.740 1.00 83.38 309 ASP A N 1
ATOM 2421 C CA . ASP A 1 309 ? -24.407 17.799 18.412 1.00 83.38 309 ASP A CA 1
ATOM 2422 C C . ASP A 1 309 ? -23.182 18.302 17.638 1.00 83.38 309 ASP A C 1
ATOM 2424 O O . ASP A 1 309 ? -22.558 19.303 17.999 1.00 83.38 309 ASP A O 1
ATOM 2428 N N . ILE A 1 310 ? -22.859 17.611 16.546 1.00 84.75 310 ILE A N 1
ATOM 2429 C CA . ILE A 1 310 ? -21.697 17.885 15.696 1.00 84.75 310 ILE A CA 1
ATOM 2430 C C . ILE A 1 310 ? -21.819 19.281 15.065 1.00 84.75 310 ILE A C 1
ATOM 2432 O O . ILE A 1 310 ? -20.802 19.934 14.835 1.00 84.75 310 ILE A O 1
ATOM 2436 N N . TYR A 1 311 ? -23.041 19.779 14.841 1.00 87.94 311 TYR A N 1
ATOM 2437 C CA . TYR A 1 311 ? -23.277 21.090 14.229 1.00 87.94 311 TYR A CA 1
ATOM 2438 C C . TYR A 1 311 ? -22.960 22.276 15.139 1.00 87.94 311 TYR A C 1
ATOM 2440 O O . TYR A 1 311 ? -22.718 23.369 14.636 1.00 87.94 311 TYR A O 1
ATOM 2448 N N . SER A 1 312 ? -22.920 22.072 16.458 1.00 89.19 312 SER A N 1
ATOM 2449 C CA . SER A 1 312 ? -22.462 23.105 17.395 1.00 89.19 312 SER A CA 1
ATOM 2450 C C . SER A 1 312 ? -20.944 23.321 17.365 1.00 89.19 312 SER A C 1
ATOM 2452 O O . SER A 1 312 ? -20.450 24.306 17.910 1.00 89.19 312 SER A O 1
ATOM 2454 N N . SER A 1 313 ? -20.204 22.403 16.738 1.00 89.00 313 SER A N 1
ATOM 2455 C CA . SER A 1 313 ? -18.744 22.424 16.652 1.00 89.00 313 SER A CA 1
ATOM 2456 C C . SER A 1 313 ? -18.249 22.931 15.294 1.00 89.00 313 SER A C 1
ATOM 2458 O O . SER A 1 313 ? -19.015 23.030 14.340 1.00 89.00 313 SER A O 1
ATOM 2460 N N . ASP A 1 314 ? -16.941 23.177 15.184 1.00 91.50 314 ASP A N 1
ATOM 2461 C CA . ASP A 1 314 ? -16.266 23.576 13.935 1.00 91.50 314 ASP A CA 1
ATOM 2462 C C . ASP A 1 314 ? -16.031 22.395 12.960 1.00 91.50 314 ASP A C 1
ATOM 2464 O O . ASP A 1 314 ? -15.526 22.552 11.846 1.00 91.50 314 ASP A O 1
ATOM 2468 N N . ALA A 1 315 ? -16.415 21.171 13.343 1.00 89.94 315 ALA A N 1
ATOM 2469 C CA . ALA A 1 315 ? -16.207 19.976 12.522 1.00 89.94 315 ALA A CA 1
ATOM 2470 C C . ALA A 1 315 ? -16.849 20.056 11.114 1.00 89.94 315 ALA A C 1
ATOM 2472 O O . ALA A 1 315 ? -16.196 19.651 10.145 1.00 89.94 315 ALA A O 1
ATOM 2473 N N . PRO A 1 316 ? -18.074 20.598 10.930 1.00 94.31 316 PRO A N 1
ATOM 2474 C CA . PRO A 1 316 ? -18.660 20.760 9.600 1.00 94.31 316 PRO A CA 1
ATOM 2475 C C . PRO A 1 316 ? -17.879 21.740 8.719 1.00 94.31 316 PRO A C 1
ATOM 2477 O O . PRO A 1 316 ? -17.728 21.492 7.522 1.00 94.31 316 PRO A O 1
ATOM 2480 N N . GLN A 1 317 ? -17.358 22.831 9.290 1.00 93.69 317 GLN A N 1
ATOM 2481 C CA . GLN A 1 317 ? -16.575 23.821 8.551 1.00 93.69 317 GLN A CA 1
ATOM 2482 C C . GLN A 1 317 ? -15.281 23.204 8.013 1.00 93.69 317 GLN A C 1
ATOM 2484 O O . GLN A 1 317 ? -14.972 23.382 6.833 1.00 93.69 317 GLN A O 1
ATOM 2489 N N . HIS A 1 318 ? -14.575 22.409 8.825 1.00 93.69 318 HIS A N 1
ATOM 2490 C CA . HIS A 1 318 ? -13.410 21.646 8.368 1.00 93.69 318 HIS A CA 1
ATOM 2491 C C . HIS A 1 318 ? -13.760 20.673 7.232 1.00 93.69 318 HIS A C 1
ATOM 2493 O O . HIS A 1 318 ? -13.091 20.672 6.197 1.00 93.69 318 HIS A O 1
ATOM 2499 N N . GLY A 1 319 ? -14.857 19.918 7.365 1.00 93.38 319 GLY A N 1
ATOM 2500 C CA . GLY A 1 319 ? -15.308 18.994 6.320 1.00 93.38 319 GLY A CA 1
ATOM 2501 C C . GLY A 1 319 ? -15.676 19.692 5.003 1.00 93.38 319 GLY A C 1
ATOM 2502 O O . GLY A 1 319 ? -15.383 19.182 3.919 1.00 93.38 319 GLY A O 1
ATOM 2503 N N . PHE A 1 320 ? -16.285 20.881 5.064 1.00 95.44 320 PHE A N 1
ATOM 2504 C CA . PHE A 1 320 ? -16.533 21.688 3.869 1.00 95.44 320 PHE A CA 1
ATOM 2505 C C . PHE A 1 320 ? -15.248 22.261 3.282 1.00 95.44 320 PHE A C 1
ATOM 2507 O O . PHE A 1 320 ? -15.097 22.249 2.062 1.00 95.44 320 PHE A O 1
ATOM 2514 N N . HIS A 1 321 ? -14.313 22.720 4.113 1.00 96.75 321 HIS A N 1
ATOM 2515 C CA . HIS A 1 321 ? -13.043 23.268 3.650 1.00 96.75 321 HIS A CA 1
ATOM 2516 C C . HIS A 1 321 ? -12.247 22.247 2.824 1.00 96.75 321 HIS A C 1
ATOM 2518 O O . HIS A 1 321 ? -11.813 22.567 1.716 1.00 96.75 321 HIS A O 1
ATOM 2524 N N . GLU A 1 322 ? -12.124 21.005 3.302 1.00 93.75 322 GLU A N 1
ATOM 2525 C CA . GLU A 1 322 ? -11.446 19.924 2.569 1.00 93.75 322 GLU A CA 1
ATOM 2526 C C . GLU A 1 322 ? -12.113 19.633 1.219 1.00 93.75 322 GLU A C 1
ATOM 2528 O O . GLU A 1 322 ? -11.439 19.531 0.191 1.00 93.75 322 GLU A O 1
ATOM 2533 N N . ARG A 1 323 ? -13.450 19.572 1.191 1.00 96.00 323 ARG A N 1
ATOM 2534 C CA . ARG A 1 323 ? -14.214 19.346 -0.046 1.00 96.00 323 ARG A CA 1
ATOM 2535 C C . ARG A 1 323 ? -14.068 20.495 -1.037 1.00 96.00 323 ARG A C 1
ATOM 2537 O O . ARG A 1 323 ? -13.878 20.252 -2.225 1.00 96.00 323 ARG A O 1
ATOM 2544 N N . ILE A 1 324 ? -14.150 21.738 -0.565 1.00 96.69 324 ILE A N 1
ATOM 2545 C CA . ILE A 1 324 ? -13.991 22.932 -1.404 1.00 96.69 324 ILE A CA 1
ATOM 2546 C C . ILE A 1 324 ? -12.586 22.953 -1.999 1.00 96.69 324 ILE A C 1
ATOM 2548 O O . ILE A 1 324 ? -12.446 23.150 -3.205 1.00 96.69 324 ILE A O 1
ATOM 2552 N N . LYS A 1 325 ? -11.558 22.694 -1.182 1.00 96.88 325 LYS A N 1
ATOM 2553 C CA . LYS A 1 325 ? -10.171 22.611 -1.641 1.00 96.88 325 LYS A CA 1
ATOM 2554 C C . LYS A 1 325 ? -10.017 21.561 -2.743 1.00 96.88 325 LYS A C 1
ATOM 2556 O O . LYS A 1 325 ? -9.529 21.898 -3.819 1.00 96.88 325 LYS A O 1
ATOM 2561 N N . PHE A 1 326 ? -10.522 20.346 -2.525 1.00 94.00 326 PHE A N 1
ATOM 2562 C CA . PHE A 1 326 ? -10.480 19.274 -3.523 1.00 94.00 326 PHE A CA 1
ATOM 2563 C C . PHE A 1 326 ? -11.195 19.657 -4.832 1.00 94.00 326 PHE A C 1
ATOM 2565 O O . PHE A 1 326 ? -10.649 19.478 -5.920 1.00 94.00 326 PHE A O 1
ATOM 2572 N N . CYS A 1 327 ? -12.397 20.238 -4.753 1.00 96.62 327 CYS A N 1
ATOM 2573 C CA . CYS A 1 327 ? -13.147 20.676 -5.934 1.00 96.62 327 CYS A CA 1
ATOM 2574 C C . CYS A 1 327 ? -12.431 21.792 -6.712 1.00 96.62 327 CYS A C 1
ATOM 2576 O O . CYS A 1 327 ? -12.435 21.791 -7.945 1.00 96.62 327 CYS A O 1
ATOM 2578 N N . LEU A 1 328 ? -11.818 22.750 -6.012 1.00 96.69 328 LEU A N 1
ATOM 2579 C CA . LEU A 1 328 ? -11.058 23.832 -6.638 1.00 96.69 328 LEU A CA 1
ATOM 2580 C C . LEU A 1 328 ? -9.772 23.317 -7.293 1.00 96.69 328 LEU A C 1
ATOM 2582 O O . LEU A 1 328 ? -9.442 23.751 -8.396 1.00 96.69 328 LEU A O 1
ATOM 2586 N N . GLU A 1 329 ? -9.073 22.374 -6.660 1.00 96.00 329 GLU A N 1
ATOM 2587 C CA . GLU A 1 329 ? -7.907 21.698 -7.240 1.00 96.00 329 GLU A CA 1
ATOM 2588 C C . GLU A 1 329 ? -8.290 20.932 -8.512 1.00 96.00 329 GLU A C 1
ATOM 2590 O O . GLU A 1 329 ? -7.685 21.163 -9.560 1.00 96.00 329 GLU A O 1
ATOM 2595 N N . LEU A 1 330 ? -9.367 20.139 -8.474 1.00 94.25 330 LEU A N 1
ATOM 2596 C CA . LEU A 1 330 ? -9.881 19.421 -9.643 1.00 94.25 330 LEU A CA 1
ATOM 2597 C C . LEU A 1 330 ? -10.261 20.373 -10.787 1.00 94.25 330 LEU A C 1
ATOM 2599 O O . LEU A 1 330 ? -9.944 20.112 -11.951 1.00 94.25 330 LEU A O 1
ATOM 2603 N N . ARG A 1 331 ? -10.915 21.500 -10.472 1.00 95.12 331 ARG A N 1
ATOM 2604 C CA . ARG A 1 331 ? -11.227 22.542 -11.461 1.00 95.12 331 ARG A CA 1
ATOM 2605 C C . ARG A 1 331 ? -9.948 23.108 -12.075 1.00 95.12 331 ARG A C 1
ATOM 2607 O O . ARG A 1 331 ? -9.874 23.238 -13.294 1.00 95.12 331 ARG A O 1
ATOM 2614 N N . ASN A 1 332 ? -8.950 23.439 -11.259 1.00 93.56 332 ASN A N 1
ATOM 2615 C CA . ASN A 1 332 ? -7.684 23.995 -11.734 1.00 93.56 332 ASN A CA 1
ATOM 2616 C C . ASN A 1 332 ? -6.930 23.007 -12.634 1.00 93.56 332 ASN A C 1
ATOM 2618 O O . ASN A 1 332 ? -6.417 23.409 -13.677 1.00 93.56 332 ASN A O 1
ATOM 2622 N N . GLU A 1 333 ? -6.886 21.726 -12.269 1.00 90.00 333 GLU A N 1
ATOM 2623 C CA . GLU A 1 333 ? -6.287 20.673 -13.095 1.00 90.00 333 GLU A CA 1
ATOM 2624 C C . GLU A 1 333 ? -7.045 20.475 -14.408 1.00 90.00 333 GLU A C 1
ATOM 2626 O O . GLU A 1 333 ? -6.418 20.409 -15.463 1.00 90.00 333 GLU A O 1
ATOM 2631 N N . SER A 1 334 ? -8.379 20.476 -14.370 1.00 90.25 334 SER A N 1
ATOM 2632 C CA . SER A 1 334 ? -9.219 20.349 -15.568 1.00 90.25 334 SER A CA 1
ATOM 2633 C C . SER A 1 334 ? -9.019 21.524 -16.528 1.00 90.25 334 SER A C 1
ATOM 2635 O O . SER A 1 334 ? -8.843 21.320 -17.725 1.00 90.25 334 SER A O 1
ATOM 2637 N N . VAL A 1 335 ? -8.963 22.758 -16.013 1.00 90.56 335 VAL A N 1
ATOM 2638 C CA . VAL A 1 335 ? -8.692 23.956 -16.828 1.00 90.56 335 VAL A CA 1
ATOM 2639 C C . VAL A 1 335 ? -7.287 23.908 -17.431 1.00 90.56 335 VAL A C 1
ATOM 2641 O O . VAL A 1 335 ? -7.115 24.264 -18.595 1.00 90.56 335 VAL A O 1
ATOM 2644 N N . ARG A 1 336 ? -6.276 23.445 -16.679 1.00 87.12 336 ARG A N 1
ATOM 2645 C CA . ARG A 1 336 ? -4.930 23.224 -17.234 1.00 87.12 336 ARG A CA 1
ATOM 2646 C C . ARG A 1 336 ? -4.970 22.174 -18.343 1.00 87.12 336 ARG A C 1
ATOM 2648 O O . ARG A 1 336 ? -4.451 22.431 -19.421 1.00 87.12 336 ARG A O 1
ATOM 2655 N N . ALA A 1 337 ? -5.619 21.035 -18.104 1.00 85.06 337 ALA A N 1
ATOM 2656 C CA . ALA A 1 337 ? -5.736 19.945 -19.067 1.00 85.06 337 ALA A CA 1
ATOM 2657 C C . ALA A 1 337 ? -6.486 20.347 -20.348 1.00 85.06 337 ALA A C 1
ATOM 2659 O O . ALA A 1 337 ? -6.106 19.882 -21.412 1.00 85.06 337 ALA A O 1
ATOM 2660 N N . MET A 1 338 ? -7.490 21.232 -20.276 1.00 81.00 338 MET A N 1
ATOM 2661 C CA . MET A 1 338 ? -8.208 21.747 -21.454 1.00 81.00 338 MET A CA 1
ATOM 2662 C C . MET A 1 338 ? -7.353 22.660 -22.343 1.00 81.00 338 MET A C 1
ATOM 2664 O O . MET A 1 338 ? -7.578 22.705 -23.546 1.00 81.00 338 MET A O 1
ATOM 2668 N N . ARG A 1 339 ? -6.360 23.366 -21.785 1.00 80.00 339 ARG A N 1
ATOM 2669 C CA . ARG A 1 339 ? -5.498 24.278 -22.560 1.00 80.00 339 ARG A CA 1
ATOM 2670 C C . ARG A 1 339 ? -4.445 23.546 -23.400 1.00 80.00 339 ARG A C 1
ATOM 2672 O O . ARG A 1 339 ? -4.132 23.982 -24.501 1.00 80.00 339 ARG A O 1
ATOM 2679 N N . PHE A 1 340 ? -3.912 22.422 -22.913 1.00 67.25 340 PHE A N 1
ATOM 2680 C CA . PHE A 1 340 ? -2.829 21.702 -23.603 1.00 67.25 340 PHE A CA 1
ATOM 2681 C C . PHE A 1 340 ? -3.198 21.131 -24.994 1.00 67.25 340 PHE A C 1
ATOM 2683 O O . PHE A 1 340 ? -2.346 21.212 -25.877 1.00 67.25 340 PHE A O 1
ATOM 2690 N N . PRO A 1 341 ? -4.416 20.601 -25.244 1.00 59.50 341 PRO A N 1
ATOM 2691 C CA . PRO A 1 341 ? -4.847 20.175 -26.579 1.00 59.50 341 PRO A CA 1
ATOM 2692 C C . PRO A 1 341 ? -4.920 21.310 -27.609 1.00 59.50 341 PRO A C 1
ATOM 2694 O O . PRO A 1 341 ? -4.653 21.079 -28.791 1.00 59.50 341 PRO A O 1
ATOM 2697 N N . GLU A 1 342 ? -5.273 22.528 -27.186 1.00 53.41 342 GLU A N 1
ATOM 2698 C CA . GLU A 1 342 ? -5.393 23.681 -28.088 1.00 53.41 342 GLU A CA 1
ATOM 2699 C C . GLU A 1 342 ? -4.019 24.213 -28.510 1.00 53.41 342 GLU A C 1
ATOM 2701 O O . GLU A 1 342 ? -3.831 24.535 -29.682 1.00 53.41 342 GLU A O 1
ATOM 2706 N N . ASP A 1 343 ? -3.035 24.229 -27.604 1.00 59.44 343 ASP A N 1
ATOM 2707 C CA . ASP A 1 343 ? -1.677 24.700 -27.904 1.00 59.44 343 ASP A CA 1
ATOM 2708 C C . ASP A 1 343 ? -0.905 23.751 -28.833 1.00 59.44 343 ASP A C 1
ATOM 2710 O O . ASP A 1 343 ? -0.169 24.215 -29.703 1.00 59.44 343 ASP A O 1
ATOM 2714 N N . THR A 1 344 ? -1.061 22.428 -28.695 1.00 61.22 344 THR A N 1
ATOM 2715 C CA . THR A 1 344 ? -0.436 21.470 -29.627 1.00 61.22 344 THR A CA 1
ATOM 2716 C C . THR A 1 344 ? -1.101 21.498 -30.994 1.00 61.22 344 THR A C 1
ATOM 2718 O O . THR A 1 344 ? -0.400 21.449 -31.999 1.00 61.22 344 THR A O 1
ATOM 2721 N N . SER A 1 345 ? -2.429 21.632 -31.047 1.00 60.94 345 SER A N 1
ATOM 2722 C CA . SER A 1 345 ? -3.159 21.763 -32.314 1.00 60.94 345 SER A CA 1
ATOM 2723 C C . SER A 1 345 ? -2.814 23.077 -33.020 1.00 60.94 345 SER A C 1
ATOM 2725 O O . SER A 1 345 ? -2.543 23.067 -34.215 1.00 60.94 345 SER A O 1
ATOM 2727 N N . ARG A 1 346 ? -2.725 24.199 -32.289 1.00 64.62 346 ARG A N 1
ATOM 2728 C CA . ARG A 1 346 ? -2.258 25.483 -32.842 1.00 64.62 346 ARG A CA 1
ATOM 2729 C C . ARG A 1 346 ? -0.830 25.410 -33.357 1.00 64.62 346 ARG A C 1
ATOM 2731 O O . ARG A 1 346 ? -0.573 25.893 -34.449 1.00 64.62 346 ARG A O 1
ATOM 2738 N N . LYS A 1 347 ? 0.093 24.819 -32.593 1.00 69.12 347 LYS A N 1
ATOM 2739 C CA . LYS A 1 347 ? 1.486 24.663 -33.033 1.00 69.12 347 LYS A CA 1
ATOM 2740 C C . LYS A 1 347 ? 1.604 23.760 -34.254 1.00 69.12 347 LYS A C 1
ATOM 2742 O O . LYS A 1 347 ? 2.333 24.115 -35.161 1.00 69.12 347 LYS A O 1
ATOM 2747 N N . ALA A 1 348 ? 0.848 22.665 -34.314 1.00 69.31 348 ALA A N 1
ATOM 2748 C CA . ALA A 1 348 ? 0.823 21.793 -35.486 1.00 69.31 348 ALA A CA 1
ATOM 2749 C C . ALA A 1 348 ? 0.268 22.507 -36.730 1.00 69.31 348 ALA A C 1
ATOM 2751 O O . ALA A 1 348 ? 0.789 22.315 -37.821 1.00 69.31 348 ALA A O 1
ATOM 2752 N N . VAL A 1 349 ? -0.759 23.353 -36.579 1.00 69.31 349 VAL A N 1
ATOM 2753 C CA . VAL A 1 349 ? -1.275 24.180 -37.684 1.00 69.31 349 VAL A CA 1
ATOM 2754 C C . VAL A 1 349 ? -0.233 25.203 -38.136 1.00 69.31 349 VAL A C 1
ATOM 2756 O O . VAL A 1 349 ? -0.001 25.322 -39.331 1.00 69.31 349 VAL A O 1
ATOM 2759 N N . LEU A 1 350 ? 0.441 25.879 -37.201 1.00 75.62 350 LEU A N 1
ATOM 2760 C CA . LEU A 1 350 ? 1.504 26.838 -37.518 1.00 75.62 350 LEU A CA 1
ATOM 2761 C C . LEU A 1 350 ? 2.715 26.164 -38.185 1.00 75.62 350 LEU A C 1
ATOM 2763 O O . LEU A 1 350 ? 3.242 26.695 -39.154 1.00 75.62 350 LEU A O 1
ATOM 2767 N N . GLU A 1 351 ? 3.129 24.984 -37.718 1.00 78.06 351 GLU A N 1
ATOM 2768 C CA . GLU A 1 351 ? 4.204 24.198 -38.341 1.00 78.06 351 GLU A CA 1
ATOM 2769 C C . GLU A 1 351 ? 3.813 23.735 -39.754 1.00 78.06 351 GLU A C 1
ATOM 2771 O O . GLU A 1 351 ? 4.621 23.841 -40.673 1.00 78.06 351 GLU A O 1
ATOM 2776 N N . LEU A 1 352 ? 2.564 23.299 -39.966 1.00 73.56 352 LEU A N 1
ATOM 2777 C CA . LEU A 1 352 ? 2.046 22.962 -41.298 1.00 73.56 352 LEU A CA 1
ATOM 2778 C C . LEU A 1 352 ? 1.970 24.186 -42.224 1.00 73.56 352 LEU A C 1
ATOM 2780 O O . LEU A 1 352 ? 2.241 24.070 -43.418 1.00 73.56 352 LEU A O 1
ATOM 2784 N N . GLU A 1 353 ? 1.599 25.355 -41.702 1.00 73.75 353 GLU A N 1
ATOM 2785 C CA . GLU A 1 353 ? 1.599 26.615 -42.454 1.00 73.75 353 GLU A CA 1
ATOM 2786 C C . GLU A 1 353 ? 3.025 27.052 -42.825 1.00 73.75 353 GLU A C 1
ATOM 2788 O O . GLU A 1 353 ? 3.259 27.461 -43.962 1.00 73.75 353 GLU A O 1
ATOM 2793 N N . GLU A 1 354 ? 3.998 26.904 -41.922 1.00 79.94 354 GLU A N 1
ATOM 2794 C CA . GLU A 1 354 ? 5.415 27.170 -42.202 1.00 79.94 354 GLU A CA 1
ATOM 2795 C C . GLU A 1 354 ? 6.008 26.188 -43.225 1.00 79.94 354 GLU A C 1
ATOM 2797 O O . GLU A 1 354 ? 6.757 26.604 -44.110 1.00 79.94 354 GLU A O 1
ATOM 2802 N N . GLU A 1 355 ? 5.665 24.897 -43.153 1.00 77.50 355 GLU A N 1
ATOM 2803 C CA . GLU A 1 355 ? 6.073 23.902 -44.152 1.00 77.50 355 GLU A CA 1
ATOM 2804 C C . GLU A 1 355 ? 5.468 24.191 -45.532 1.00 77.50 355 GLU A C 1
ATOM 2806 O O . GLU A 1 355 ? 6.179 24.103 -46.535 1.00 77.50 355 GLU A O 1
ATOM 2811 N N . ARG A 1 356 ? 4.190 24.601 -45.600 1.00 74.81 356 ARG A N 1
ATOM 2812 C CA . ARG A 1 356 ? 3.565 25.041 -46.861 1.00 74.81 356 ARG A CA 1
ATOM 2813 C C . ARG A 1 356 ? 4.259 26.267 -47.438 1.00 74.81 356 ARG A C 1
ATOM 2815 O O . ARG A 1 356 ? 4.526 26.284 -48.634 1.00 74.81 356 ARG A O 1
ATOM 2822 N N . ARG A 1 357 ? 4.607 27.246 -46.599 1.00 77.62 357 ARG A N 1
ATOM 2823 C CA . ARG A 1 357 ? 5.306 28.459 -47.037 1.00 77.62 357 ARG A CA 1
ATOM 2824 C C . ARG A 1 357 ? 6.698 28.159 -47.596 1.00 77.62 357 ARG A C 1
ATOM 2826 O O . ARG A 1 357 ? 7.049 28.681 -48.644 1.00 77.62 357 ARG A O 1
ATOM 2833 N N . ARG A 1 358 ? 7.458 27.263 -46.953 1.00 79.38 358 ARG A N 1
ATOM 2834 C CA . ARG A 1 358 ? 8.770 26.810 -47.458 1.00 79.38 358 ARG A CA 1
ATOM 2835 C C . ARG A 1 358 ? 8.668 26.035 -48.771 1.00 79.38 358 ARG A C 1
ATOM 2837 O O . ARG A 1 358 ? 9.557 26.140 -49.607 1.00 79.38 358 ARG A O 1
ATOM 2844 N N . LEU A 1 359 ? 7.611 25.239 -48.943 1.00 72.31 359 LEU A N 1
ATOM 2845 C CA . LEU A 1 359 ? 7.346 24.558 -50.210 1.00 72.31 359 LEU A CA 1
ATOM 2846 C C . LEU A 1 359 ? 7.016 25.571 -51.311 1.00 72.31 359 LEU A C 1
ATOM 2848 O O . LEU A 1 359 ? 7.611 25.490 -52.375 1.00 72.31 359 LEU A O 1
ATOM 2852 N N . GLU A 1 360 ? 6.131 26.536 -51.053 1.00 73.94 360 GLU A N 1
ATOM 2853 C CA . GLU A 1 360 ? 5.789 27.598 -52.013 1.00 73.94 360 GLU A CA 1
ATOM 2854 C C . GLU A 1 360 ? 7.012 28.442 -52.410 1.00 73.94 360 GLU A C 1
ATOM 2856 O O . GLU A 1 360 ? 7.201 28.696 -53.596 1.00 73.94 360 GLU A O 1
ATOM 2861 N N . GLU A 1 361 ? 7.886 28.796 -51.462 1.00 72.88 361 GLU A N 1
ATOM 2862 C CA . GLU A 1 361 ? 9.162 29.475 -51.749 1.00 72.88 361 GLU A CA 1
ATOM 2863 C C . GLU A 1 361 ? 10.090 28.612 -52.626 1.00 72.88 361 GLU A C 1
ATOM 2865 O O . GLU A 1 361 ? 10.676 29.112 -53.579 1.00 72.88 361 GLU A O 1
ATOM 2870 N N . SER A 1 362 ? 10.161 27.297 -52.386 1.00 66.88 362 SER A N 1
ATOM 2871 C CA . SER A 1 362 ? 10.964 26.377 -53.207 1.00 66.88 362 SER A CA 1
ATOM 2872 C C . SER A 1 362 ? 10.410 26.143 -54.618 1.00 66.88 36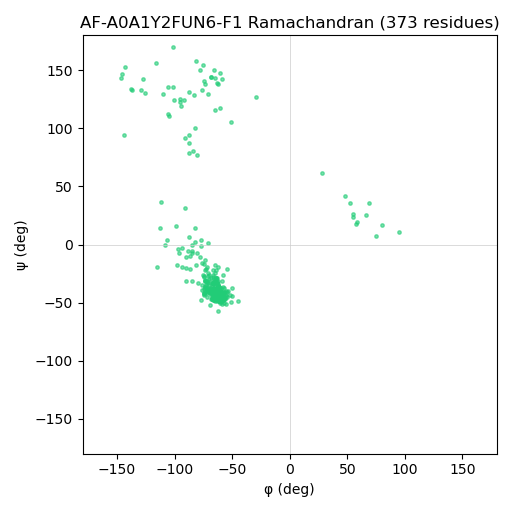2 SER A C 1
ATOM 2874 O O . SER A 1 362 ? 11.183 25.758 -55.492 1.00 66.88 362 SER A O 1
ATOM 2876 N N . TYR A 1 363 ? 9.100 26.296 -54.839 1.00 63.38 363 TYR A N 1
ATOM 2877 C CA . TYR A 1 363 ? 8.496 26.208 -56.174 1.00 63.38 363 TYR A CA 1
ATOM 2878 C C . TYR A 1 363 ? 8.566 27.547 -56.922 1.00 63.38 363 TYR A C 1
ATOM 2880 O O . TYR A 1 363 ? 8.717 27.539 -58.137 1.00 63.38 363 TYR A O 1
ATOM 2888 N N . GLY A 1 364 ? 8.518 28.682 -56.216 1.00 58.62 364 GLY A N 1
ATOM 2889 C CA . GLY A 1 364 ? 8.653 30.014 -56.815 1.00 58.62 364 GLY A CA 1
ATOM 2890 C C . GLY A 1 364 ? 10.035 30.298 -57.414 1.00 58.62 364 GLY A C 1
ATOM 2891 O O . GLY A 1 364 ? 10.116 31.006 -58.411 1.00 58.62 364 GLY A O 1
ATOM 2892 N N . ASP A 1 365 ? 11.097 29.701 -56.866 1.00 56.22 365 ASP A N 1
ATOM 2893 C CA . ASP A 1 365 ? 12.467 29.819 -57.398 1.00 56.22 365 ASP A CA 1
ATOM 2894 C C . ASP A 1 365 ? 12.728 28.935 -58.640 1.00 56.22 365 ASP A C 1
ATOM 2896 O O . ASP A 1 365 ? 13.759 29.080 -59.291 1.00 56.22 365 ASP A O 1
ATOM 2900 N N . LEU A 1 366 ? 11.819 28.012 -58.989 1.00 54.38 366 LEU A N 1
ATOM 2901 C CA . LEU A 1 366 ? 11.938 27.166 -60.190 1.00 54.38 366 LEU A CA 1
ATOM 2902 C C . LEU A 1 366 ? 11.282 27.790 -61.433 1.00 54.38 366 LEU A C 1
ATOM 2904 O O . LEU A 1 366 ? 11.642 27.417 -62.543 1.00 54.38 366 LEU A O 1
ATOM 2908 N N . ASP A 1 367 ? 10.367 28.749 -61.259 1.00 52.00 367 ASP A N 1
ATOM 2909 C CA . ASP A 1 367 ? 9.702 29.456 -62.367 1.00 52.00 367 ASP A CA 1
ATOM 2910 C C . ASP A 1 367 ? 10.489 30.702 -62.841 1.00 52.00 367 ASP A C 1
ATOM 2912 O O . ASP A 1 367 ? 10.111 31.327 -63.831 1.00 52.00 367 ASP A O 1
ATOM 2916 N N . SER A 1 368 ? 11.585 31.079 -62.164 1.00 50.97 368 SER A N 1
ATOM 2917 C CA . SER A 1 368 ? 12.429 32.230 -62.536 1.00 50.97 368 SER A CA 1
ATOM 2918 C C . SER A 1 368 ? 13.635 31.901 -63.428 1.00 50.97 368 SER A C 1
ATOM 2920 O O . SER A 1 368 ? 14.329 32.829 -63.834 1.00 50.97 368 SER A O 1
ATOM 2922 N N . ASP A 1 369 ? 13.874 30.625 -63.754 1.00 51.53 369 ASP A N 1
ATOM 2923 C CA . ASP A 1 369 ? 15.030 30.184 -64.561 1.00 51.53 369 ASP A CA 1
ATOM 2924 C C . ASP A 1 369 ? 14.674 29.768 -66.012 1.00 51.53 369 ASP A C 1
ATOM 2926 O O . ASP A 1 369 ? 15.570 29.400 -66.769 1.00 51.53 369 ASP A O 1
ATOM 2930 N N . ASP A 1 370 ? 13.409 29.900 -66.443 1.00 50.69 370 ASP A N 1
ATOM 2931 C CA . ASP A 1 370 ? 12.944 29.567 -67.809 1.00 50.69 370 ASP A CA 1
ATOM 2932 C C . ASP A 1 370 ? 12.516 30.811 -68.643 1.00 50.69 370 ASP A C 1
ATOM 2934 O O . ASP A 1 370 ? 11.598 30.742 -69.466 1.00 50.69 370 ASP A O 1
ATOM 2938 N N . GLU A 1 371 ? 13.194 31.962 -68.500 1.00 49.62 371 GLU A N 1
ATOM 2939 C CA . GLU A 1 371 ? 13.172 33.016 -69.538 1.00 49.62 371 GLU A CA 1
ATOM 2940 C C . GLU A 1 371 ? 14.269 32.762 -70.589 1.00 49.62 371 GLU A C 1
ATOM 2942 O O . GLU A 1 371 ? 15.439 33.108 -70.450 1.00 49.62 371 GLU A O 1
ATOM 2947 N N . ILE A 1 372 ? 13.804 32.090 -71.639 1.00 45.84 372 ILE A N 1
ATOM 2948 C CA . ILE A 1 372 ? 14.375 31.773 -72.950 1.00 45.84 372 ILE A CA 1
ATOM 2949 C C . ILE A 1 372 ? 15.390 32.804 -73.492 1.00 45.84 372 ILE A C 1
ATOM 2951 O O . ILE A 1 372 ? 15.076 33.978 -73.686 1.00 45.84 372 ILE A O 1
ATOM 2955 N N . ASP A 1 373 ? 16.568 32.286 -73.866 1.00 49.81 373 ASP A N 1
ATOM 2956 C CA . ASP A 1 373 ? 17.463 32.825 -74.899 1.00 49.81 373 ASP A CA 1
ATOM 2957 C C . ASP A 1 373 ? 16.684 33.087 -76.208 1.00 49.81 373 ASP A C 1
ATOM 2959 O O . ASP A 1 373 ? 16.400 32.157 -76.963 1.00 49.81 373 ASP A O 1
ATOM 2963 N N . GLU A 1 374 ? 16.395 34.348 -76.527 1.00 43.28 374 GLU A N 1
ATOM 2964 C CA . GLU A 1 374 ? 16.163 34.800 -77.906 1.00 43.28 374 GLU A CA 1
ATOM 2965 C C . GLU A 1 374 ? 16.721 36.222 -78.100 1.00 43.28 374 GLU A C 1
ATOM 2967 O O . GLU A 1 374 ? 16.052 37.214 -77.801 1.00 43.28 374 GLU A O 1
ATOM 2972 N N . LEU A 1 375 ? 17.967 36.303 -78.595 1.00 38.91 375 LEU A N 1
ATOM 2973 C CA . LEU A 1 375 ? 18.403 37.158 -79.719 1.00 38.91 375 LEU A CA 1
ATOM 2974 C C . LEU A 1 375 ? 19.862 36.897 -80.122 1.00 38.91 375 LEU A C 1
ATOM 2976 O O . LEU A 1 375 ? 20.769 37.121 -79.289 1.00 38.91 375 LEU A O 1
#

Sequence (375 aa):
SAPPLVDISIGLLVQVTLLKEEKYETGYRLSQSLLLYIRAANNRKFDPIASKIYFYYARFAELLNLAEEIRPTLLQAQRTATLRHDNASLAMLITLLLRNHLLFNDVMGADKLISKTTFPTAAPNAVIARYLYYVARVRAIQLDYSSASDYLTNAIRKVDMNAHTAGFLQSVHKLNLVVQLLIGEIPAKSELKQPFLEKSLRPYAALVNAVRKGDLTEFAKVMQTHNEAFSKDGNASLVARLRNNVLKTGIRSISLSYSRISLKDICLKLGLSSEESAEYIVSKAIHENIISATLSHEQAQLLSAPPVDIYSSDAPQHGFHERIKFCLELRNESVRAMRFPEDTSRKAVLELEEERRRLEESYGDLDSDDEIDEL

Organism: Protomyces lactucae-debilis (NCBI:txid2754530)

InterPro domains:
  IPR000717 Proteasome component (PCI) domain [PF01399] (224-299)
  IPR000717 Proteasome component (PCI) domain [PS50250] (129-309)
  IPR000717 Proteasome component (PCI) domain [SM00088] (237-327)
  IPR013586 26S proteasome non-ATPase regulatory subunit 3, C-terminal [PF08375] (309-371)
  IPR036390 Winged helix DNA-binding domain superfamily [SSF46785] (237-298)
  IPR050756 COP9 signalosome complex subunit 3 [PTHR10758] (6-349)
  IPR057985 26S proteasome non-ATPase regulatory subunit 3, N-terminal TPR repeats [PF25573] (4-207)

Secondary structure (DSSP, 8-state):
---HHHHHHHHHHHHHHHHHTT-HHHHHHHHHHHHHHHHHH--GGGHHHHHHHHHHHHHHHHHTT-HHHHHHHHHHHHHHHHHTT-HHHHHHHHHHHHHHHHHTT-HHHHHHHHHHPPPPTTS-HHHHHHHHHHHHHHHHHTT-HHHHHHHHHHHHHTS---TTTHHHHHHHHHHHHHHHHHHTPPPPTTGGG-TTTHHHHHHHHHHHHHHHHT-HHHHHHHHHHTHHHHHHTT-HHHHHHHHHHHHHHHHHHHHHH-SEEEHHHHHHHHT-S-HHHHHHHHHHHHHTTS--EEEETTTTEEEEPPPP-GGGSSHHHHHHHHHHHHHHHHHHHHHHHHHHHHHHHHHHHHHHHHHHHHHHHHHHTTSSS------

Mean predicted aligned error: 9.44 Å